Protein AF-A0A954CKZ4-F1 (afdb_monomer_lite)

pLDDT: mean 89.04, std 13.42, range [31.0, 97.94]

Structure (mmCIF, N/CA/C/O backbone):
data_AF-A0A954CKZ4-F1
#
_entry.id   AF-A0A954CKZ4-F1
#
loop_
_atom_site.group_PDB
_atom_site.id
_atom_site.type_symbol
_atom_site.label_atom_id
_atom_site.label_alt_id
_atom_site.label_comp_id
_atom_site.label_asym_id
_atom_site.label_entity_id
_atom_site.label_seq_id
_atom_site.pdbx_PDB_ins_code
_atom_site.Cartn_x
_atom_site.Cartn_y
_atom_site.Cartn_z
_atom_site.occupancy
_atom_site.B_iso_or_equiv
_atom_site.auth_seq_id
_atom_site.auth_comp_id
_atom_site.auth_asym_id
_atom_site.auth_atom_id
_atom_site.pdbx_PDB_model_num
ATOM 1 N N . MET A 1 1 ? -20.982 -11.719 6.518 1.00 67.31 1 MET A N 1
ATOM 2 C CA . MET A 1 1 ? -20.264 -10.429 6.428 1.00 67.31 1 MET A CA 1
ATOM 3 C C . MET A 1 1 ? -19.301 -10.385 7.598 1.00 67.31 1 MET A C 1
ATOM 5 O O . MET A 1 1 ? -19.783 -10.211 8.698 1.00 67.31 1 MET A O 1
ATOM 9 N N . LYS A 1 2 ? -17.981 -10.530 7.422 1.00 74.56 2 LYS A N 1
ATOM 10 C CA . LYS A 1 2 ? -17.090 -10.620 8.594 1.00 74.56 2 LYS A CA 1
ATOM 11 C C . LYS A 1 2 ? -17.070 -9.303 9.381 1.00 74.56 2 LYS A C 1
ATOM 13 O O . LYS A 1 2 ? -16.391 -8.364 8.982 1.00 74.56 2 LYS A O 1
ATOM 18 N N . LEU A 1 3 ? -17.796 -9.261 10.497 1.00 82.12 3 LEU A N 1
ATOM 19 C CA . LEU A 1 3 ? -17.752 -8.163 11.473 1.00 82.12 3 LEU A CA 1
ATOM 20 C C . LEU A 1 3 ? -16.581 -8.307 12.457 1.00 82.12 3 LEU A C 1
ATOM 22 O O . LEU A 1 3 ? -16.296 -7.391 13.224 1.00 82.12 3 LEU A O 1
ATOM 26 N N . ALA A 1 4 ? -15.881 -9.444 12.422 1.00 80.12 4 ALA A N 1
ATOM 27 C CA . ALA A 1 4 ? -14.705 -9.695 13.242 1.00 80.12 4 ALA A CA 1
ATOM 28 C C . ALA A 1 4 ? -13.627 -8.619 13.014 1.00 80.12 4 ALA A C 1
ATOM 30 O O . ALA A 1 4 ? -13.177 -8.406 11.889 1.00 80.12 4 ALA A O 1
ATOM 31 N N . GLY A 1 5 ? -13.210 -7.960 14.098 1.00 83.06 5 GLY A N 1
ATOM 32 C CA . GLY A 1 5 ? -12.193 -6.903 14.082 1.00 83.06 5 GLY A CA 1
ATOM 33 C C . GLY A 1 5 ? -12.711 -5.509 13.715 1.00 83.06 5 GLY A C 1
ATOM 34 O O . GLY A 1 5 ? -11.927 -4.562 13.689 1.00 83.06 5 GLY A O 1
ATOM 35 N N . VAL A 1 6 ? -14.010 -5.345 13.444 1.00 91.62 6 VAL A N 1
ATOM 36 C CA . VAL A 1 6 ? -14.603 -4.023 13.215 1.00 91.62 6 VAL A CA 1
ATOM 37 C C . VAL A 1 6 ? -14.992 -3.400 14.551 1.00 91.62 6 VAL A C 1
ATOM 39 O O . VAL A 1 6 ? -15.817 -3.945 15.272 1.00 91.62 6 VAL A O 1
ATOM 42 N N . VAL A 1 7 ? -14.458 -2.212 14.840 1.00 95.25 7 VAL A N 1
ATOM 43 C CA . VAL A 1 7 ? -14.899 -1.413 15.990 1.00 95.25 7 VAL A CA 1
ATOM 44 C C . VAL A 1 7 ? -16.289 -0.836 15.717 1.00 95.25 7 VAL A C 1
ATOM 46 O O . VAL A 1 7 ? -16.432 0.023 14.829 1.00 95.25 7 VAL A O 1
ATOM 49 N N . LEU A 1 8 ? -17.293 -1.320 16.453 1.00 95.44 8 LEU A N 1
ATOM 50 C CA . LEU A 1 8 ? -18.687 -0.878 16.362 1.00 95.44 8 LEU A CA 1
ATOM 51 C C . LEU A 1 8 ? -19.154 -0.159 17.626 1.00 95.44 8 LEU A C 1
ATOM 53 O O . LEU A 1 8 ? -19.879 0.830 17.506 1.00 95.44 8 LEU A O 1
ATOM 57 N N . ASP A 1 9 ? -18.731 -0.634 18.796 1.00 96.31 9 ASP A N 1
ATOM 58 C CA . ASP A 1 9 ? -19.037 -0.035 20.092 1.00 96.31 9 ASP A CA 1
ATOM 59 C C . ASP A 1 9 ? -17.819 -0.004 21.031 1.00 96.31 9 ASP A C 1
ATOM 61 O O . ASP A 1 9 ? -16.698 -0.361 20.666 1.00 96.31 9 ASP A O 1
ATOM 65 N N . GLN A 1 10 ? -18.060 0.451 22.258 1.00 94.88 10 GLN A N 1
ATOM 66 C CA . GLN A 1 10 ? -17.067 0.560 23.324 1.00 94.88 10 GLN A CA 1
ATOM 67 C C . GLN A 1 10 ? -16.408 -0.768 23.727 1.00 94.88 10 GLN A C 1
ATOM 69 O O . GLN A 1 10 ? -15.302 -0.743 24.258 1.00 94.88 10 GLN A O 1
ATOM 74 N N . HIS A 1 11 ? -17.055 -1.915 23.493 1.00 93.94 11 HIS A N 1
ATOM 75 C CA . HIS A 1 11 ? -16.499 -3.223 23.845 1.00 93.94 11 HIS A CA 1
ATOM 76 C C . HIS A 1 11 ? -15.529 -3.738 22.776 1.00 93.94 11 HIS A C 1
ATOM 78 O O . HIS A 1 11 ? -14.657 -4.548 23.086 1.00 93.94 11 HIS A O 1
ATOM 84 N N . ASP A 1 12 ? -15.641 -3.239 21.541 1.00 93.88 12 ASP A N 1
ATOM 85 C CA . ASP A 1 12 ? -14.674 -3.504 20.471 1.00 93.88 12 ASP A CA 1
ATOM 86 C C . ASP A 1 12 ? -13.478 -2.534 20.494 1.00 93.88 12 ASP A C 1
ATOM 88 O O . ASP A 1 12 ? -12.441 -2.808 19.888 1.00 93.88 12 ASP A O 1
ATOM 92 N N . ASP A 1 13 ? -13.614 -1.385 21.163 1.00 94.19 13 ASP A N 1
ATOM 93 C CA . ASP A 1 13 ? -12.593 -0.336 21.241 1.00 94.19 13 ASP A CA 1
ATOM 94 C C . ASP A 1 13 ? -11.815 -0.374 22.562 1.00 94.19 13 ASP A C 1
ATOM 96 O O . ASP A 1 13 ? -11.915 0.524 23.401 1.00 94.19 13 ASP A O 1
ATOM 100 N N . TYR A 1 14 ? -10.971 -1.393 22.734 1.00 89.25 14 TYR A N 1
ATOM 101 C CA . TYR A 1 14 ? -10.145 -1.568 23.940 1.00 89.25 14 TYR A CA 1
ATOM 102 C C . TYR A 1 14 ? -9.272 -0.353 24.296 1.00 89.25 14 TYR A C 1
ATOM 104 O O . TYR A 1 14 ? -8.859 -0.191 25.443 1.00 89.25 14 TYR A O 1
ATOM 112 N N . SER A 1 15 ? -8.966 0.499 23.315 1.00 90.44 15 SER A N 1
ATOM 113 C CA . SER A 1 15 ? -8.135 1.693 23.492 1.00 90.44 15 SER A CA 1
ATOM 114 C C . SER A 1 15 ? -8.933 2.987 23.693 1.00 90.44 15 SER A C 1
ATOM 116 O O . SER A 1 15 ? -8.332 4.041 23.936 1.00 90.44 15 SER A O 1
ATOM 118 N N . ALA A 1 16 ? -10.265 2.918 23.586 1.00 91.69 16 ALA A N 1
ATOM 119 C CA . ALA A 1 16 ? -11.172 4.060 23.500 1.00 91.69 16 ALA A CA 1
ATOM 120 C C . ALA A 1 16 ? -10.734 5.089 22.436 1.00 91.69 16 ALA A C 1
ATOM 122 O O . ALA A 1 16 ? -10.862 6.302 22.633 1.00 91.69 16 ALA A O 1
ATOM 123 N N . GLN A 1 17 ? -10.162 4.622 21.323 1.00 92.88 17 GLN A N 1
ATOM 124 C CA . GLN A 1 17 ? -9.639 5.462 20.251 1.00 92.88 17 GLN A CA 1
ATOM 125 C C . GLN A 1 17 ? -10.736 6.315 19.612 1.00 92.88 17 GLN A C 1
ATOM 127 O O . GLN A 1 17 ? -10.492 7.487 19.335 1.00 92.88 17 GLN A O 1
ATOM 132 N N . VAL A 1 18 ? -11.942 5.775 19.425 1.00 93.25 18 VAL A N 1
ATOM 133 C CA . VAL A 1 18 ? -13.077 6.498 18.835 1.00 93.25 18 VAL A CA 1
ATOM 134 C C . VAL A 1 18 ? -13.439 7.708 19.694 1.00 93.25 18 VAL A C 1
ATOM 136 O O . VAL A 1 18 ? -13.522 8.823 19.181 1.00 93.25 18 VAL A O 1
ATOM 139 N N . ILE A 1 19 ? -13.583 7.520 21.010 1.00 92.38 19 ILE A N 1
ATOM 140 C CA . ILE A 1 19 ? -13.879 8.619 21.942 1.00 92.38 19 ILE A CA 1
ATOM 141 C C . ILE A 1 19 ? -12.719 9.620 21.988 1.00 92.38 19 ILE A C 1
ATOM 143 O O . ILE A 1 19 ? -12.947 10.822 21.864 1.00 92.38 19 ILE A O 1
ATOM 147 N N . ARG A 1 20 ? -11.474 9.144 22.126 1.00 91.56 20 ARG A N 1
ATOM 148 C CA . ARG A 1 20 ? -10.282 10.008 22.226 1.00 91.56 20 ARG A CA 1
ATOM 149 C C . ARG A 1 20 ? -10.029 10.846 20.974 1.00 91.56 20 ARG A C 1
ATOM 151 O O . ARG A 1 20 ? -9.455 11.922 21.077 1.00 91.56 20 ARG A O 1
ATOM 158 N N . GLN A 1 21 ? -10.401 10.346 19.798 1.00 92.25 21 GLN A N 1
ATOM 159 C CA . GLN A 1 21 ? -10.255 11.081 18.541 1.00 92.25 21 GLN A CA 1
ATOM 160 C C . GLN A 1 21 ? -11.357 12.117 18.337 1.00 92.25 21 GLN A C 1
ATOM 162 O O . GLN A 1 21 ? -11.114 13.148 17.710 1.00 92.25 21 GLN A O 1
ATOM 167 N N . ALA A 1 22 ? -12.562 11.829 18.823 1.00 90.25 22 ALA A N 1
ATOM 168 C CA . ALA A 1 22 ? -13.726 12.668 18.594 1.00 90.25 22 ALA A CA 1
ATOM 169 C C . ALA A 1 22 ? -13.906 13.764 19.659 1.00 90.25 22 ALA A C 1
ATOM 171 O O . ALA A 1 22 ? -14.465 14.811 19.340 1.00 90.25 22 ALA A O 1
ATOM 172 N N . LEU A 1 23 ? -13.422 13.559 20.889 1.00 90.00 23 LEU A N 1
ATOM 173 C CA . LEU A 1 23 ? -13.492 14.544 21.975 1.00 90.00 23 LEU A CA 1
ATOM 174 C C . LEU A 1 23 ? -12.118 15.144 22.279 1.00 90.00 23 LEU A C 1
ATOM 176 O O . LEU A 1 23 ? -11.116 14.428 22.330 1.00 90.00 23 LEU A O 1
ATOM 180 N N . ARG A 1 24 ? -12.058 16.455 22.543 1.00 87.25 24 ARG A N 1
ATOM 181 C CA . ARG A 1 24 ? -10.817 17.082 23.018 1.00 87.25 24 ARG A CA 1
ATOM 182 C C . ARG A 1 24 ? -10.574 16.746 24.495 1.00 87.25 24 ARG A C 1
ATOM 184 O O . ARG A 1 24 ? -11.528 16.505 25.242 1.00 87.25 24 ARG A O 1
ATOM 191 N N . PRO A 1 25 ? -9.312 16.774 24.965 1.00 82.00 25 PRO A N 1
ATOM 192 C CA . PRO A 1 25 ? -9.018 16.654 26.389 1.00 82.00 25 PRO A CA 1
ATOM 193 C C . PRO A 1 25 ? -9.811 17.691 27.203 1.00 82.00 25 PRO A C 1
ATOM 195 O O . PRO A 1 25 ? -9.715 18.886 26.939 1.00 82.00 25 PRO A O 1
ATOM 198 N N . GLY A 1 26 ? -10.600 17.230 28.179 1.00 82.50 26 GLY A N 1
ATOM 199 C CA . GLY A 1 26 ? -11.447 18.082 29.028 1.00 82.50 26 GLY A CA 1
ATOM 200 C C . GLY A 1 26 ? -12.903 18.242 28.571 1.00 82.50 26 GLY A C 1
ATOM 201 O O . GLY A 1 26 ? -13.720 18.694 29.364 1.00 82.50 26 GLY A O 1
ATOM 202 N N . GLU A 1 27 ? -13.259 17.808 27.358 1.00 91.50 27 GLU A N 1
ATOM 203 C CA . GLU A 1 27 ? -14.635 17.880 26.823 1.00 91.50 27 GLU A CA 1
ATOM 204 C C . GLU A 1 27 ? -15.464 16.611 27.091 1.00 91.50 27 GLU A C 1
ATOM 206 O O . GLU A 1 27 ? -16.528 16.419 26.507 1.00 91.50 27 GLU A O 1
ATOM 211 N N . VAL A 1 28 ? -14.991 15.720 27.967 1.00 89.62 28 VAL A N 1
ATOM 212 C CA . VAL A 1 28 ? -15.737 14.508 28.332 1.00 89.62 28 VAL A CA 1
ATOM 213 C C . VAL A 1 28 ? -16.973 14.908 29.147 1.00 89.62 28 VAL A C 1
ATOM 215 O O . VAL A 1 28 ? -16.797 15.510 30.214 1.00 89.62 28 VAL A O 1
ATOM 218 N N . PRO A 1 29 ? -18.201 14.572 28.698 1.00 92.31 29 PRO A N 1
ATOM 219 C CA . PRO A 1 29 ? -19.418 14.875 29.445 1.00 92.31 29 PRO A CA 1
ATOM 220 C C . PRO A 1 29 ? -19.348 14.339 30.878 1.00 92.31 29 PRO A C 1
ATOM 222 O O . PRO A 1 29 ? -18.884 13.220 31.089 1.00 92.31 29 PRO A O 1
ATOM 225 N N . GLU A 1 30 ? -19.836 15.102 31.864 1.00 92.00 30 GLU A N 1
ATOM 226 C CA . GLU A 1 30 ? -19.816 14.685 33.281 1.00 92.00 30 GLU A CA 1
ATOM 227 C C . GLU A 1 30 ? -20.458 13.309 33.490 1.00 92.00 30 GLU A C 1
ATOM 229 O O . GLU A 1 30 ? -19.906 12.470 34.197 1.00 92.00 30 GLU A O 1
ATOM 234 N N . LEU A 1 31 ? -21.558 13.040 32.778 1.00 91.88 31 LEU A N 1
ATOM 235 C CA . LEU A 1 31 ? -22.259 11.754 32.792 1.00 91.88 31 LEU A CA 1
ATOM 236 C C . LEU A 1 31 ? -21.340 10.568 32.443 1.00 91.88 31 LEU A C 1
ATOM 238 O O . LEU A 1 31 ? -21.549 9.460 32.920 1.00 91.88 31 LEU A O 1
ATOM 242 N N . TRP A 1 32 ? -20.317 10.783 31.612 1.00 92.00 32 TRP A N 1
ATOM 243 C CA . TRP A 1 32 ? -19.415 9.722 31.158 1.00 92.00 32 TRP A CA 1
ATOM 244 C C . TRP A 1 32 ? -18.232 9.515 32.098 1.00 92.00 32 TRP A C 1
ATOM 246 O O . TRP A 1 32 ? -17.589 8.472 32.052 1.00 92.00 32 TRP A O 1
ATOM 256 N N . LYS A 1 33 ? -17.929 10.479 32.973 1.00 90.19 33 LYS A N 1
ATOM 257 C CA . LYS A 1 33 ? -16.819 10.350 33.931 1.00 90.19 33 LYS A CA 1
ATOM 258 C C . LYS A 1 33 ? -17.103 9.304 35.004 1.00 90.19 33 LYS A C 1
ATOM 260 O O . LYS A 1 33 ? -16.173 8.745 35.573 1.00 90.19 33 LYS A O 1
ATOM 265 N N . THR A 1 34 ? -18.379 9.034 35.256 1.00 85.69 34 THR A N 1
ATOM 266 C CA . THR A 1 34 ? -18.846 7.987 36.166 1.00 85.69 34 THR A CA 1
ATOM 267 C C . THR A 1 34 ? -19.103 6.658 35.456 1.00 85.69 34 THR A C 1
ATOM 269 O O . THR A 1 34 ? -19.630 5.738 36.077 1.00 85.69 34 THR A O 1
ATOM 272 N N . ALA A 1 35 ? -18.777 6.546 34.163 1.00 86.00 35 ALA A N 1
ATOM 273 C CA . ALA A 1 35 ? -19.018 5.334 33.396 1.00 86.00 35 ALA A CA 1
ATOM 274 C C . ALA A 1 35 ? -18.183 4.168 33.930 1.00 86.00 35 ALA A C 1
ATOM 276 O O . ALA A 1 35 ? -16.955 4.234 33.983 1.00 86.00 35 ALA A O 1
ATOM 277 N N . SER A 1 36 ? -18.861 3.070 34.248 1.00 86.62 36 SER A N 1
ATOM 278 C CA . SER A 1 36 ? -18.248 1.750 34.321 1.00 86.62 36 SER A CA 1
ATOM 279 C C . SER A 1 36 ? -18.730 0.965 33.117 1.00 86.62 36 SER A C 1
ATOM 281 O O . SER A 1 36 ? -19.927 0.933 32.853 1.00 86.62 36 SER A O 1
ATOM 283 N N . LEU A 1 37 ? -17.814 0.331 32.388 1.00 83.00 37 LEU A N 1
ATOM 284 C CA . LEU A 1 37 ? -18.189 -0.575 31.309 1.00 83.00 37 LEU A CA 1
ATOM 285 C C . LEU A 1 37 ? -18.816 -1.829 31.934 1.00 83.00 37 LEU A C 1
ATOM 287 O O . LEU A 1 37 ? -18.110 -2.533 32.663 1.00 83.00 37 LEU A O 1
ATOM 291 N N . PRO A 1 38 ? -20.108 -2.115 31.697 1.00 86.06 38 PRO A N 1
ATOM 292 C CA . PRO A 1 38 ? -20.695 -3.361 32.163 1.00 86.06 38 PRO A CA 1
ATOM 293 C C . PRO A 1 38 ? -20.059 -4.538 31.420 1.00 86.06 38 PRO A C 1
ATOM 295 O O . PRO A 1 38 ? -19.683 -4.417 30.251 1.00 86.06 38 PRO A O 1
ATOM 298 N N . ASP A 1 39 ? -19.939 -5.685 32.088 1.00 87.56 39 ASP A N 1
ATOM 299 C CA . ASP A 1 39 ? -19.525 -6.919 31.424 1.00 87.56 39 ASP A CA 1
ATOM 300 C C . ASP A 1 39 ? -20.645 -7.361 30.463 1.00 87.56 39 ASP A C 1
ATOM 302 O O . ASP A 1 39 ? -21.745 -7.677 30.933 1.00 87.56 39 ASP A O 1
ATOM 306 N N . PRO A 1 40 ? -20.400 -7.433 29.139 1.00 86.56 40 PRO A N 1
ATOM 307 C CA . PRO A 1 40 ? -21.418 -7.822 28.165 1.00 86.56 40 PRO A CA 1
ATOM 308 C C . PRO A 1 40 ? -22.022 -9.206 28.413 1.00 86.56 40 PRO A C 1
ATOM 310 O O . PRO A 1 40 ? -23.103 -9.497 27.908 1.00 86.56 40 PRO A O 1
ATOM 313 N N . THR A 1 41 ? -21.320 -10.079 29.142 1.00 87.25 41 THR A N 1
ATOM 314 C CA . THR A 1 41 ? -21.805 -11.426 29.475 1.00 87.25 41 THR A CA 1
ATOM 315 C C . THR A 1 41 ? -22.778 -11.445 30.651 1.00 87.25 41 THR A C 1
ATOM 317 O O . THR A 1 41 ? -23.536 -12.403 30.788 1.00 87.25 41 THR A O 1
ATOM 320 N N . SER A 1 42 ? -22.787 -10.388 31.468 1.00 91.31 42 SER A N 1
ATOM 321 C CA . SER A 1 42 ? -23.729 -10.227 32.581 1.00 91.31 42 SER A CA 1
ATOM 322 C C . SER A 1 42 ? -25.062 -9.590 32.181 1.00 91.31 42 SER A C 1
ATOM 324 O O . SER A 1 42 ? -26.010 -9.655 32.958 1.00 91.31 42 SER A O 1
ATOM 326 N N . LEU A 1 43 ? -25.133 -8.998 30.985 1.00 91.94 43 LEU A N 1
ATOM 327 C CA . LEU A 1 43 ? -26.318 -8.317 30.471 1.00 91.94 43 LEU A CA 1
ATOM 328 C C . LEU A 1 43 ? -27.187 -9.259 29.624 1.00 91.94 43 LEU A C 1
ATOM 330 O O . LEU A 1 43 ? -26.687 -10.136 28.912 1.00 91.94 43 LEU A O 1
ATOM 334 N N . LEU A 1 44 ? -28.500 -9.052 29.674 1.00 93.19 44 LEU A N 1
ATOM 335 C CA . LEU A 1 44 ? -29.486 -9.748 28.852 1.00 93.19 44 LEU A CA 1
ATOM 336 C C . LEU A 1 44 ? -29.496 -9.195 27.423 1.00 93.19 44 LEU A C 1
ATOM 338 O O . LEU A 1 44 ? -29.143 -8.047 27.181 1.00 93.19 44 LEU A O 1
ATOM 342 N N . ASP A 1 45 ? -29.968 -9.993 26.460 1.00 94.06 45 ASP A N 1
ATOM 343 C CA . ASP A 1 45 ? -30.076 -9.563 25.057 1.00 94.06 45 ASP A CA 1
ATOM 344 C C . ASP A 1 45 ? -30.904 -8.275 24.911 1.00 94.06 45 ASP A C 1
ATOM 346 O O . ASP A 1 45 ? -30.568 -7.426 24.095 1.00 94.06 45 ASP A O 1
ATOM 350 N N . GLU A 1 46 ? -31.961 -8.115 25.710 1.00 93.31 46 GLU A N 1
ATOM 351 C CA . GLU A 1 46 ? -32.870 -6.955 25.729 1.00 93.31 46 GLU A CA 1
ATOM 352 C C . GLU A 1 46 ? -32.195 -5.658 26.199 1.00 93.31 46 GLU A C 1
ATOM 354 O O . GLU A 1 46 ? -32.669 -4.569 25.886 1.00 93.31 46 GLU A O 1
ATOM 359 N N . GLU A 1 47 ? -31.058 -5.768 26.888 1.00 95.75 47 GLU A N 1
ATOM 360 C CA . GLU A 1 47 ? -30.247 -4.641 27.357 1.00 95.75 47 GLU A CA 1
ATOM 361 C C . GLU A 1 47 ? -29.235 -4.171 26.301 1.00 95.75 47 GLU A C 1
ATOM 363 O O . GLU A 1 47 ? -28.321 -3.398 26.596 1.00 95.75 47 GLU A O 1
ATOM 368 N N . PHE A 1 48 ? -29.394 -4.627 25.056 1.00 96.56 48 PHE A N 1
ATOM 369 C CA . PHE A 1 48 ? -28.646 -4.158 23.900 1.00 96.56 48 PHE A CA 1
ATOM 370 C C . PHE A 1 48 ? -29.589 -3.668 22.813 1.00 96.56 48 PHE A C 1
ATOM 372 O O . PHE A 1 48 ? -30.573 -4.324 22.450 1.00 96.56 48 PHE A O 1
ATOM 379 N N . ALA A 1 49 ? -29.215 -2.551 22.196 1.00 97.31 49 ALA A N 1
ATOM 380 C CA . ALA A 1 49 ? -29.961 -2.022 21.069 1.00 97.31 49 ALA A CA 1
ATOM 381 C C . ALA A 1 49 ? -29.866 -2.922 19.827 1.00 97.31 49 ALA A C 1
ATOM 383 O O . ALA A 1 49 ? -30.737 -2.849 18.956 1.00 97.31 49 ALA A O 1
ATOM 384 N N . LEU A 1 50 ? -28.832 -3.765 19.726 1.00 97.25 50 LEU A N 1
ATOM 385 C CA . LEU A 1 50 ? -28.643 -4.669 18.599 1.00 97.25 50 LEU A CA 1
ATOM 386 C C . LEU A 1 50 ? -27.946 -5.972 19.010 1.00 97.25 50 LEU A C 1
ATOM 388 O O . LEU A 1 50 ? -26.873 -5.968 19.607 1.00 97.25 50 LEU A O 1
ATOM 392 N N . VAL A 1 51 ? -28.518 -7.098 18.594 1.00 95.56 51 VAL A N 1
ATOM 393 C CA . VAL A 1 51 ? -27.946 -8.437 18.740 1.00 95.56 51 VAL A CA 1
ATOM 394 C C . VAL A 1 51 ? -27.822 -9.062 17.354 1.00 95.56 51 VAL A C 1
ATOM 396 O O . VAL A 1 51 ? -28.811 -9.318 16.672 1.00 95.56 51 VAL A O 1
ATOM 399 N N . LEU A 1 52 ? -26.596 -9.308 16.910 1.00 94.38 52 LEU A N 1
ATOM 400 C CA . LEU A 1 52 ? -26.305 -9.871 15.596 1.00 94.38 52 LEU A CA 1
ATOM 401 C C . LEU A 1 52 ? -26.034 -11.365 15.715 1.00 94.38 52 LEU A C 1
ATOM 403 O O . LEU A 1 52 ? -25.231 -11.788 16.546 1.00 94.38 52 LEU A O 1
ATOM 407 N N . LYS A 1 53 ? -26.669 -12.161 14.856 1.00 92.81 53 LYS A N 1
ATOM 408 C CA . LYS A 1 53 ? -26.361 -13.585 14.701 1.00 92.81 53 LYS A CA 1
ATOM 409 C C . LYS A 1 53 ? -25.602 -13.789 13.394 1.00 92.81 53 LYS A C 1
ATOM 411 O O . LYS A 1 53 ? -26.117 -13.472 12.324 1.00 92.81 53 LYS A O 1
ATOM 416 N N . GLU A 1 54 ? -24.377 -14.306 13.480 1.00 87.69 54 GLU A N 1
ATOM 417 C CA . GLU A 1 54 ? -23.549 -14.651 12.319 1.00 87.69 54 GLU A CA 1
ATOM 418 C C . GLU A 1 54 ? -22.932 -16.039 12.511 1.00 87.69 54 GLU A C 1
ATOM 420 O O . GLU A 1 54 ? -22.107 -16.245 13.398 1.00 87.69 54 GLU A O 1
ATOM 425 N N . GLY A 1 55 ? -23.334 -17.012 11.686 1.00 83.06 55 GLY A N 1
ATOM 426 C CA . GLY A 1 55 ? -22.693 -18.335 11.655 1.00 83.06 55 GLY A CA 1
ATOM 427 C C . GLY A 1 55 ? -22.670 -19.064 13.006 1.00 83.06 55 GLY A C 1
ATOM 428 O O . GLY A 1 55 ? -21.701 -19.750 13.312 1.00 83.06 55 GLY A O 1
ATOM 429 N N . GLY A 1 56 ? -23.700 -18.875 13.839 1.00 84.31 56 GLY A N 1
ATOM 430 C CA . GLY A 1 56 ? -23.785 -19.452 15.187 1.00 84.31 56 GLY A CA 1
ATOM 431 C C . GLY A 1 56 ? -23.129 -18.618 16.293 1.00 84.31 56 GLY A C 1
ATOM 432 O O . GLY A 1 56 ? -23.297 -18.943 17.464 1.00 84.31 56 GLY A O 1
ATOM 433 N N . THR A 1 57 ? -22.438 -17.526 15.957 1.00 87.00 57 THR A N 1
ATOM 434 C CA . THR A 1 57 ? -21.933 -16.551 16.935 1.00 87.00 57 THR A CA 1
ATOM 435 C C . THR A 1 57 ? -22.970 -15.458 17.178 1.00 87.00 57 THR A C 1
ATOM 437 O O . THR A 1 57 ? -23.643 -15.009 16.248 1.00 87.00 57 THR A O 1
ATOM 440 N N . VAL A 1 58 ? -23.092 -15.028 18.436 1.00 90.62 58 VAL A N 1
ATOM 441 C CA . VAL A 1 58 ? -23.959 -13.925 18.862 1.00 90.62 58 VAL A CA 1
ATOM 442 C C . VAL A 1 58 ? -23.081 -12.739 19.244 1.00 90.62 58 VAL A C 1
ATOM 444 O O . VAL A 1 58 ? -22.241 -12.856 20.134 1.00 90.62 58 VAL A O 1
ATOM 447 N N . LEU A 1 59 ? -23.274 -11.601 18.581 1.00 93.44 59 LEU A N 1
ATOM 448 C CA . LEU A 1 59 ? -22.591 -10.348 18.887 1.00 93.44 59 LEU A CA 1
ATOM 449 C C . LEU A 1 59 ? -23.606 -9.360 19.454 1.00 93.44 59 LEU A C 1
ATOM 451 O O . LEU A 1 59 ? -24.537 -8.958 18.761 1.00 93.44 59 LEU A O 1
ATOM 455 N N . ARG A 1 60 ? -23.417 -8.956 20.705 1.00 95.50 60 ARG A N 1
ATOM 456 C CA . ARG A 1 60 ? -24.237 -7.934 21.362 1.00 95.50 60 ARG A CA 1
ATOM 457 C C . ARG A 1 60 ? -23.581 -6.577 21.173 1.00 95.50 60 ARG A C 1
ATOM 459 O O . ARG A 1 60 ? -22.364 -6.473 21.328 1.00 95.50 60 ARG A O 1
ATOM 466 N N . LYS A 1 61 ? -24.362 -5.581 20.761 1.00 96.88 61 LYS A N 1
ATOM 467 C CA . LYS A 1 61 ? -23.872 -4.254 20.395 1.00 96.88 61 LYS A CA 1
ATOM 468 C C . LYS A 1 61 ? -24.746 -3.165 20.981 1.00 96.88 61 LYS A C 1
ATOM 470 O O . LYS A 1 61 ? -25.971 -3.272 20.950 1.00 96.88 61 LYS A O 1
ATOM 475 N N . TYR A 1 62 ? -24.087 -2.102 21.440 1.00 97.19 62 TYR A N 1
ATOM 476 C CA . TYR A 1 62 ? -24.720 -0.893 21.971 1.00 97.19 62 TYR A CA 1
ATOM 477 C C . TYR A 1 62 ? -25.562 -1.175 23.225 1.00 97.19 62 TYR A C 1
ATOM 479 O O . TYR A 1 62 ? -26.786 -1.266 23.151 1.00 97.19 62 TYR A O 1
ATOM 487 N N . ALA A 1 63 ? -24.898 -1.332 24.371 1.00 96.88 63 ALA A N 1
ATOM 488 C CA . ALA A 1 63 ? -25.557 -1.540 25.658 1.00 96.88 63 ALA A CA 1
ATOM 489 C C . ALA A 1 63 ? -26.480 -0.362 26.026 1.00 96.88 63 ALA A C 1
ATOM 491 O O . ALA A 1 63 ? -26.099 0.804 25.882 1.00 96.88 63 ALA A O 1
ATOM 492 N N . THR A 1 64 ? -27.670 -0.684 26.529 1.00 97.06 64 THR A N 1
ATOM 493 C CA . THR A 1 64 ? -28.734 0.253 26.925 1.00 97.06 64 THR A CA 1
ATOM 494 C C . THR A 1 64 ? -29.258 -0.006 28.342 1.00 97.06 64 THR A C 1
ATOM 496 O O . THR A 1 64 ? -30.361 0.414 28.668 1.00 97.06 64 THR A O 1
ATOM 499 N N . ALA A 1 65 ? -28.491 -0.712 29.181 1.00 95.81 65 ALA A N 1
ATOM 500 C CA . ALA A 1 65 ? -28.885 -1.084 30.548 1.00 95.81 65 ALA A CA 1
ATOM 501 C C . ALA A 1 65 ? -29.022 0.115 31.509 1.00 95.81 65 ALA A C 1
ATOM 503 O O . ALA A 1 65 ? -29.747 0.059 32.502 1.00 95.81 65 ALA A O 1
ATOM 504 N N . ASP A 1 66 ? -28.301 1.202 31.228 1.00 95.75 66 ASP A N 1
ATOM 505 C CA . ASP A 1 66 ? -28.292 2.417 32.036 1.00 95.75 66 ASP A CA 1
ATOM 506 C C . ASP A 1 66 ? -28.082 3.667 31.163 1.00 95.75 66 ASP A C 1
ATOM 508 O O . ASP A 1 66 ? -27.728 3.581 29.980 1.00 95.75 66 ASP A O 1
ATOM 512 N N . ALA A 1 67 ? -28.292 4.848 31.751 1.00 96.19 67 ALA A N 1
ATOM 513 C CA . ALA A 1 67 ? -28.176 6.129 31.057 1.00 96.19 67 ALA A CA 1
ATOM 514 C C . ALA A 1 67 ? -26.767 6.381 30.485 1.00 96.19 67 ALA A C 1
ATOM 516 O O . ALA A 1 67 ? -26.621 6.909 29.382 1.00 96.19 67 ALA A O 1
ATOM 517 N N . VAL A 1 68 ? -25.715 5.992 31.209 1.00 96.12 68 VAL A N 1
ATOM 518 C CA . VAL A 1 68 ? -24.327 6.231 30.800 1.00 96.12 68 VAL A CA 1
ATOM 519 C C . VAL A 1 68 ? -23.961 5.326 29.626 1.00 96.12 68 VAL A C 1
ATOM 521 O O . VAL A 1 68 ? -23.492 5.813 28.596 1.00 96.12 68 VAL A O 1
ATOM 524 N N . SER A 1 69 ? -24.254 4.031 29.747 1.00 95.56 69 SER A N 1
ATOM 525 C CA . SER A 1 69 ? -24.090 3.033 28.690 1.00 95.56 69 SER A CA 1
ATOM 526 C C . SER A 1 69 ? -24.871 3.427 27.437 1.00 95.56 69 SER A C 1
ATOM 528 O O . SER A 1 69 ? -24.318 3.407 26.339 1.00 95.56 69 SER A O 1
ATOM 530 N N . THR A 1 70 ? -26.115 3.888 27.593 1.00 97.00 70 THR A N 1
ATOM 531 C CA . THR A 1 70 ? -26.954 4.346 26.475 1.00 97.00 70 THR A CA 1
ATOM 532 C C . THR A 1 70 ? -26.349 5.559 25.770 1.00 97.00 70 THR A C 1
ATOM 534 O O . THR A 1 70 ? -26.264 5.579 24.540 1.00 97.00 70 THR A O 1
ATOM 537 N N . ALA A 1 71 ? -25.883 6.559 26.526 1.00 96.50 71 ALA A N 1
ATOM 538 C CA . ALA A 1 71 ? -25.271 7.759 25.961 1.00 96.50 71 ALA A CA 1
ATOM 539 C C . ALA A 1 71 ? -24.001 7.434 25.157 1.00 96.50 71 ALA A C 1
ATOM 541 O O . ALA A 1 71 ? -23.825 7.932 24.041 1.00 96.50 71 ALA A O 1
ATOM 542 N N . ILE A 1 72 ? -23.126 6.581 25.700 1.00 96.00 72 ILE A N 1
ATOM 543 C CA . ILE A 1 72 ? -21.884 6.184 25.027 1.00 96.00 72 ILE A CA 1
ATOM 544 C C . ILE A 1 72 ? -22.196 5.309 23.807 1.00 96.00 72 ILE A C 1
ATOM 546 O O . ILE A 1 72 ? -21.655 5.542 22.725 1.00 96.00 72 ILE A O 1
ATOM 550 N N . SER A 1 73 ? -23.119 4.358 23.929 1.00 97.19 73 SER A N 1
ATOM 551 C CA . SER A 1 73 ? -23.578 3.524 22.817 1.00 97.19 73 SER A CA 1
ATOM 552 C C . SER A 1 73 ? -24.144 4.350 21.662 1.00 97.19 73 SER A C 1
ATOM 554 O O . SER A 1 73 ? -23.778 4.125 20.507 1.00 97.19 73 SER A O 1
ATOM 556 N N . ALA A 1 74 ? -24.975 5.354 21.957 1.00 97.44 74 ALA A N 1
ATOM 557 C CA . ALA A 1 74 ? -25.487 6.283 20.954 1.00 97.44 74 ALA A CA 1
ATOM 558 C C . ALA A 1 74 ? -24.355 7.060 20.269 1.00 97.44 74 ALA A C 1
ATOM 560 O O . ALA A 1 74 ? -24.361 7.218 19.047 1.00 97.44 74 ALA A O 1
ATOM 561 N N . PHE A 1 75 ? -23.346 7.495 21.027 1.00 96.69 75 PHE A N 1
ATOM 562 C CA . PHE A 1 75 ? -22.171 8.150 20.463 1.00 96.69 75 PHE A CA 1
ATOM 563 C C . PHE A 1 75 ? -21.382 7.230 19.522 1.00 96.69 75 PHE A C 1
ATOM 565 O O . PHE A 1 75 ? -21.095 7.618 18.389 1.00 96.69 75 PHE A O 1
ATOM 572 N N . TYR A 1 76 ? -21.076 5.998 19.941 1.00 97.44 76 TYR A N 1
ATOM 573 C CA . TYR A 1 76 ? -20.397 5.025 19.080 1.00 97.44 76 TYR A CA 1
ATOM 574 C C . TYR A 1 76 ? -21.206 4.717 17.823 1.00 97.44 76 TYR A C 1
ATOM 576 O O . TYR A 1 76 ? -20.636 4.654 16.734 1.00 97.44 76 TYR A O 1
ATOM 584 N N . PHE A 1 77 ? -22.529 4.587 17.939 1.00 97.38 77 PHE A N 1
ATOM 585 C CA . PHE A 1 77 ? -23.400 4.389 16.787 1.00 97.38 77 PHE A CA 1
ATOM 586 C C . PHE A 1 77 ? -23.304 5.555 15.793 1.00 97.38 77 PHE A C 1
ATOM 588 O O . PHE A 1 77 ? -23.190 5.335 14.590 1.00 97.38 77 PHE A O 1
ATOM 595 N N . MET A 1 78 ? -23.256 6.797 16.270 1.00 96.38 78 MET A N 1
ATOM 596 C CA . MET A 1 78 ? -23.097 7.969 15.402 1.00 96.38 78 MET A CA 1
ATOM 597 C C . MET A 1 78 ? -21.746 8.000 14.668 1.00 96.38 78 MET A C 1
ATOM 599 O O . MET A 1 78 ? -21.683 8.476 13.537 1.00 96.38 78 MET A O 1
ATOM 603 N N . GLN A 1 79 ? -20.677 7.478 15.279 1.00 95.44 79 GLN A N 1
ATOM 604 C CA . GLN A 1 79 ? -19.337 7.448 14.674 1.00 95.44 79 GLN A CA 1
ATOM 605 C C . GLN A 1 79 ? -19.106 6.227 13.772 1.00 95.44 79 GLN A C 1
ATOM 607 O O . GLN A 1 79 ? -18.430 6.312 12.747 1.00 95.44 79 GLN A O 1
ATOM 612 N N . CYS A 1 80 ? -19.634 5.066 14.164 1.00 95.69 80 CYS A N 1
ATOM 613 C CA . CYS A 1 80 ? -19.288 3.769 13.578 1.00 95.69 80 CYS A CA 1
ATOM 614 C C . CYS A 1 80 ? -20.485 2.989 13.020 1.00 95.69 80 CYS A C 1
ATOM 616 O O . CYS A 1 80 ? -20.271 2.012 12.303 1.00 95.69 80 CYS A O 1
ATOM 618 N N . GLY A 1 81 ? -21.723 3.410 13.285 1.00 94.56 81 GLY A N 1
ATOM 619 C CA . GLY A 1 81 ? -22.943 2.696 12.895 1.00 94.56 81 GLY A CA 1
ATOM 620 C C . GLY A 1 81 ? -23.067 2.489 11.387 1.00 94.56 81 GLY A C 1
ATOM 621 O O . GLY A 1 81 ? -23.526 1.438 10.954 1.00 94.56 81 GLY A O 1
ATOM 622 N N . GLY A 1 82 ? -22.527 3.403 10.573 1.00 94.06 82 GLY A N 1
ATOM 623 C CA . GLY A 1 82 ? -22.485 3.270 9.109 1.00 94.06 82 GLY A CA 1
ATOM 624 C C . GLY A 1 82 ? -21.726 2.039 8.583 1.00 94.06 82 GLY A C 1
ATOM 625 O O . GLY A 1 82 ? -21.809 1.737 7.394 1.00 94.06 82 GLY A O 1
ATOM 626 N N . LYS A 1 83 ? -20.987 1.322 9.443 1.00 92.69 83 LYS A N 1
ATOM 627 C CA . LYS A 1 83 ? -20.303 0.061 9.111 1.00 92.69 83 LYS A CA 1
ATOM 628 C C . LYS A 1 83 ? -21.225 -1.165 9.183 1.00 92.69 83 LYS A C 1
ATOM 630 O O . LYS A 1 83 ? -20.840 -2.230 8.711 1.00 92.69 83 LYS A O 1
ATOM 635 N N . LEU A 1 84 ? -22.402 -1.044 9.795 1.00 93.75 84 LEU A N 1
ATOM 636 C CA . LEU A 1 84 ? -23.380 -2.129 9.908 1.00 93.75 84 LEU A CA 1
ATOM 637 C C . LEU A 1 84 ? -24.192 -2.284 8.610 1.00 93.75 84 LEU A C 1
ATOM 639 O O . LEU A 1 84 ? -24.331 -1.321 7.854 1.00 93.75 84 LEU A O 1
ATOM 643 N N . PRO A 1 85 ? -24.814 -3.448 8.357 1.00 92.75 85 PRO A N 1
ATOM 644 C CA . PRO A 1 85 ? -25.877 -3.563 7.360 1.00 92.75 85 PRO A CA 1
ATOM 645 C C . PRO A 1 85 ? -27.011 -2.576 7.635 1.00 92.75 85 PRO A C 1
ATOM 647 O O . PRO A 1 85 ? -27.334 -2.314 8.793 1.00 92.75 85 PRO A O 1
ATOM 650 N N . LEU A 1 86 ? -27.655 -2.067 6.583 1.00 93.00 86 LEU A N 1
ATOM 651 C CA . LEU A 1 86 ? -28.686 -1.032 6.707 1.00 93.00 86 LEU A CA 1
ATOM 652 C C . LEU A 1 86 ? -29.825 -1.431 7.664 1.00 93.00 86 LEU A C 1
ATOM 654 O O . LEU A 1 86 ? -30.244 -0.627 8.492 1.00 93.00 86 LEU A O 1
ATOM 658 N N . GLU A 1 87 ? -30.267 -2.688 7.618 1.00 92.94 87 GLU A N 1
ATOM 659 C CA . GLU A 1 87 ? -31.303 -3.202 8.527 1.00 92.94 87 GLU A CA 1
ATOM 660 C C . GLU A 1 87 ? -30.854 -3.225 9.995 1.00 92.94 87 GLU A C 1
ATOM 662 O O . GLU A 1 87 ? -31.616 -2.871 10.899 1.00 92.94 87 GLU A O 1
ATOM 667 N N . ALA A 1 88 ? -29.588 -3.563 10.244 1.00 94.81 88 ALA A N 1
ATOM 668 C CA . ALA A 1 88 ? -29.006 -3.512 11.579 1.00 94.81 88 ALA A CA 1
ATOM 669 C C . ALA A 1 88 ? -28.842 -2.064 12.072 1.00 94.81 88 ALA A C 1
ATOM 671 O O . ALA A 1 88 ? -29.103 -1.792 13.242 1.00 94.81 88 ALA A O 1
ATOM 672 N N . GLN A 1 89 ? -28.485 -1.123 11.185 1.00 96.38 89 GLN A N 1
ATOM 673 C CA . GLN A 1 89 ? -28.417 0.308 11.513 1.00 96.38 89 GLN A CA 1
ATOM 674 C C . GLN A 1 89 ? -29.772 0.845 11.966 1.00 96.38 89 GLN A C 1
ATOM 676 O O . GLN A 1 89 ? -29.878 1.455 13.025 1.00 96.38 89 GLN A O 1
ATOM 681 N N . LYS A 1 90 ? -30.814 0.598 11.170 1.00 95.44 90 LYS A N 1
ATOM 682 C CA . LYS A 1 90 ? -32.192 1.011 11.452 1.00 95.44 90 LYS A CA 1
ATOM 683 C C . LYS A 1 90 ? -32.694 0.463 12.787 1.00 95.44 90 LYS A C 1
ATOM 685 O O . LYS A 1 90 ? -33.248 1.208 13.592 1.00 95.44 90 LYS A O 1
ATOM 690 N N . THR A 1 91 ? -32.457 -0.825 13.030 1.00 95.31 91 THR A N 1
ATOM 691 C CA . THR A 1 91 ? -32.864 -1.512 14.264 1.00 95.31 91 THR A CA 1
ATOM 692 C C . THR A 1 91 ? -32.146 -0.939 15.486 1.00 95.31 91 THR A C 1
ATOM 694 O O . THR A 1 91 ? -32.799 -0.545 16.451 1.00 95.31 91 THR A O 1
ATOM 697 N N . ALA A 1 92 ? -30.817 -0.802 15.418 1.00 97.00 92 ALA A N 1
ATOM 698 C CA . ALA A 1 92 ? -30.030 -0.192 16.485 1.00 97.00 92 ALA A CA 1
ATOM 699 C C . ALA A 1 92 ? -30.464 1.256 16.757 1.00 97.00 92 ALA A C 1
ATOM 701 O O . ALA A 1 92 ? -30.658 1.628 17.910 1.00 97.00 92 ALA A O 1
ATOM 702 N N . ALA A 1 93 ? -30.680 2.061 15.710 1.00 97.44 93 ALA A N 1
ATOM 703 C CA . ALA A 1 93 ? -31.127 3.446 15.839 1.00 97.44 93 ALA A CA 1
ATOM 704 C C . ALA A 1 93 ? -32.511 3.554 16.495 1.00 97.44 93 ALA A C 1
ATOM 706 O O . ALA A 1 93 ? -32.721 4.418 17.346 1.00 97.44 93 ALA A O 1
ATOM 707 N N . LEU A 1 94 ? -33.457 2.679 16.146 1.00 95.94 94 LEU A N 1
ATOM 708 C CA . LEU A 1 94 ? -34.773 2.666 16.783 1.00 95.94 94 LEU A CA 1
ATOM 709 C C . LEU A 1 94 ? -34.669 2.348 18.280 1.00 95.94 94 LEU A C 1
ATOM 711 O O . LEU A 1 94 ? -35.251 3.056 19.103 1.00 95.94 94 LEU A O 1
ATOM 715 N N . ASN A 1 95 ? -33.903 1.319 18.635 1.00 96.56 95 ASN A N 1
ATOM 716 C CA . ASN A 1 95 ? -33.766 0.889 20.025 1.00 96.56 95 ASN A CA 1
ATOM 717 C C . ASN A 1 95 ? -32.974 1.903 20.864 1.00 96.56 95 ASN A C 1
ATOM 719 O O . ASN A 1 95 ? -33.401 2.241 21.964 1.00 96.56 95 ASN A O 1
ATOM 723 N N . LEU A 1 96 ? -31.901 2.481 20.313 1.00 97.50 96 LEU A N 1
ATOM 724 C CA . LEU A 1 96 ? -31.171 3.581 20.949 1.00 97.50 96 LEU A CA 1
ATOM 725 C C . LEU A 1 96 ? -32.039 4.830 21.109 1.00 97.50 96 LEU A C 1
ATOM 727 O O . LEU A 1 96 ? -31.957 5.477 22.142 1.00 97.50 96 LEU A O 1
ATOM 731 N N . THR A 1 97 ? -32.893 5.168 20.133 1.00 97.44 97 THR A N 1
ATOM 732 C CA . THR A 1 97 ? -33.830 6.301 20.265 1.00 97.44 97 THR A CA 1
ATOM 733 C C . THR A 1 97 ? -34.747 6.117 21.466 1.00 97.44 97 THR A C 1
ATOM 735 O O . THR A 1 97 ? -34.943 7.060 22.224 1.00 97.44 97 THR A O 1
ATOM 738 N N . ARG A 1 98 ? -35.301 4.911 21.643 1.00 95.56 98 ARG A N 1
ATOM 739 C CA . ARG A 1 98 ? -36.177 4.594 22.778 1.00 95.56 98 ARG A CA 1
ATOM 740 C C . ARG A 1 98 ? -35.428 4.685 24.100 1.00 95.56 98 ARG A C 1
ATOM 742 O O . ARG A 1 98 ? -35.841 5.460 24.947 1.00 95.56 98 ARG A O 1
ATOM 749 N N . ALA A 1 99 ? -34.288 4.004 24.210 1.00 96.81 99 ALA A N 1
ATOM 750 C CA . ALA A 1 99 ? -33.479 4.029 25.424 1.00 96.81 99 ALA A CA 1
ATOM 751 C C . ALA A 1 99 ? -33.039 5.457 25.795 1.00 96.81 99 ALA A C 1
ATOM 753 O O . ALA A 1 99 ? -33.103 5.851 26.952 1.00 96.81 99 ALA A O 1
ATOM 754 N N . LEU A 1 100 ? -32.640 6.272 24.812 1.00 97.44 100 LEU A N 1
ATOM 755 C CA . LEU A 1 100 ? -32.307 7.680 25.033 1.00 97.44 100 LEU A CA 1
ATOM 756 C C . LEU A 1 100 ? -33.504 8.468 25.588 1.00 97.44 100 LEU A C 1
ATOM 758 O O . LEU A 1 100 ? -33.329 9.226 26.537 1.00 97.44 100 LEU A O 1
ATOM 762 N N . CYS A 1 101 ? -34.709 8.263 25.047 1.00 96.25 101 CYS A N 1
ATOM 763 C CA . CYS A 1 101 ? -35.928 8.860 25.597 1.00 96.25 101 CYS A CA 1
ATOM 764 C C . CYS A 1 101 ? -36.226 8.373 27.023 1.00 96.25 101 CYS A C 1
ATOM 766 O O . CYS A 1 101 ? -36.584 9.192 27.860 1.00 96.25 101 CYS A O 1
ATOM 768 N N . ASP A 1 102 ? -36.054 7.080 27.309 1.00 96.38 102 ASP A N 1
ATOM 769 C CA . ASP A 1 102 ? -36.341 6.491 28.625 1.00 96.38 102 ASP A CA 1
ATOM 770 C C . ASP A 1 102 ? -35.434 7.055 29.736 1.00 96.38 102 ASP A C 1
ATOM 772 O O . ASP A 1 102 ? -35.832 7.104 30.900 1.00 96.38 102 ASP A O 1
ATOM 776 N N . TYR A 1 103 ? -34.230 7.516 29.378 1.00 96.69 103 TYR A N 1
ATOM 777 C CA . TYR A 1 103 ? -33.279 8.167 30.286 1.00 96.69 103 TYR A CA 1
ATOM 778 C C . TYR A 1 103 ? -33.247 9.701 30.170 1.00 96.69 103 TYR A C 1
ATOM 780 O O . TYR A 1 103 ? -32.336 10.326 30.717 1.00 96.69 103 TYR A O 1
ATOM 788 N N . ASP A 1 104 ? -34.185 10.316 29.439 1.00 96.81 104 ASP A N 1
ATOM 789 C CA . ASP A 1 104 ? -34.234 11.766 29.181 1.00 96.81 104 ASP A CA 1
ATOM 790 C C . ASP A 1 104 ? -32.939 12.340 28.552 1.00 96.81 104 ASP A C 1
ATOM 792 O O . ASP A 1 104 ? -32.569 13.505 28.729 1.00 96.81 104 ASP A O 1
ATOM 796 N N . LEU A 1 105 ? -32.235 11.519 27.771 1.00 94.19 105 LEU A N 1
ATOM 797 C CA . LEU A 1 105 ? -31.031 11.882 27.033 1.00 94.19 105 LEU A CA 1
ATOM 798 C C . LEU A 1 105 ? -31.448 12.324 25.628 1.00 94.19 105 LEU A C 1
ATOM 800 O O . LEU A 1 105 ? -31.932 11.528 24.831 1.00 94.19 105 LEU A O 1
ATOM 804 N N . GLY A 1 106 ? -31.292 13.607 25.301 1.00 96.50 106 GLY A N 1
ATOM 805 C CA . GLY A 1 106 ? -31.740 14.146 24.012 1.00 96.50 106 GLY A CA 1
ATOM 806 C C . GLY A 1 106 ? -31.302 13.301 22.802 1.00 96.50 106 GLY A C 1
ATOM 807 O O . GLY A 1 106 ? -30.127 12.967 22.652 1.00 96.50 106 GLY A O 1
ATOM 808 N N . VAL A 1 107 ? -32.247 12.970 21.915 1.00 97.69 107 VAL A N 1
ATOM 809 C CA . VAL A 1 107 ? -31.982 12.087 20.766 1.00 97.69 107 VAL A CA 1
ATOM 810 C C . VAL A 1 107 ? -31.335 12.865 19.606 1.00 97.69 107 VAL A C 1
ATOM 812 O O . VAL A 1 107 ? -31.928 13.843 19.134 1.00 97.69 107 VAL A O 1
ATOM 815 N N . PRO A 1 108 ? -30.175 12.429 19.075 1.00 97.06 108 PRO A N 1
ATOM 816 C CA . PRO A 1 108 ? -29.552 13.050 17.905 1.00 97.06 108 PRO A CA 1
ATOM 817 C C . PRO A 1 108 ? -30.394 12.908 16.628 1.00 97.06 108 PRO A C 1
ATOM 819 O O . PRO A 1 108 ? -30.943 11.843 16.344 1.00 97.06 108 PRO A O 1
ATOM 822 N N . ASP A 1 109 ? -30.443 13.950 15.796 1.00 96.38 109 ASP A N 1
ATOM 823 C CA . ASP A 1 109 ? -31.276 13.953 14.583 1.00 96.38 109 ASP A CA 1
ATOM 824 C C . ASP A 1 109 ? -30.922 12.871 13.546 1.00 96.38 109 ASP A C 1
ATOM 826 O O . ASP A 1 109 ? -31.849 12.288 12.976 1.00 96.38 109 ASP A O 1
ATOM 830 N N . PRO A 1 110 ? -29.641 12.534 13.285 1.00 94.56 110 PRO A N 1
ATOM 831 C CA . PRO A 1 110 ? -29.320 11.427 12.381 1.00 94.56 110 PRO A CA 1
ATOM 832 C C . PRO A 1 110 ? -29.876 10.085 12.875 1.00 94.56 110 PRO A C 1
ATOM 834 O O . PRO A 1 110 ? -30.346 9.275 12.077 1.00 94.56 110 PRO A O 1
ATOM 837 N N . LEU A 1 111 ? -29.896 9.891 14.195 1.00 95.69 111 LEU A N 1
ATOM 838 C CA . LEU A 1 111 ? -30.422 8.696 14.846 1.00 95.69 111 LEU A CA 1
ATOM 839 C C . LEU A 1 111 ? -31.962 8.667 14.758 1.00 95.69 111 LEU A C 1
ATOM 841 O O . LEU A 1 111 ? -32.523 7.650 14.350 1.00 95.69 111 LEU A O 1
ATOM 845 N N . LYS A 1 112 ? -32.639 9.812 14.973 1.00 96.06 112 LYS A N 1
ATOM 846 C CA . LYS A 1 112 ? -34.094 9.956 14.748 1.00 96.06 112 LYS A CA 1
ATOM 847 C C . LYS A 1 112 ? -34.505 9.595 13.322 1.00 96.06 112 LYS A C 1
ATOM 849 O O . LYS A 1 112 ? -35.500 8.903 13.140 1.00 96.06 112 LYS A O 1
ATOM 854 N N . LYS A 1 113 ? -33.759 10.054 12.309 1.00 94.94 113 LYS A N 1
ATOM 855 C CA . LYS A 1 113 ? -34.081 9.783 10.895 1.00 94.94 113 LYS A CA 1
ATOM 856 C C . LYS A 1 113 ? -34.053 8.285 10.582 1.00 94.94 113 LYS A C 1
ATOM 858 O O . LYS A 1 113 ? -34.974 7.780 9.945 1.00 94.94 113 LYS A O 1
ATOM 863 N N . LEU A 1 114 ? -33.029 7.571 11.056 1.00 94.88 114 LEU A N 1
ATOM 864 C CA . LEU A 1 114 ? -32.926 6.117 10.883 1.00 94.88 114 LEU A CA 1
ATOM 865 C C . LEU A 1 114 ? -34.015 5.366 11.661 1.00 94.88 114 LEU A C 1
ATOM 867 O O . LEU A 1 114 ? -34.619 4.438 11.125 1.00 94.88 114 LEU A O 1
ATOM 871 N N . ALA A 1 115 ? -34.311 5.802 12.888 1.00 94.56 115 ALA A N 1
ATOM 872 C CA . ALA A 1 115 ? -35.382 5.232 13.700 1.00 94.56 115 ALA A CA 1
ATOM 873 C C . ALA A 1 115 ? -36.761 5.405 13.043 1.00 94.56 115 ALA A C 1
ATOM 875 O O . ALA A 1 115 ? -37.528 4.449 12.959 1.00 94.56 115 ALA A O 1
ATOM 876 N N . GLN A 1 116 ? -37.064 6.595 12.516 1.00 93.81 116 GLN A N 1
ATOM 877 C CA . GLN A 1 116 ? -38.316 6.877 11.805 1.00 93.81 116 GLN A CA 1
ATOM 878 C C . GLN A 1 116 ? -38.483 6.003 10.559 1.00 93.81 116 GLN A C 1
ATOM 880 O O . GLN A 1 116 ? -39.576 5.490 10.323 1.00 93.81 116 GLN A O 1
ATOM 885 N N . ALA A 1 117 ? -37.406 5.794 9.793 1.00 91.69 117 ALA A N 1
ATOM 886 C CA . ALA A 1 117 ? -37.429 4.888 8.648 1.00 91.69 117 ALA A CA 1
ATOM 887 C C . ALA A 1 117 ? -37.807 3.460 9.075 1.00 91.69 117 ALA A C 1
ATOM 889 O O . ALA A 1 117 ? -38.679 2.850 8.459 1.00 91.69 117 ALA A O 1
ATOM 890 N N . LYS A 1 118 ? -37.229 2.963 10.179 1.00 92.19 118 LYS A N 1
ATOM 891 C CA . LYS A 1 118 ? -37.564 1.640 10.720 1.00 92.19 118 LYS A CA 1
ATOM 892 C C . LYS A 1 118 ? -39.013 1.544 11.197 1.00 92.19 118 LYS A C 1
ATOM 894 O O . LYS A 1 118 ? -39.699 0.579 10.884 1.00 92.19 118 LYS A O 1
ATOM 899 N N . MET A 1 119 ? -39.497 2.558 11.917 1.00 90.38 119 MET A N 1
ATOM 900 C CA . MET A 1 119 ? -40.883 2.594 12.400 1.00 90.38 119 MET A CA 1
ATOM 901 C C . MET A 1 119 ? -41.891 2.556 11.252 1.00 90.38 119 MET A C 1
ATOM 903 O O . MET A 1 119 ? -42.922 1.898 11.365 1.00 90.38 119 MET A O 1
ATOM 907 N N . LEU A 1 120 ? -41.606 3.252 10.149 1.00 89.44 120 LEU A N 1
ATOM 908 C CA . LEU A 1 120 ? -42.462 3.226 8.967 1.00 89.44 120 LEU A CA 1
ATOM 909 C C . LEU A 1 120 ? -42.523 1.819 8.354 1.00 89.44 120 LEU A C 1
ATOM 911 O O . LEU A 1 120 ? -43.607 1.349 8.020 1.00 89.44 120 LEU A O 1
ATOM 915 N N . GLU A 1 121 ? -41.380 1.141 8.249 1.00 88.44 121 GLU A N 1
ATOM 916 C CA . GLU A 1 121 ? -41.290 -0.229 7.734 1.00 88.44 121 GLU A CA 1
ATOM 917 C C . GLU A 1 121 ? -42.033 -1.234 8.622 1.00 88.44 121 GLU A C 1
ATOM 919 O O . GLU A 1 121 ? -42.815 -2.038 8.114 1.00 88.44 121 GLU A O 1
ATOM 924 N N . ASP A 1 122 ? -41.858 -1.154 9.943 1.00 87.88 122 ASP A N 1
ATOM 925 C CA . ASP A 1 122 ? -42.512 -2.062 10.891 1.00 87.88 122 ASP A CA 1
ATOM 926 C C . ASP A 1 122 ? -44.037 -1.854 10.918 1.00 87.88 122 ASP A C 1
ATOM 928 O O . ASP A 1 122 ? -44.797 -2.828 10.934 1.00 87.88 122 ASP A O 1
ATOM 932 N N . ASN A 1 123 ? -44.496 -0.598 10.825 1.00 85.75 123 ASN A N 1
ATOM 933 C CA . ASN A 1 123 ? -45.918 -0.266 10.708 1.00 85.75 123 ASN A CA 1
ATOM 934 C C . ASN A 1 123 ? -46.532 -0.816 9.412 1.00 85.75 123 ASN A C 1
ATOM 936 O O . ASN A 1 123 ? -47.638 -1.353 9.440 1.00 85.75 123 ASN A O 1
ATOM 940 N N . LEU A 1 124 ? -45.821 -0.714 8.282 1.00 81.38 124 LEU A N 1
ATOM 941 C CA . LEU A 1 124 ? -46.266 -1.280 7.002 1.00 81.38 124 LEU A CA 1
ATOM 942 C C . LEU A 1 124 ? -46.317 -2.813 7.034 1.00 81.38 124 LEU A C 1
ATOM 944 O O . LEU A 1 124 ? -47.187 -3.411 6.403 1.00 81.38 124 LEU A O 1
ATOM 948 N N . ALA A 1 125 ? -45.413 -3.447 7.781 1.00 81.12 125 ALA A N 1
ATOM 949 C CA . ALA A 1 125 ? -45.359 -4.897 7.940 1.00 81.12 125 ALA A CA 1
ATOM 950 C C . ALA A 1 125 ? -46.341 -5.447 8.997 1.00 81.12 125 ALA A C 1
ATOM 952 O O . ALA A 1 125 ? -46.469 -6.665 9.128 1.00 81.12 125 ALA A O 1
ATOM 953 N N . GLY A 1 126 ? -47.022 -4.585 9.765 1.00 81.12 126 GLY A N 1
ATOM 954 C CA . GLY A 1 126 ? -47.898 -4.997 10.868 1.00 81.12 126 GLY A CA 1
ATOM 955 C C . GLY A 1 126 ? -47.150 -5.655 12.035 1.00 81.12 126 GLY A C 1
ATOM 956 O O . GLY A 1 126 ? -47.731 -6.444 12.784 1.00 81.12 126 GLY A O 1
ATOM 957 N N . LEU A 1 127 ? -45.854 -5.371 12.185 1.00 72.38 127 LEU A N 1
ATOM 958 C CA . LEU A 1 127 ? -45.005 -5.962 13.216 1.00 72.38 127 LEU A CA 1
ATOM 959 C C . LEU A 1 127 ? -45.023 -5.088 14.475 1.00 72.38 127 LEU A C 1
ATOM 961 O O . LEU A 1 127 ? -44.408 -4.031 14.522 1.00 72.38 127 LEU A O 1
ATOM 965 N N . ASN A 1 128 ? -45.676 -5.565 15.537 1.00 59.88 128 ASN A N 1
ATOM 966 C CA . ASN A 1 128 ? -45.672 -4.895 16.849 1.00 59.88 128 ASN A CA 1
ATOM 967 C C . ASN A 1 128 ? -44.517 -5.333 17.764 1.00 59.88 128 ASN A C 1
ATOM 969 O O . ASN A 1 128 ? -44.439 -4.894 18.912 1.00 59.88 128 ASN A O 1
ATOM 973 N N . LYS A 1 129 ? -43.631 -6.225 17.305 1.00 64.56 129 LYS A N 1
ATOM 974 C CA . LYS A 1 129 ? -42.550 -6.753 18.140 1.00 64.56 129 LYS A CA 1
ATOM 975 C C . LYS A 1 129 ? -41.246 -6.031 17.837 1.00 64.56 129 LYS A C 1
ATOM 977 O O . LYS A 1 129 ? -40.733 -6.104 16.726 1.00 64.56 129 LYS A O 1
ATOM 982 N N . VAL A 1 130 ? -40.695 -5.388 18.862 1.00 62.31 130 VAL A N 1
ATOM 983 C CA . VAL A 1 130 ? -39.344 -4.829 18.842 1.00 62.31 130 VAL A CA 1
ATOM 984 C C . VAL A 1 130 ? -38.362 -5.995 18.799 1.00 62.31 130 VAL A C 1
ATOM 986 O O . VAL A 1 130 ? -38.058 -6.604 19.820 1.00 62.31 130 VAL A O 1
ATOM 989 N N . ALA A 1 131 ? -37.929 -6.378 17.603 1.00 79.88 131 ALA A N 1
ATOM 990 C CA . ALA A 1 131 ? -36.850 -7.338 17.450 1.00 79.88 131 ALA A CA 1
ATOM 991 C C . ALA A 1 131 ? -35.529 -6.566 17.471 1.00 79.88 131 ALA A C 1
ATOM 993 O O . ALA A 1 131 ? -35.253 -5.786 16.566 1.00 79.88 131 ALA A O 1
ATOM 994 N N . ASN A 1 132 ? -34.711 -6.775 18.499 1.00 88.44 132 ASN A N 1
ATOM 995 C CA . ASN A 1 132 ? -33.323 -6.312 18.521 1.00 88.44 132 ASN A CA 1
ATOM 996 C C . ASN A 1 132 ? -32.353 -7.342 17.911 1.00 88.44 132 ASN A C 1
ATOM 998 O O . ASN A 1 132 ? -31.177 -7.041 17.730 1.00 88.44 132 ASN A O 1
ATOM 1002 N N . ILE A 1 133 ? -32.840 -8.538 17.562 1.00 90.81 133 ILE A N 1
ATOM 1003 C CA . ILE A 1 133 ? -32.047 -9.615 16.966 1.00 90.81 133 ILE A CA 1
ATOM 1004 C C . ILE A 1 133 ? -32.122 -9.545 15.439 1.00 90.81 133 ILE A C 1
ATOM 1006 O O . ILE A 1 133 ? -33.206 -9.678 14.871 1.00 90.81 133 ILE A O 1
ATOM 1010 N N . ILE A 1 134 ? -30.970 -9.418 14.778 1.00 89.75 134 ILE A N 1
ATOM 1011 C CA . ILE A 1 134 ? -30.841 -9.419 13.315 1.00 89.75 134 ILE A CA 1
ATOM 1012 C C . ILE A 1 134 ? -29.891 -10.540 12.881 1.00 89.75 134 ILE A C 1
ATOM 1014 O O . ILE A 1 134 ? -28.766 -10.653 13.371 1.00 89.75 134 ILE A O 1
ATOM 1018 N N . ASP A 1 135 ? -30.340 -11.371 11.941 1.00 88.19 135 ASP A N 1
ATOM 1019 C CA . ASP A 1 135 ? -29.495 -12.364 11.276 1.00 88.19 135 ASP A CA 1
ATOM 1020 C C . ASP A 1 135 ? -28.804 -11.717 10.069 1.00 88.19 135 ASP A C 1
ATOM 1022 O O . ASP A 1 135 ? -29.456 -11.241 9.140 1.00 88.19 135 ASP A O 1
ATOM 1026 N N . VAL A 1 136 ? -27.472 -11.672 10.095 1.00 83.81 136 VAL A N 1
ATOM 1027 C CA . VAL A 1 136 ? -26.648 -11.061 9.036 1.00 83.81 136 VAL A CA 1
ATOM 1028 C C . VAL A 1 136 ? -25.957 -12.099 8.154 1.00 83.81 136 VAL A C 1
ATOM 1030 O O . VAL A 1 136 ? -25.126 -11.743 7.315 1.00 83.81 136 VAL A O 1
ATOM 1033 N N . SER A 1 137 ? -26.301 -13.382 8.303 1.00 81.06 137 SER A N 1
ATOM 1034 C CA . SER A 1 137 ? -25.700 -14.473 7.530 1.00 81.06 137 SER A CA 1
ATOM 1035 C C . SER A 1 137 ? -25.923 -14.345 6.017 1.00 81.06 137 SER A C 1
ATOM 1037 O O . SER A 1 137 ? -25.061 -14.769 5.247 1.00 81.06 137 SER A O 1
ATOM 1039 N N . SER A 1 138 ? -27.017 -13.707 5.582 1.00 70.69 138 SER A N 1
ATOM 1040 C CA . SER A 1 138 ? -27.398 -13.583 4.165 1.00 70.69 138 SER A CA 1
ATOM 1041 C C . SER A 1 138 ? -27.182 -12.196 3.543 1.00 70.69 138 SER A C 1
ATOM 1043 O O . SER A 1 138 ? -27.338 -12.041 2.333 1.00 70.69 138 SER A O 1
ATOM 1045 N N . SER A 1 139 ? -26.824 -11.175 4.328 1.00 64.25 139 SER A N 1
ATOM 1046 C CA . SER A 1 139 ? -26.758 -9.793 3.832 1.00 64.25 139 SER A CA 1
ATOM 1047 C C . SER A 1 139 ? -25.390 -9.454 3.225 1.00 64.25 139 SER A C 1
ATOM 1049 O O . SER A 1 139 ? -24.364 -9.488 3.910 1.00 64.25 139 SER A O 1
ATOM 1051 N N . SER A 1 140 ? -25.367 -9.075 1.942 1.00 46.03 140 SER A N 1
ATOM 1052 C CA . SER A 1 140 ? -24.218 -8.423 1.298 1.00 46.03 140 SER A CA 1
ATOM 1053 C C . SER A 1 140 ? -24.123 -6.969 1.771 1.00 46.03 140 SER A C 1
ATOM 1055 O O . SER A 1 140 ? -25.103 -6.231 1.689 1.00 46.03 140 SER A O 1
ATOM 1057 N N . ALA A 1 141 ? -22.968 -6.561 2.297 1.00 43.91 141 ALA A N 1
ATOM 1058 C CA . ALA A 1 141 ? -22.793 -5.247 2.916 1.00 43.91 141 ALA A CA 1
ATOM 1059 C C . ALA A 1 141 ? -23.061 -4.084 1.933 1.00 43.91 141 ALA A C 1
ATOM 1061 O O . ALA A 1 141 ? -22.649 -4.172 0.774 1.00 43.91 141 ALA A O 1
ATOM 1062 N N . PRO A 1 142 ? -23.663 -2.965 2.384 1.00 43.50 142 PRO A N 1
ATOM 1063 C CA . PRO A 1 142 ? -23.568 -1.703 1.666 1.00 43.50 142 PRO A CA 1
ATOM 1064 C C . PRO A 1 142 ? -22.105 -1.246 1.662 1.00 43.50 142 PRO A C 1
ATOM 1066 O O . PRO A 1 142 ? -21.426 -1.301 2.691 1.00 43.50 142 PRO A O 1
ATOM 1069 N N . THR A 1 143 ? -21.622 -0.763 0.522 1.00 37.69 143 THR A N 1
ATOM 1070 C CA . THR A 1 143 ? -20.356 -0.035 0.408 1.00 37.69 143 THR A CA 1
ATOM 1071 C C . THR A 1 143 ? -20.415 1.167 1.350 1.00 37.69 143 THR A C 1
ATOM 1073 O O . THR A 1 143 ? -21.134 2.131 1.093 1.00 37.69 143 THR A O 1
ATOM 1076 N N . SER A 1 144 ? -19.720 1.106 2.491 1.00 37.94 144 SER A N 1
ATOM 1077 C CA . SER A 1 144 ? -19.727 2.219 3.439 1.00 37.94 144 SER A CA 1
ATOM 1078 C C . SER A 1 144 ? -19.093 3.438 2.764 1.00 37.94 144 SER A C 1
ATOM 1080 O O . SER A 1 144 ? -17.891 3.425 2.481 1.00 37.94 144 SER A O 1
ATOM 1082 N N . TYR A 1 145 ? -19.867 4.500 2.538 1.00 35.28 145 TYR A N 1
ATOM 1083 C CA . TYR A 1 145 ? -19.332 5.824 2.232 1.00 35.28 145 TYR A CA 1
ATOM 1084 C C . TYR A 1 145 ? -18.684 6.373 3.507 1.00 35.28 145 TYR A C 1
ATOM 1086 O O . TYR A 1 145 ? -19.270 7.153 4.252 1.00 35.28 145 TYR A O 1
ATOM 1094 N N . LYS A 1 146 ? -17.464 5.918 3.805 1.00 43.88 146 LYS A N 1
ATOM 1095 C CA . LYS A 1 146 ? -16.596 6.627 4.742 1.00 43.88 146 LYS 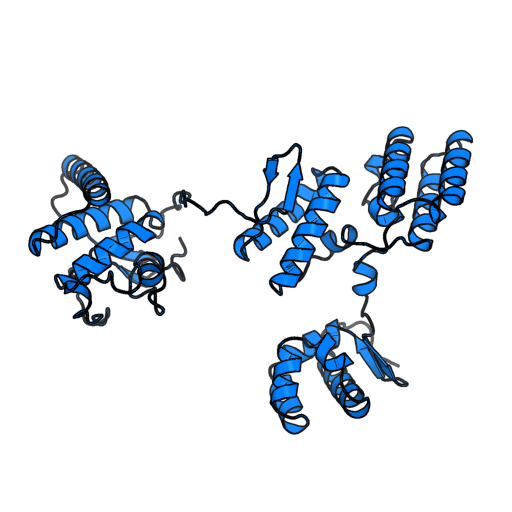A CA 1
ATOM 1096 C C . LYS A 1 146 ? -16.284 7.972 4.090 1.00 43.88 146 LYS A C 1
ATOM 1098 O O . LYS A 1 146 ? -15.796 7.993 2.961 1.00 43.88 146 LYS A O 1
ATOM 1103 N N . HIS A 1 147 ? -16.476 9.077 4.808 1.00 36.28 147 HIS A N 1
ATOM 1104 C CA . HIS A 1 147 ? -15.644 10.260 4.590 1.00 36.28 147 HIS A CA 1
ATOM 1105 C C . HIS A 1 147 ? -14.205 9.848 4.925 1.00 36.28 147 HIS A C 1
ATOM 1107 O O . HIS A 1 147 ? -13.726 10.040 6.041 1.00 36.28 147 HIS A O 1
ATOM 1113 N N . GLN A 1 148 ? -13.545 9.159 3.993 1.00 49.16 148 GLN A N 1
ATOM 1114 C CA . GLN A 1 148 ? -12.121 8.913 4.085 1.00 49.16 148 GLN A CA 1
ATOM 1115 C C . GLN A 1 148 ? -11.480 10.295 4.080 1.00 49.16 148 GLN A C 1
ATOM 1117 O O . GLN A 1 148 ? -11.809 11.129 3.232 1.00 49.16 148 GLN A O 1
ATOM 1122 N N . ARG A 1 149 ? -10.605 10.563 5.056 1.00 53.41 149 ARG A N 1
ATOM 1123 C CA . ARG A 1 149 ? -9.690 11.695 4.909 1.00 53.41 149 ARG A CA 1
ATOM 1124 C C . ARG A 1 149 ? -9.060 11.567 3.520 1.00 53.41 149 ARG A C 1
ATOM 1126 O O . ARG A 1 149 ? -8.723 10.437 3.152 1.00 53.41 149 ARG A O 1
ATOM 1133 N N . PRO A 1 150 ? -8.970 12.663 2.748 1.00 72.88 150 PRO A N 1
ATOM 1134 C CA . PRO A 1 150 ? -8.340 12.603 1.442 1.00 72.88 150 PRO A CA 1
ATOM 1135 C C . PRO A 1 150 ? -6.973 11.958 1.632 1.00 72.88 150 PRO A C 1
ATOM 1137 O O . PRO A 1 150 ? -6.224 12.348 2.531 1.00 72.88 150 PRO A O 1
ATOM 1140 N N . ALA A 1 151 ? -6.722 10.910 0.856 1.00 84.19 151 ALA A N 1
ATOM 1141 C CA . ALA A 1 151 ? -5.461 10.206 0.911 1.00 84.19 151 ALA A CA 1
ATOM 1142 C C . ALA A 1 151 ? -4.315 11.190 0.645 1.00 84.19 151 ALA A C 1
ATOM 1144 O O . ALA A 1 151 ? -4.480 12.142 -0.126 1.00 84.19 151 ALA A O 1
ATOM 1145 N N . THR A 1 152 ? -3.192 10.996 1.330 1.00 91.94 152 THR A N 1
ATOM 1146 C CA . THR A 1 152 ? -2.004 11.845 1.176 1.00 91.94 152 THR A CA 1
ATOM 1147 C C . THR A 1 152 ? -1.052 11.284 0.134 1.00 91.94 152 THR A C 1
ATOM 1149 O O . THR A 1 152 ? -0.444 12.049 -0.610 1.00 91.94 152 THR A O 1
ATOM 1152 N N . GLU A 1 153 ? -0.979 9.959 0.029 1.00 95.81 153 GLU A N 1
ATOM 1153 C CA . GLU A 1 153 ? -0.133 9.257 -0.926 1.00 95.81 153 GLU A CA 1
ATOM 1154 C C . GLU A 1 153 ? -0.967 8.448 -1.920 1.00 95.81 153 GLU A C 1
ATOM 1156 O O . GLU A 1 153 ? -1.928 7.759 -1.563 1.00 95.81 153 GLU A O 1
ATOM 1161 N N . TYR A 1 154 ? -0.543 8.494 -3.181 1.00 97.00 154 TYR A N 1
ATOM 1162 C CA . TYR A 1 154 ? -1.195 7.830 -4.305 1.00 97.00 154 TYR A CA 1
ATOM 1163 C C . TYR A 1 154 ? -0.160 7.095 -5.148 1.00 97.00 154 TYR A C 1
ATOM 1165 O O . TYR A 1 154 ? 0.965 7.572 -5.324 1.00 97.00 154 TYR A O 1
ATOM 1173 N N . ALA A 1 155 ? -0.545 5.940 -5.690 1.00 97.19 155 ALA A N 1
ATOM 1174 C CA . ALA A 1 155 ? 0.337 5.182 -6.569 1.00 97.19 155 ALA A CA 1
ATOM 1175 C C . ALA A 1 155 ? 0.535 5.888 -7.918 1.00 97.19 155 ALA A C 1
ATOM 1177 O O . ALA A 1 155 ? 1.627 5.846 -8.475 1.00 97.19 155 ALA A O 1
ATOM 1178 N N . LEU A 1 156 ? -0.495 6.566 -8.433 1.00 97.44 156 LEU A N 1
ATOM 1179 C CA . LEU A 1 156 ? -0.465 7.188 -9.756 1.00 97.44 156 LEU A CA 1
ATOM 1180 C C . LEU A 1 156 ? -1.038 8.604 -9.713 1.00 97.44 156 LEU A C 1
ATOM 1182 O O . LEU A 1 156 ? -2.084 8.836 -9.109 1.00 97.44 156 LEU A O 1
ATOM 1186 N N . VAL A 1 157 ? -0.375 9.538 -10.394 1.00 96.44 157 VAL A N 1
ATOM 1187 C CA . VAL A 1 157 ? -0.894 10.889 -10.629 1.00 96.44 157 VAL A CA 1
ATOM 1188 C C . VAL A 1 157 ? -0.804 11.167 -12.119 1.00 96.44 157 VAL A C 1
ATOM 1190 O O . VAL A 1 157 ? 0.296 11.329 -12.641 1.00 96.44 157 VAL A O 1
ATOM 1193 N N . LYS A 1 158 ? -1.960 11.231 -12.782 1.00 94.81 158 LYS A N 1
ATOM 1194 C CA . LYS A 1 158 ? -2.079 11.419 -14.229 1.00 94.81 158 LYS A CA 1
ATOM 1195 C C . LYS A 1 158 ? -2.963 12.627 -14.500 1.00 94.81 158 LYS A C 1
ATOM 1197 O O . LYS A 1 158 ? -4.056 12.720 -13.952 1.00 94.81 158 LYS A O 1
ATOM 1202 N N . GLU A 1 159 ? -2.454 13.572 -15.292 1.00 95.38 159 GLU A N 1
ATOM 1203 C CA . GLU A 1 159 ? -3.174 14.803 -15.672 1.00 95.38 159 GLU A CA 1
ATOM 1204 C C . GLU A 1 159 ? -3.673 15.626 -14.465 1.00 95.38 159 GLU A C 1
ATOM 1206 O O . GLU A 1 159 ? -4.738 16.233 -14.483 1.00 95.38 159 GLU A O 1
ATOM 1211 N N . GLY A 1 160 ? -2.897 15.631 -13.375 1.00 93.12 160 GLY A N 1
ATOM 1212 C CA . GLY A 1 160 ? -3.251 16.328 -12.133 1.00 93.12 160 GLY A CA 1
ATOM 1213 C C . GLY A 1 160 ? -4.284 15.604 -11.262 1.00 93.12 160 GLY A C 1
ATOM 1214 O O . GLY A 1 160 ? -4.556 16.058 -10.153 1.00 93.12 160 GLY A O 1
ATOM 1215 N N . GLN A 1 161 ? -4.818 14.465 -11.710 1.00 94.50 161 GLN A N 1
ATOM 1216 C CA . GLN A 1 161 ? -5.701 13.619 -10.917 1.00 94.50 161 GLN A CA 1
ATOM 1217 C C . GLN A 1 161 ? -4.909 12.497 -10.236 1.00 94.50 161 GLN A C 1
ATOM 1219 O O . GLN A 1 161 ? -4.091 11.819 -10.858 1.00 94.50 161 GLN A O 1
ATOM 1224 N N . ALA A 1 162 ? -5.154 12.311 -8.940 1.00 94.75 162 ALA A N 1
ATOM 1225 C CA . ALA A 1 162 ? -4.506 11.290 -8.128 1.00 94.75 162 ALA A CA 1
ATOM 1226 C C . ALA A 1 162 ? -5.377 10.027 -8.040 1.00 94.75 162 ALA A C 1
ATOM 1228 O O . ALA A 1 162 ? -6.587 10.106 -7.820 1.00 94.75 162 ALA A O 1
ATOM 1229 N N . TYR A 1 163 ? -4.756 8.863 -8.211 1.00 95.00 163 TYR A N 1
ATOM 1230 C CA . TYR A 1 163 ? -5.421 7.566 -8.277 1.00 95.00 163 TYR A CA 1
ATOM 1231 C C . TYR A 1 163 ? -4.749 6.556 -7.350 1.00 95.00 163 TYR A C 1
ATOM 1233 O O . TYR A 1 163 ? -3.535 6.592 -7.149 1.00 95.00 163 TYR A O 1
ATOM 1241 N N . TYR A 1 164 ? -5.541 5.601 -6.857 1.00 95.62 164 TYR A N 1
ATOM 1242 C CA . TYR A 1 164 ? -5.087 4.479 -6.029 1.00 95.62 164 TYR A CA 1
ATOM 1243 C C . TYR A 1 164 ? -4.385 4.959 -4.749 1.00 95.62 164 TYR A C 1
ATOM 1245 O O . TYR A 1 164 ? -3.154 5.029 -4.702 1.00 95.62 164 TYR A O 1
ATOM 1253 N N . PRO A 1 165 ? -5.156 5.336 -3.716 1.00 95.44 165 PRO A N 1
ATOM 1254 C CA . PRO A 1 165 ? -4.574 5.744 -2.445 1.00 95.44 165 PRO A CA 1
ATOM 1255 C C . PRO A 1 165 ? -3.738 4.604 -1.854 1.00 95.44 165 PRO A C 1
ATOM 1257 O O . PRO A 1 165 ? -4.076 3.437 -2.051 1.00 95.44 165 PRO A O 1
ATOM 1260 N N . ILE A 1 166 ? -2.659 4.932 -1.140 1.00 96.62 166 ILE A N 1
ATOM 1261 C CA . ILE A 1 166 ? -1.726 3.950 -0.550 1.00 96.62 166 ILE A CA 1
ATOM 1262 C C . ILE A 1 166 ? -1.305 4.304 0.890 1.00 96.62 166 ILE A C 1
ATOM 1264 O O . ILE A 1 166 ? -0.294 3.817 1.396 1.00 96.62 166 ILE A O 1
ATOM 1268 N N . ASP A 1 167 ? -2.067 5.138 1.598 1.00 91.62 167 ASP A N 1
ATOM 1269 C CA . ASP A 1 167 ? -1.709 5.558 2.961 1.00 91.62 167 ASP A CA 1
ATOM 1270 C C . ASP A 1 167 ? -1.773 4.418 3.981 1.00 91.62 167 ASP A C 1
ATOM 1272 O O . ASP A 1 167 ? -0.992 4.387 4.931 1.00 91.62 167 ASP A O 1
ATOM 1276 N N . THR A 1 168 ? -2.692 3.474 3.808 1.00 88.31 168 THR A N 1
ATOM 1277 C CA . THR A 1 168 ? -2.917 2.375 4.759 1.00 88.31 168 THR A CA 1
ATOM 1278 C C . THR A 1 168 ? -2.500 1.023 4.182 1.00 88.31 168 THR A C 1
ATOM 1280 O O . THR A 1 168 ? -2.427 0.847 2.968 1.00 88.31 168 THR A O 1
ATOM 1283 N N . PHE A 1 169 ? -2.277 0.029 5.048 1.00 88.31 169 PHE A N 1
ATOM 1284 C CA . PHE A 1 169 ? -1.992 -1.351 4.630 1.00 88.31 169 PHE A CA 1
ATOM 1285 C C . PHE A 1 169 ? -3.075 -1.934 3.710 1.00 88.31 169 PHE A C 1
ATOM 1287 O O . PHE A 1 169 ? -2.763 -2.632 2.748 1.00 88.31 169 PHE A O 1
ATOM 1294 N N . GLU A 1 170 ? -4.350 -1.653 3.993 1.00 84.12 170 GLU A N 1
ATOM 1295 C CA . GLU A 1 170 ? -5.476 -2.141 3.189 1.00 84.12 170 GLU A CA 1
ATOM 1296 C C . GLU A 1 170 ? -5.442 -1.542 1.778 1.00 84.12 170 GLU A C 1
ATOM 1298 O O . GLU A 1 170 ? -5.467 -2.280 0.795 1.00 84.12 170 GLU A O 1
ATOM 1303 N N . GLN A 1 171 ? -5.264 -0.223 1.696 1.00 91.69 171 GLN A N 1
ATOM 1304 C CA . GLN A 1 171 ? -5.105 0.519 0.447 1.00 91.69 171 GLN A CA 1
ATOM 1305 C C . GLN A 1 171 ? -3.889 0.049 -0.368 1.00 91.69 171 GLN A C 1
ATOM 1307 O O . GLN A 1 171 ? -4.003 -0.202 -1.564 1.00 91.69 171 GLN A O 1
ATOM 1312 N N . LEU A 1 172 ? -2.736 -0.158 0.278 1.00 94.31 172 LEU A N 1
ATOM 1313 C CA . LEU A 1 172 ? -1.532 -0.682 -0.372 1.00 94.31 172 LEU A CA 1
ATOM 1314 C C . LEU A 1 172 ? -1.759 -2.087 -0.961 1.00 94.31 172 LEU A C 1
ATOM 1316 O O . LEU A 1 172 ? -1.335 -2.376 -2.084 1.00 94.31 172 LEU A O 1
ATOM 1320 N N . ARG A 1 173 ? -2.436 -2.973 -0.219 1.00 91.44 173 ARG A N 1
ATOM 1321 C CA . ARG A 1 173 ? -2.765 -4.332 -0.681 1.00 91.44 173 ARG A CA 1
ATOM 1322 C C . ARG A 1 173 ? -3.780 -4.319 -1.818 1.00 91.44 173 ARG A C 1
ATOM 1324 O O . ARG A 1 173 ? -3.670 -5.133 -2.735 1.00 91.44 173 ARG A O 1
ATOM 1331 N N . GLU A 1 174 ? -4.753 -3.415 -1.770 1.00 90.88 174 GLU A N 1
ATOM 1332 C CA . GLU A 1 174 ? -5.717 -3.210 -2.849 1.00 90.88 174 GLU A CA 1
ATOM 1333 C C . GLU A 1 174 ? -5.028 -2.705 -4.120 1.00 90.88 174 GLU A C 1
ATOM 1335 O O . GLU A 1 174 ? -5.194 -3.317 -5.173 1.00 90.88 174 GLU A O 1
ATOM 1340 N N . ALA A 1 175 ? -4.171 -1.686 -4.010 1.00 95.88 175 ALA A N 1
ATOM 1341 C CA . ALA A 1 175 ? -3.350 -1.186 -5.110 1.00 95.88 175 ALA A CA 1
ATOM 1342 C C . ALA A 1 175 ? -2.477 -2.303 -5.718 1.00 95.88 175 ALA A C 1
ATOM 1344 O O . ALA A 1 175 ? -2.481 -2.554 -6.923 1.00 95.88 175 ALA A O 1
ATOM 1345 N N . THR A 1 176 ? -1.803 -3.076 -4.867 1.00 94.75 176 THR A N 1
ATOM 1346 C CA . THR A 1 176 ? -0.985 -4.222 -5.292 1.00 94.75 176 THR A CA 1
ATOM 1347 C C . THR A 1 176 ? -1.792 -5.269 -6.067 1.00 94.75 176 THR A C 1
ATOM 1349 O O . THR A 1 176 ? -1.346 -5.771 -7.106 1.00 94.75 176 THR A O 1
ATOM 1352 N N . ARG A 1 177 ? -2.997 -5.593 -5.584 1.00 92.50 177 ARG A N 1
ATOM 1353 C CA . ARG A 1 177 ? -3.905 -6.537 -6.245 1.00 92.50 177 ARG A CA 1
ATOM 1354 C C . ARG A 1 177 ? -4.401 -5.991 -7.581 1.00 92.50 177 ARG A C 1
ATOM 1356 O O . ARG A 1 177 ? -4.394 -6.731 -8.560 1.00 92.50 177 ARG A O 1
ATOM 1363 N N . TYR A 1 178 ? -4.789 -4.717 -7.617 1.00 94.75 178 TYR A N 1
ATOM 1364 C CA . TYR A 1 178 ? -5.266 -4.047 -8.821 1.00 94.75 178 TYR A CA 1
ATOM 1365 C C . TYR A 1 178 ? -4.207 -4.084 -9.922 1.00 94.75 178 TYR A C 1
ATOM 1367 O O . TYR A 1 178 ? -4.478 -4.557 -11.022 1.00 94.75 178 TYR A O 1
ATOM 1375 N N . TYR A 1 179 ? -2.975 -3.679 -9.607 1.00 96.19 179 TYR A N 1
ATOM 1376 C CA . TYR A 1 179 ? -1.876 -3.733 -10.566 1.00 96.19 179 TYR A CA 1
ATOM 1377 C C . TYR A 1 179 ? -1.640 -5.154 -11.082 1.00 96.19 179 TYR A C 1
ATOM 1379 O O . TYR A 1 179 ? -1.553 -5.366 -12.282 1.00 96.19 179 TYR A O 1
ATOM 1387 N N . SER A 1 180 ? -1.630 -6.154 -10.197 1.00 92.19 180 SER A N 1
ATOM 1388 C CA . SER A 1 180 ? -1.422 -7.554 -10.599 1.00 92.19 180 SER A CA 1
ATOM 1389 C C . SER A 1 180 ? -2.485 -8.074 -11.576 1.00 92.19 180 SER A C 1
ATOM 1391 O O . SER A 1 180 ? -2.206 -8.988 -12.349 1.00 92.19 180 SER A O 1
ATOM 1393 N N . GLN A 1 181 ? -3.700 -7.524 -11.520 1.00 93.12 181 GLN A N 1
ATOM 1394 C CA . GLN A 1 181 ? -4.808 -7.893 -12.398 1.00 93.12 181 GLN A CA 1
ATOM 1395 C C . GLN A 1 181 ? -4.810 -7.109 -13.718 1.00 93.12 181 GLN A C 1
ATOM 1397 O O . GLN A 1 181 ? -5.251 -7.643 -14.734 1.00 93.12 181 GLN A O 1
ATOM 1402 N N . TYR A 1 182 ? -4.350 -5.857 -13.699 1.00 94.75 182 TYR A N 1
ATOM 1403 C CA . TYR A 1 182 ? -4.525 -4.911 -14.804 1.00 94.75 182 TYR A CA 1
ATOM 1404 C C . TYR A 1 182 ? -3.217 -4.340 -15.361 1.00 94.75 182 TYR A C 1
ATOM 1406 O O . TYR A 1 182 ? -3.286 -3.410 -16.153 1.00 94.75 182 TYR A O 1
ATOM 1414 N N . GLU A 1 183 ? -2.047 -4.873 -14.996 1.00 93.12 183 GLU A N 1
ATOM 1415 C CA . GLU A 1 183 ? -0.718 -4.410 -15.444 1.00 93.12 183 GLU A CA 1
ATOM 1416 C C . GLU A 1 183 ? -0.664 -4.151 -16.960 1.00 93.12 183 GLU A C 1
ATOM 1418 O O . GLU A 1 183 ? -0.192 -3.101 -17.396 1.00 93.12 183 GLU A O 1
ATOM 1423 N N . ASP A 1 184 ? -1.246 -5.048 -17.758 1.00 90.19 184 ASP A N 1
ATOM 1424 C CA . ASP A 1 184 ? -1.263 -4.955 -19.222 1.00 90.19 184 ASP A CA 1
ATOM 1425 C C . ASP A 1 184 ? -2.027 -3.737 -19.771 1.00 90.19 184 ASP A C 1
ATOM 1427 O O . ASP A 1 184 ? -1.799 -3.332 -20.907 1.00 90.19 184 ASP A O 1
ATOM 1431 N N . GLN A 1 185 ? -2.906 -3.127 -18.970 1.00 93.44 185 GLN A N 1
ATOM 1432 C CA . GLN A 1 185 ? -3.687 -1.942 -19.344 1.00 93.44 185 GLN A CA 1
ATOM 1433 C C . GLN A 1 185 ? -2.973 -0.623 -19.030 1.00 93.44 185 GLN A C 1
ATOM 1435 O O . GLN A 1 185 ? -3.419 0.433 -19.475 1.00 93.44 185 GLN A O 1
ATOM 1440 N N . PHE A 1 186 ? -1.888 -0.664 -18.254 1.00 94.38 186 PHE A N 1
ATOM 1441 C CA . PHE A 1 186 ? -1.102 0.522 -17.939 1.00 94.38 186 PHE A CA 1
ATOM 1442 C C . PHE A 1 186 ? -0.123 0.803 -19.073 1.00 94.38 186 PHE A C 1
ATOM 1444 O O . PHE A 1 186 ? 0.559 -0.110 -19.553 1.00 94.38 186 PHE A O 1
ATOM 1451 N N . ASP A 1 187 ? 0.000 2.079 -19.438 1.00 93.75 187 ASP A N 1
ATOM 1452 C CA . ASP A 1 187 ? 1.127 2.518 -20.248 1.00 93.75 187 ASP A CA 1
ATOM 1453 C C . ASP A 1 187 ? 2.439 2.403 -19.451 1.00 93.75 187 ASP A C 1
ATOM 1455 O O . ASP A 1 187 ? 2.459 2.287 -18.223 1.00 93.75 187 ASP A O 1
ATOM 1459 N N . LEU A 1 188 ? 3.563 2.377 -20.163 1.00 92.88 188 LEU A N 1
ATOM 1460 C CA . LEU A 1 188 ? 4.857 2.092 -19.552 1.00 92.88 188 LEU A CA 1
ATOM 1461 C C . LEU A 1 188 ? 5.266 3.150 -18.508 1.00 92.88 188 LEU A C 1
ATOM 1463 O O . LEU A 1 188 ? 5.880 2.809 -17.494 1.00 92.88 188 LEU A O 1
ATOM 1467 N N . ALA A 1 189 ? 4.913 4.417 -18.738 1.00 93.81 189 ALA A N 1
ATOM 1468 C CA . ALA A 1 189 ? 5.221 5.511 -17.822 1.00 93.81 189 ALA A CA 1
ATOM 1469 C C . ALA A 1 189 ? 4.400 5.389 -16.528 1.00 93.81 189 ALA A C 1
ATOM 1471 O O . ALA A 1 189 ? 4.963 5.448 -15.430 1.00 93.81 189 ALA A O 1
ATOM 1472 N N . ASP A 1 190 ? 3.102 5.110 -16.657 1.00 96.12 190 ASP A N 1
ATOM 1473 C CA . ASP A 1 190 ? 2.190 4.871 -15.546 1.00 96.12 190 ASP A CA 1
ATOM 1474 C C . ASP A 1 190 ? 2.630 3.644 -14.737 1.00 96.12 190 ASP A C 1
ATOM 1476 O O . ASP A 1 190 ? 2.648 3.705 -13.506 1.00 96.12 190 ASP A O 1
ATOM 1480 N N . ARG A 1 191 ? 3.058 2.547 -15.389 1.00 95.56 191 ARG A N 1
ATOM 1481 C CA . ARG A 1 191 ? 3.609 1.362 -14.694 1.00 95.56 191 ARG A CA 1
ATOM 1482 C C . ARG A 1 191 ? 4.785 1.743 -13.800 1.00 95.56 191 ARG A C 1
ATOM 1484 O O . ARG A 1 191 ? 4.815 1.347 -12.634 1.00 95.56 191 ARG A O 1
ATOM 1491 N N . ARG A 1 192 ? 5.736 2.529 -14.319 1.00 95.06 192 ARG A N 1
ATOM 1492 C CA . ARG A 1 192 ? 6.914 2.977 -13.558 1.00 95.06 192 ARG A CA 1
ATOM 1493 C C . ARG A 1 192 ? 6.515 3.791 -12.341 1.00 95.06 192 ARG A C 1
ATOM 1495 O O . ARG A 1 192 ? 6.963 3.484 -11.234 1.00 95.06 192 ARG A O 1
ATOM 1502 N N . GLN A 1 193 ? 5.680 4.811 -12.543 1.00 95.81 193 GLN A N 1
ATOM 1503 C CA . GLN A 1 193 ? 5.227 5.692 -11.470 1.00 95.81 193 GLN A CA 1
ATOM 1504 C C . GLN A 1 193 ? 4.507 4.883 -10.386 1.00 95.81 193 GLN A C 1
ATOM 1506 O O . GLN A 1 193 ? 4.875 4.970 -9.211 1.00 95.81 193 GLN A O 1
ATOM 1511 N N . TYR A 1 194 ? 3.569 4.026 -10.804 1.00 97.75 194 TYR A N 1
ATOM 1512 C CA . TYR A 1 194 ? 2.789 3.156 -9.931 1.00 97.75 194 TYR A CA 1
ATOM 1513 C C . TYR A 1 194 ? 3.673 2.247 -9.084 1.00 97.75 194 TYR A C 1
ATOM 1515 O O . TYR A 1 194 ? 3.619 2.286 -7.853 1.00 97.75 194 TYR A O 1
ATOM 1523 N N . CYS A 1 195 ? 4.518 1.440 -9.727 1.00 96.56 195 CYS A N 1
ATOM 1524 C CA . CYS A 1 195 ? 5.368 0.479 -9.035 1.00 96.56 195 CYS A CA 1
ATOM 1525 C C . CYS A 1 195 ? 6.375 1.163 -8.114 1.00 96.56 195 CYS A C 1
ATOM 1527 O O . CYS A 1 195 ? 6.588 0.685 -7.003 1.00 96.56 195 CYS A O 1
ATOM 1529 N N . THR A 1 196 ? 6.958 2.290 -8.530 1.00 95.38 196 THR A N 1
ATOM 1530 C CA . THR A 1 196 ? 7.917 3.040 -7.706 1.00 95.38 196 THR A CA 1
ATOM 1531 C C . THR A 1 196 ? 7.259 3.558 -6.428 1.00 95.38 196 THR A C 1
ATOM 1533 O O . THR A 1 196 ? 7.793 3.362 -5.334 1.00 95.38 196 THR A O 1
ATOM 1536 N N . LYS A 1 197 ? 6.069 4.163 -6.541 1.00 97.38 197 LYS A N 1
ATOM 1537 C CA . LYS A 1 197 ? 5.314 4.687 -5.394 1.00 97.38 197 LYS A CA 1
ATOM 1538 C C . LYS A 1 197 ? 4.835 3.580 -4.458 1.00 97.38 197 LYS A C 1
ATOM 1540 O O . LYS A 1 197 ? 5.037 3.681 -3.248 1.00 97.38 197 LYS A O 1
ATOM 1545 N N . VAL A 1 198 ? 4.273 2.501 -5.005 1.00 96.81 198 VAL A N 1
ATOM 1546 C CA . VAL A 1 198 ? 3.839 1.336 -4.218 1.00 96.81 198 VAL A CA 1
ATOM 1547 C C . VAL A 1 198 ? 5.019 0.682 -3.509 1.00 96.81 198 VAL A C 1
ATOM 1549 O O . VAL A 1 198 ? 4.923 0.407 -2.318 1.00 96.81 198 VAL A O 1
ATOM 1552 N N . ALA A 1 199 ? 6.150 0.481 -4.189 1.00 94.69 199 ALA A N 1
ATOM 1553 C CA . ALA A 1 199 ? 7.330 -0.136 -3.590 1.00 94.69 199 ALA A CA 1
ATOM 1554 C C . ALA A 1 199 ? 7.924 0.718 -2.464 1.00 94.69 199 ALA A C 1
ATOM 1556 O O . ALA A 1 199 ? 8.246 0.191 -1.399 1.00 94.69 199 ALA A O 1
ATOM 1557 N N . ALA A 1 200 ? 8.032 2.035 -2.666 1.00 92.31 200 ALA A N 1
ATOM 1558 C CA . ALA A 1 200 ? 8.470 2.955 -1.621 1.00 92.31 200 ALA A CA 1
ATOM 1559 C C . ALA A 1 200 ? 7.545 2.888 -0.397 1.00 92.31 200 ALA A C 1
ATOM 1561 O O . ALA A 1 200 ? 8.016 2.791 0.737 1.00 92.31 200 ALA A O 1
ATOM 1562 N N . ARG A 1 201 ? 6.226 2.867 -0.618 1.00 95.50 201 ARG A N 1
ATOM 1563 C CA . ARG A 1 201 ? 5.251 2.803 0.471 1.00 95.50 201 ARG A CA 1
ATOM 1564 C C . ARG A 1 201 ? 5.237 1.458 1.189 1.00 95.50 201 ARG A C 1
ATOM 1566 O O . ARG A 1 201 ? 5.148 1.437 2.411 1.00 95.50 201 ARG A O 1
ATOM 1573 N N . ALA A 1 202 ? 5.367 0.358 0.455 1.00 92.69 202 ALA A N 1
ATOM 1574 C CA . ALA A 1 202 ? 5.471 -0.981 1.019 1.00 92.69 202 ALA A CA 1
ATOM 1575 C C . ALA A 1 202 ? 6.683 -1.104 1.947 1.00 92.69 202 ALA A C 1
ATOM 1577 O O . ALA A 1 202 ? 6.523 -1.547 3.079 1.00 92.69 202 ALA A O 1
ATOM 1578 N N . ARG A 1 203 ? 7.854 -0.595 1.534 1.00 87.31 203 ARG A N 1
ATOM 1579 C CA . ARG A 1 203 ? 9.055 -0.548 2.388 1.00 87.31 203 ARG A CA 1
ATOM 1580 C C . ARG A 1 203 ? 8.814 0.234 3.680 1.00 87.31 203 ARG A C 1
ATOM 1582 O O . ARG A 1 203 ? 9.135 -0.266 4.750 1.00 87.31 203 ARG A O 1
ATOM 1589 N N . LEU A 1 204 ? 8.193 1.415 3.597 1.00 82.88 204 LEU A N 1
ATOM 1590 C CA . LEU A 1 204 ? 7.864 2.228 4.778 1.00 82.88 204 LEU A CA 1
ATOM 1591 C C . LEU A 1 204 ? 6.885 1.537 5.738 1.00 82.88 204 LEU A C 1
ATOM 1593 O O . LEU A 1 204 ? 6.929 1.784 6.939 1.00 82.88 204 LEU A O 1
ATOM 1597 N N . LEU A 1 205 ? 5.989 0.703 5.212 1.00 84.19 205 LEU A N 1
ATOM 1598 C CA . LEU A 1 205 ? 5.015 -0.053 5.998 1.00 84.19 205 LEU A CA 1
ATOM 1599 C C . LEU A 1 205 ? 5.522 -1.447 6.415 1.00 84.19 205 LEU A C 1
ATOM 1601 O O . LEU A 1 205 ? 4.804 -2.159 7.110 1.00 84.19 205 LEU A O 1
ATOM 1605 N N . GLY A 1 206 ? 6.736 -1.846 6.020 1.00 81.62 206 GLY A N 1
ATOM 1606 C CA . GLY A 1 206 ? 7.278 -3.180 6.302 1.00 81.62 206 GLY A CA 1
ATOM 1607 C C . GLY A 1 206 ? 6.583 -4.315 5.538 1.00 81.62 206 GLY A C 1
ATOM 1608 O O . GLY A 1 206 ? 6.587 -5.455 5.992 1.00 81.62 206 GLY A O 1
ATOM 1609 N N . GLU A 1 207 ? 5.966 -4.021 4.392 1.00 84.50 207 GLU A N 1
ATOM 1610 C CA . GLU A 1 207 ? 5.336 -5.017 3.519 1.00 84.50 207 GLU A CA 1
ATOM 1611 C C . GLU A 1 207 ? 6.281 -5.413 2.371 1.00 84.50 207 GLU A C 1
ATOM 1613 O O . GLU A 1 207 ? 6.975 -4.560 1.804 1.00 84.50 207 GLU A O 1
ATOM 1618 N N . PRO A 1 208 ? 6.305 -6.698 1.976 1.00 86.12 208 PRO A N 1
ATOM 1619 C CA . PRO A 1 208 ? 7.115 -7.146 0.854 1.00 86.12 208 PRO A CA 1
ATOM 1620 C C . PRO A 1 208 ? 6.591 -6.572 -0.469 1.00 86.12 208 PRO A C 1
ATOM 1622 O O . PRO A 1 208 ? 5.392 -6.589 -0.752 1.00 86.12 208 PRO A O 1
ATOM 1625 N N . VAL A 1 209 ? 7.507 -6.115 -1.326 1.00 89.12 209 VAL A N 1
ATOM 1626 C CA . VAL A 1 209 ? 7.169 -5.659 -2.681 1.00 89.12 209 VAL A CA 1
ATOM 1627 C C . VAL A 1 209 ? 7.035 -6.876 -3.603 1.00 89.12 209 VAL A C 1
ATOM 1629 O O . VAL A 1 209 ? 7.973 -7.675 -3.687 1.00 89.12 209 VAL A O 1
ATOM 1632 N N . PRO A 1 210 ? 5.920 -7.036 -4.337 1.00 90.06 210 PRO A N 1
ATOM 1633 C CA . PRO A 1 210 ? 5.776 -8.122 -5.298 1.00 90.06 210 PRO A CA 1
ATOM 1634 C C . PRO A 1 210 ? 6.887 -8.102 -6.344 1.00 90.06 210 PRO A C 1
ATOM 1636 O O . PRO A 1 210 ? 7.187 -7.059 -6.926 1.00 90.06 210 PRO A O 1
ATOM 1639 N N . GLN A 1 211 ? 7.430 -9.280 -6.658 1.00 85.38 211 GLN A N 1
ATOM 1640 C CA . GLN A 1 211 ? 8.518 -9.415 -7.625 1.00 85.38 211 GLN A CA 1
ATOM 1641 C C . GLN A 1 211 ? 8.214 -8.725 -8.959 1.00 85.38 211 GLN A C 1
ATOM 1643 O O . GLN A 1 211 ? 9.048 -7.979 -9.456 1.00 85.38 211 GLN A O 1
ATOM 1648 N N . ARG A 1 212 ? 7.009 -8.897 -9.516 1.00 89.06 212 ARG A N 1
ATOM 1649 C CA . ARG A 1 212 ? 6.630 -8.266 -10.794 1.00 89.06 212 ARG A CA 1
ATOM 1650 C C . ARG A 1 212 ? 6.827 -6.747 -10.796 1.00 89.06 212 ARG A C 1
ATOM 1652 O O . ARG A 1 212 ? 7.348 -6.215 -11.768 1.00 89.06 212 ARG A O 1
ATOM 1659 N N . MET A 1 213 ? 6.516 -6.074 -9.686 1.00 93.88 213 MET A N 1
ATOM 1660 C CA . MET A 1 213 ? 6.688 -4.625 -9.558 1.00 93.88 213 MET A CA 1
ATOM 1661 C C . MET A 1 213 ? 8.158 -4.207 -9.490 1.00 93.88 213 MET A C 1
ATOM 1663 O O . MET A 1 213 ? 8.503 -3.149 -10.009 1.00 93.88 213 MET A O 1
ATOM 1667 N N . LEU A 1 214 ? 9.043 -5.031 -8.910 1.00 90.69 214 LEU A N 1
ATOM 1668 C CA . LEU A 1 214 ? 10.477 -4.723 -8.778 1.00 90.69 214 LEU A CA 1
ATOM 1669 C C . LEU A 1 214 ? 11.172 -4.475 -10.124 1.00 90.69 214 LEU A C 1
ATOM 1671 O O . LEU A 1 214 ? 12.209 -3.815 -10.162 1.00 90.69 214 LEU A O 1
ATOM 1675 N N . ARG A 1 215 ? 10.585 -4.946 -11.230 1.00 90.06 215 ARG A N 1
ATOM 1676 C CA . ARG A 1 215 ? 11.073 -4.689 -12.592 1.00 90.06 215 ARG A CA 1
ATOM 1677 C C . ARG A 1 215 ? 11.052 -3.215 -12.982 1.00 90.06 215 ARG A C 1
ATOM 1679 O O . ARG A 1 215 ? 11.828 -2.804 -13.834 1.00 90.06 215 ARG A O 1
ATOM 1686 N N . TYR A 1 216 ? 10.200 -2.427 -12.336 1.00 94.06 216 TYR A N 1
ATOM 1687 C CA . TYR A 1 216 ? 9.974 -1.026 -12.678 1.00 94.06 216 TYR A CA 1
ATOM 1688 C C . TYR A 1 216 ? 10.474 -0.045 -11.607 1.00 94.06 216 TYR A C 1
ATOM 1690 O O . TYR A 1 216 ? 10.287 1.158 -11.756 1.00 94.06 216 TYR A O 1
ATOM 1698 N N . VAL A 1 217 ? 11.092 -0.544 -10.528 1.00 93.31 217 VAL A N 1
ATOM 1699 C CA . VAL A 1 217 ? 11.522 0.252 -9.355 1.00 93.31 217 VAL A CA 1
ATOM 1700 C C . VAL A 1 217 ? 13.004 0.654 -9.439 1.00 93.31 217 VAL A C 1
ATOM 1702 O O . VAL A 1 217 ? 13.506 1.356 -8.566 1.00 93.31 217 VAL A O 1
ATOM 1705 N N . GLY A 1 218 ? 13.722 0.204 -10.473 1.00 89.94 218 GLY A N 1
ATOM 1706 C CA . GLY A 1 218 ? 15.138 0.518 -10.665 1.00 89.94 218 GLY A CA 1
ATOM 1707 C C . GLY A 1 218 ? 15.399 2.026 -10.761 1.00 89.94 218 GLY A C 1
ATOM 1708 O O . GLY A 1 218 ? 14.671 2.753 -11.446 1.00 89.94 218 GLY A O 1
ATOM 1709 N N . ILE A 1 219 ? 16.441 2.478 -10.059 1.00 88.00 219 ILE A N 1
ATOM 1710 C CA . ILE A 1 219 ? 16.847 3.892 -9.973 1.00 88.00 219 ILE A CA 1
ATOM 1711 C C . ILE A 1 219 ? 18.129 4.128 -10.776 1.00 88.00 219 ILE A C 1
ATOM 1713 O O . ILE A 1 219 ? 18.260 5.143 -11.450 1.00 88.00 219 ILE A O 1
ATOM 1717 N N . GLU A 1 220 ? 19.056 3.171 -10.744 1.00 92.12 220 GLU A N 1
ATOM 1718 C CA . GLU A 1 220 ? 20.363 3.300 -11.384 1.00 92.12 220 GLU A CA 1
ATOM 1719 C C . GLU A 1 220 ? 20.334 2.833 -12.839 1.00 92.12 220 GLU A C 1
ATOM 1721 O O . GLU A 1 220 ? 19.695 1.832 -13.175 1.00 92.12 220 GLU A O 1
ATOM 1726 N N . LYS A 1 221 ? 21.060 3.563 -13.691 1.00 94.69 221 LYS A N 1
ATOM 1727 C CA . LYS A 1 221 ? 21.339 3.180 -15.077 1.00 94.69 221 LYS A CA 1
ATOM 1728 C C . LYS A 1 221 ? 22.237 1.946 -15.099 1.00 94.69 221 LYS A C 1
ATOM 1730 O O . LYS A 1 221 ? 23.256 1.938 -14.413 1.00 94.69 221 LYS A O 1
ATOM 1735 N N . ASP A 1 222 ? 21.914 0.963 -15.931 1.00 94.81 222 ASP A N 1
ATOM 1736 C CA . ASP A 1 222 ? 22.738 -0.229 -16.125 1.00 94.81 222 ASP A CA 1
ATOM 1737 C C . ASP A 1 222 ? 23.202 -0.357 -17.581 1.00 94.81 222 ASP A C 1
ATOM 1739 O O . ASP A 1 222 ? 22.408 -0.548 -18.501 1.00 94.81 222 ASP A O 1
ATOM 1743 N N . ALA A 1 223 ? 24.518 -0.259 -17.788 1.00 95.31 223 ALA A N 1
ATOM 1744 C CA . ALA A 1 223 ? 25.134 -0.381 -19.105 1.00 95.31 223 ALA A CA 1
ATOM 1745 C C . ALA A 1 223 ? 24.908 -1.768 -19.727 1.00 95.31 223 ALA A C 1
ATOM 1747 O O . ALA A 1 223 ? 24.715 -1.866 -20.940 1.00 95.31 223 ALA A O 1
ATOM 1748 N N . GLN A 1 224 ? 24.885 -2.825 -18.909 1.00 94.31 224 GLN A N 1
ATOM 1749 C CA . GLN A 1 224 ? 24.667 -4.184 -19.391 1.00 94.31 224 GLN A CA 1
ATOM 1750 C C . GLN A 1 224 ? 23.210 -4.380 -19.826 1.00 94.31 224 GLN A C 1
ATOM 1752 O O . GLN A 1 224 ? 22.966 -4.907 -20.914 1.00 94.31 224 GLN A O 1
ATOM 1757 N N . ALA A 1 225 ? 22.240 -3.908 -19.035 1.00 94.31 225 ALA A N 1
ATOM 1758 C CA . ALA A 1 225 ? 20.834 -3.889 -19.438 1.00 94.31 225 ALA A CA 1
ATOM 1759 C C . ALA A 1 225 ? 20.620 -3.140 -20.764 1.00 94.31 225 ALA A C 1
ATOM 1761 O O . ALA A 1 225 ? 19.880 -3.628 -21.623 1.00 94.31 225 ALA A O 1
ATOM 1762 N N . ILE A 1 226 ? 21.311 -2.008 -20.963 1.00 97.06 226 ILE A N 1
ATOM 1763 C CA . ILE A 1 226 ? 21.253 -1.227 -22.211 1.00 97.06 226 ILE A CA 1
ATOM 1764 C C . ILE A 1 226 ? 21.773 -2.046 -23.385 1.00 97.06 226 ILE A C 1
ATOM 1766 O O . ILE A 1 226 ? 21.075 -2.181 -24.391 1.00 97.06 226 ILE A O 1
ATOM 1770 N N . GLU A 1 227 ? 22.957 -2.644 -23.262 1.00 96.50 227 GLU A N 1
ATOM 1771 C CA . GLU A 1 227 ? 23.539 -3.470 -24.321 1.00 96.50 227 GLU A CA 1
ATOM 1772 C C . GLU A 1 227 ? 22.614 -4.638 -24.703 1.00 96.50 227 GLU A C 1
ATOM 1774 O O . GLU A 1 227 ? 22.312 -4.848 -25.884 1.00 96.50 227 GLU A O 1
ATOM 1779 N N . VAL A 1 228 ? 22.089 -5.355 -23.704 1.00 94.69 228 VAL A N 1
ATOM 1780 C CA . VAL A 1 228 ? 21.149 -6.466 -23.904 1.00 94.69 228 VAL A CA 1
ATOM 1781 C C . VAL A 1 228 ? 19.858 -5.980 -24.567 1.00 94.69 228 VAL A C 1
ATOM 1783 O O . VAL A 1 228 ? 19.377 -6.595 -25.525 1.00 94.69 228 VAL A O 1
ATOM 1786 N N . GLY A 1 229 ? 19.296 -4.864 -24.102 1.00 95.50 229 GLY A N 1
ATOM 1787 C CA . GLY A 1 229 ? 18.081 -4.274 -24.655 1.00 95.50 229 GLY A CA 1
ATOM 1788 C C . GLY A 1 229 ? 18.239 -3.845 -26.116 1.00 95.50 229 GLY A C 1
ATOM 1789 O O . GLY A 1 229 ? 17.334 -4.070 -26.926 1.00 95.50 229 GLY A O 1
ATOM 1790 N N . LEU A 1 230 ? 19.384 -3.263 -26.478 1.00 97.12 230 LEU A N 1
ATOM 1791 C CA . LEU A 1 230 ? 19.703 -2.870 -27.853 1.00 97.12 230 LEU A CA 1
ATOM 1792 C C . LEU A 1 230 ? 19.931 -4.089 -28.755 1.00 97.12 230 LEU A C 1
ATOM 1794 O O . LEU A 1 230 ? 19.453 -4.110 -29.892 1.00 97.12 230 LEU A O 1
ATOM 1798 N N . TYR A 1 231 ? 20.596 -5.132 -28.249 1.00 95.62 231 TYR A N 1
ATOM 1799 C CA . TYR A 1 231 ? 20.788 -6.390 -28.972 1.00 95.62 231 TYR A CA 1
ATOM 1800 C C . TYR A 1 231 ? 19.451 -7.019 -29.393 1.00 95.62 231 TYR A C 1
ATOM 1802 O O . TYR A 1 231 ? 19.258 -7.342 -30.571 1.00 95.62 231 TYR A O 1
ATOM 1810 N N . TRP A 1 232 ? 18.500 -7.156 -28.461 1.00 95.88 232 TRP A N 1
ATOM 1811 C CA . TRP A 1 232 ? 17.190 -7.741 -28.767 1.00 95.88 232 TRP A CA 1
ATOM 1812 C C . TRP A 1 232 ? 16.386 -6.877 -29.737 1.00 95.88 232 TRP A C 1
ATOM 1814 O O . TRP A 1 232 ? 15.782 -7.411 -30.667 1.00 95.88 232 TRP A O 1
ATOM 1824 N N . ARG A 1 233 ? 16.435 -5.547 -29.599 1.00 96.94 233 ARG A N 1
ATOM 1825 C CA . ARG A 1 233 ? 15.813 -4.631 -30.568 1.00 96.94 233 ARG A CA 1
ATOM 1826 C C . ARG A 1 233 ? 16.383 -4.811 -31.967 1.00 96.94 233 ARG A C 1
ATOM 1828 O O . ARG A 1 233 ? 15.612 -4.996 -32.900 1.00 96.94 233 ARG A O 1
ATOM 1835 N N . ARG A 1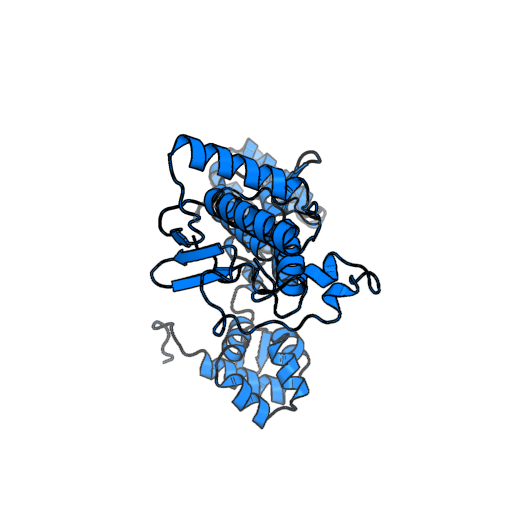 234 ? 17.712 -4.863 -32.115 1.00 96.06 234 ARG A N 1
ATOM 1836 C CA . ARG A 1 234 ? 18.368 -5.085 -33.416 1.00 96.06 234 ARG A CA 1
ATOM 1837 C C . ARG A 1 234 ? 17.942 -6.412 -34.046 1.00 96.06 234 ARG A C 1
ATOM 1839 O O . ARG A 1 234 ? 17.721 -6.486 -35.248 1.00 96.06 234 ARG A O 1
ATOM 1846 N N . LYS A 1 235 ? 17.793 -7.456 -33.230 1.00 94.75 235 LYS A N 1
ATOM 1847 C CA . LYS A 1 235 ? 17.353 -8.779 -33.685 1.00 94.75 235 LYS A CA 1
ATOM 1848 C C . LYS A 1 235 ? 15.903 -8.794 -34.182 1.00 94.75 235 LYS A C 1
ATOM 1850 O O . LYS A 1 235 ? 15.605 -9.532 -35.118 1.00 94.75 235 LYS A O 1
ATOM 1855 N N . HIS A 1 236 ? 15.011 -8.022 -33.559 1.00 95.31 236 HIS A N 1
ATOM 1856 C CA . HIS A 1 236 ? 13.575 -8.049 -33.856 1.00 95.31 236 HIS A CA 1
ATOM 1857 C C . HIS A 1 236 ? 13.096 -6.941 -34.806 1.00 95.31 236 HIS A C 1
ATOM 1859 O O . HIS A 1 236 ? 12.089 -7.144 -35.476 1.00 95.31 236 HIS A O 1
ATOM 1865 N N . ALA A 1 237 ? 13.813 -5.819 -34.920 1.00 94.75 237 ALA A N 1
ATOM 1866 C CA . ALA A 1 237 ? 13.462 -4.706 -35.811 1.00 94.75 237 ALA A CA 1
ATOM 1867 C C . ALA A 1 237 ? 13.631 -5.032 -37.312 1.00 94.75 237 ALA A C 1
ATOM 1869 O O . ALA A 1 237 ? 13.234 -4.247 -38.167 1.00 94.75 237 ALA A O 1
ATOM 1870 N N . GLY A 1 238 ? 14.206 -6.192 -37.650 1.00 87.94 238 GLY A N 1
ATOM 1871 C CA . GLY A 1 238 ? 14.443 -6.615 -39.030 1.00 87.94 238 GLY A CA 1
ATOM 1872 C C . GLY A 1 238 ? 15.744 -6.065 -39.621 1.00 87.94 238 GLY A C 1
ATOM 1873 O O . GLY A 1 238 ? 16.565 -5.467 -38.932 1.00 87.94 238 GLY A O 1
ATOM 1874 N N . ALA A 1 239 ? 15.957 -6.313 -40.915 1.00 86.25 239 ALA A N 1
ATOM 1875 C CA . ALA A 1 239 ? 17.205 -5.990 -41.616 1.00 86.25 239 ALA A CA 1
ATOM 1876 C C . ALA A 1 239 ? 17.268 -4.545 -42.149 1.00 86.25 239 ALA A C 1
ATOM 1878 O O . ALA A 1 239 ? 18.108 -4.239 -42.995 1.00 86.25 239 ALA A O 1
ATOM 1879 N N . GLU A 1 240 ? 16.373 -3.659 -41.707 1.00 89.69 240 GLU A N 1
ATOM 1880 C CA . GLU A 1 240 ? 16.395 -2.274 -42.164 1.00 89.69 240 GLU A CA 1
ATOM 1881 C C . GLU A 1 240 ? 17.610 -1.534 -41.595 1.00 89.69 240 GLU A C 1
ATOM 1883 O O . GLU A 1 240 ? 17.763 -1.354 -40.385 1.00 89.69 240 GLU A O 1
ATOM 1888 N N . GLU A 1 241 ? 18.467 -1.049 -42.491 1.00 91.50 241 GLU A N 1
ATOM 1889 C CA . GLU A 1 241 ? 19.705 -0.342 -42.145 1.00 91.50 241 GLU A CA 1
ATOM 1890 C C . GLU A 1 241 ? 19.452 0.913 -41.290 1.00 91.50 241 GLU A C 1
ATOM 1892 O O . GLU A 1 241 ? 20.301 1.329 -40.499 1.00 91.50 241 GLU A O 1
ATOM 1897 N N . ILE A 1 242 ? 18.270 1.527 -41.420 1.00 95.25 242 ILE A N 1
ATOM 1898 C CA . ILE A 1 242 ? 17.906 2.714 -40.644 1.00 95.25 242 ILE A CA 1
ATOM 1899 C C . ILE A 1 242 ? 17.790 2.412 -39.145 1.00 95.25 242 ILE A C 1
ATOM 1901 O O . ILE A 1 242 ? 18.309 3.183 -38.340 1.00 95.25 242 ILE A O 1
ATOM 1905 N N . TYR A 1 243 ? 17.200 1.277 -38.761 1.00 96.12 243 TYR A N 1
ATOM 1906 C CA . TYR A 1 243 ? 17.058 0.907 -37.353 1.00 96.12 243 TYR A CA 1
ATOM 1907 C C . TYR A 1 243 ? 18.408 0.593 -36.712 1.00 96.12 243 TYR A C 1
ATOM 1909 O O . TYR A 1 243 ? 18.646 0.997 -35.576 1.00 96.12 243 TYR A O 1
ATOM 1917 N N . GLY A 1 244 ? 19.315 -0.050 -37.457 1.00 96.25 244 GLY A N 1
ATOM 1918 C CA . GLY A 1 244 ? 20.689 -0.284 -37.010 1.00 96.25 244 GLY A CA 1
ATOM 1919 C C . GLY A 1 244 ? 21.398 1.020 -36.643 1.00 96.25 244 GLY A C 1
ATOM 1920 O O . GLY A 1 244 ? 21.868 1.160 -35.518 1.00 96.25 244 GLY A O 1
ATOM 1921 N N . ARG A 1 245 ? 21.365 2.013 -37.543 1.00 97.06 245 ARG A N 1
ATOM 1922 C CA . ARG A 1 245 ? 21.987 3.328 -37.309 1.00 97.06 245 ARG A CA 1
ATOM 1923 C C . ARG A 1 245 ? 21.389 4.078 -36.117 1.00 97.06 245 ARG A C 1
ATOM 1925 O O . ARG A 1 245 ? 22.134 4.709 -35.374 1.00 97.06 245 ARG A O 1
ATOM 1932 N N . VAL A 1 246 ? 20.069 4.012 -35.923 1.00 97.94 246 VAL A N 1
ATOM 1933 C CA . VAL A 1 246 ? 19.415 4.643 -34.762 1.00 97.94 246 VAL A CA 1
ATOM 1934 C C . VAL A 1 246 ? 19.856 3.972 -33.459 1.00 97.94 246 VAL A C 1
ATOM 1936 O O . VAL A 1 246 ? 20.230 4.671 -32.522 1.00 97.94 246 VAL A O 1
ATOM 1939 N N . LEU A 1 247 ? 19.873 2.636 -33.402 1.00 97.69 247 LEU A N 1
ATOM 1940 C CA . LEU A 1 247 ? 20.312 1.898 -32.211 1.00 97.69 247 LEU A CA 1
ATOM 1941 C C . LEU A 1 247 ? 21.798 2.127 -31.896 1.00 97.69 247 LEU A C 1
ATOM 1943 O O . LEU A 1 247 ? 22.151 2.224 -30.724 1.00 97.69 247 LEU A O 1
ATOM 1947 N N . ASP A 1 248 ? 22.652 2.257 -32.915 1.00 97.50 248 ASP A N 1
ATOM 1948 C CA . ASP A 1 248 ? 24.071 2.592 -32.739 1.00 97.50 248 ASP A CA 1
ATOM 1949 C C . ASP A 1 248 ? 24.251 4.009 -32.170 1.00 97.50 248 ASP A C 1
ATOM 1951 O O . ASP A 1 248 ? 25.082 4.221 -31.286 1.00 97.50 248 ASP A O 1
ATOM 1955 N N . GLY A 1 249 ? 23.426 4.964 -32.616 1.00 97.88 249 GLY A N 1
ATOM 1956 C CA . GLY A 1 249 ? 23.370 6.309 -32.039 1.00 97.88 249 GLY A CA 1
ATOM 1957 C C . GLY A 1 249 ? 22.955 6.288 -30.567 1.00 97.88 249 GLY A C 1
ATOM 1958 O O . GLY A 1 249 ? 23.653 6.843 -29.723 1.00 97.88 249 GLY A O 1
ATOM 1959 N N . ILE A 1 250 ? 21.881 5.558 -30.234 1.00 97.94 250 ILE A N 1
ATOM 1960 C CA . ILE A 1 250 ? 21.435 5.386 -28.840 1.00 97.94 250 ILE A CA 1
ATOM 1961 C C . ILE A 1 250 ? 22.550 4.768 -27.984 1.00 97.94 250 ILE A C 1
ATOM 1963 O O . ILE A 1 250 ? 22.783 5.235 -26.874 1.00 97.94 250 ILE A O 1
ATOM 1967 N N . ALA A 1 251 ? 23.255 3.749 -28.488 1.00 97.81 251 ALA A N 1
ATOM 1968 C CA . ALA A 1 251 ? 24.359 3.105 -27.774 1.00 97.81 251 ALA A CA 1
ATOM 1969 C C . ALA A 1 251 ? 25.507 4.081 -27.468 1.00 97.81 251 ALA A C 1
ATOM 1971 O O . ALA A 1 251 ? 26.026 4.094 -26.353 1.00 97.81 251 ALA A O 1
ATOM 1972 N N . SER A 1 252 ? 25.887 4.895 -28.457 1.00 97.88 252 SER A N 1
ATOM 1973 C CA . SER A 1 252 ? 26.952 5.895 -28.335 1.00 97.88 252 SER A CA 1
ATOM 1974 C C . SER A 1 252 ? 26.595 7.000 -27.338 1.00 97.88 252 SER A C 1
ATOM 1976 O O . SER A 1 252 ? 27.444 7.419 -26.551 1.00 97.88 252 SER A O 1
ATOM 1978 N N . ASP A 1 253 ? 25.340 7.451 -27.344 1.00 97.50 253 ASP A N 1
ATOM 1979 C CA . ASP A 1 253 ? 24.898 8.592 -26.539 1.00 97.50 253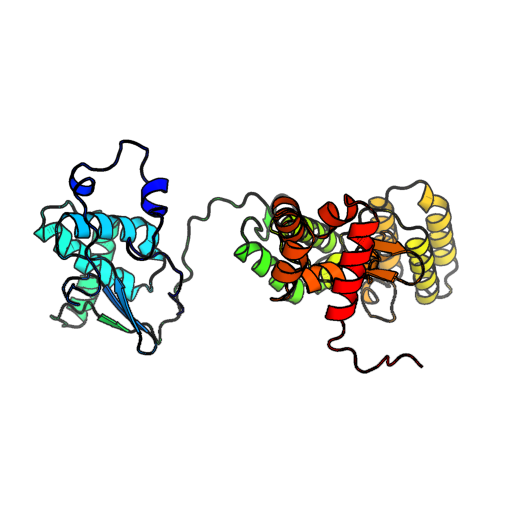 ASP A CA 1
ATOM 1980 C C . ASP A 1 253 ? 24.431 8.185 -25.127 1.00 97.50 253 ASP A C 1
ATOM 1982 O O . ASP A 1 253 ? 24.388 9.014 -24.214 1.00 97.50 253 ASP A O 1
ATOM 1986 N N . ALA A 1 254 ? 24.133 6.899 -24.903 1.00 97.75 254 ALA A N 1
ATOM 1987 C CA . ALA A 1 254 ? 23.636 6.368 -23.632 1.00 97.75 254 ALA A CA 1
ATOM 1988 C C . ALA A 1 254 ? 24.442 6.781 -22.383 1.00 97.75 254 ALA A C 1
ATOM 1990 O O . ALA A 1 254 ? 23.816 7.091 -21.362 1.00 97.75 254 ALA A O 1
ATOM 1991 N N . PRO A 1 255 ? 25.790 6.840 -22.389 1.00 97.44 255 PRO A N 1
ATOM 1992 C CA . PRO A 1 255 ? 26.552 7.290 -21.224 1.00 97.44 255 PRO A CA 1
ATOM 1993 C C . PRO A 1 255 ? 26.219 8.723 -20.786 1.00 97.44 255 PRO A C 1
ATOM 1995 O O . PRO A 1 255 ? 26.235 8.995 -19.585 1.00 97.44 255 PRO A O 1
ATOM 1998 N N . TYR A 1 256 ? 25.854 9.600 -21.726 1.00 97.62 256 TYR A N 1
ATOM 1999 C CA . TYR A 1 256 ? 25.700 11.046 -21.525 1.00 97.62 256 TYR A CA 1
ATOM 2000 C C . TYR A 1 256 ? 24.268 11.500 -21.224 1.00 97.62 256 TYR A C 1
ATOM 2002 O O . TYR A 1 256 ? 24.057 12.670 -20.907 1.00 97.62 256 TYR A O 1
ATOM 2010 N N . HIS A 1 257 ? 23.289 10.600 -21.318 1.00 97.56 257 HIS A N 1
ATOM 2011 C CA . HIS A 1 257 ? 21.887 10.915 -21.064 1.00 97.56 257 HIS A CA 1
ATOM 2012 C C . HIS A 1 257 ? 21.358 10.313 -19.763 1.00 97.56 257 HIS A C 1
ATOM 2014 O O . HIS A 1 257 ? 21.812 9.260 -19.293 1.00 97.56 257 HIS A O 1
ATOM 2020 N N . GLU A 1 258 ? 20.351 10.997 -19.218 1.00 96.25 258 GLU A N 1
ATOM 2021 C CA . GLU A 1 258 ? 19.584 10.531 -18.070 1.00 96.25 258 GLU A CA 1
ATOM 2022 C C . GLU A 1 258 ? 18.750 9.288 -18.426 1.00 96.25 258 GLU A C 1
ATOM 2024 O O . GLU A 1 258 ? 18.254 9.174 -19.556 1.00 96.25 258 GLU A O 1
ATOM 2029 N N . PRO A 1 259 ? 18.555 8.358 -17.477 1.00 95.50 259 PRO A N 1
ATOM 2030 C CA . PRO A 1 259 ? 17.806 7.123 -17.704 1.00 95.50 259 PRO A CA 1
ATOM 2031 C C . PRO A 1 259 ? 16.392 7.336 -18.260 1.00 95.50 259 PRO A C 1
ATOM 2033 O O . PRO A 1 259 ? 15.982 6.651 -19.197 1.00 95.50 259 PRO A O 1
ATOM 2036 N N . GLU A 1 260 ? 15.654 8.317 -17.741 1.00 94.50 260 GLU A N 1
ATOM 2037 C CA . GLU A 1 260 ? 14.281 8.610 -18.163 1.00 94.50 260 GLU A CA 1
ATOM 2038 C C . GLU A 1 260 ? 14.217 9.018 -19.641 1.00 94.50 260 GLU A C 1
ATOM 2040 O O . GLU A 1 260 ? 13.295 8.623 -20.359 1.00 94.50 260 GLU A O 1
ATOM 2045 N N . PHE A 1 261 ? 15.221 9.763 -20.116 1.00 95.88 261 PHE A N 1
ATOM 2046 C CA . PHE A 1 261 ? 15.327 10.146 -21.521 1.00 95.88 261 PHE A CA 1
ATOM 2047 C C . PHE A 1 261 ? 15.567 8.923 -22.409 1.00 95.88 261 PHE A C 1
ATOM 2049 O O . PHE A 1 261 ? 14.894 8.762 -23.427 1.00 95.88 261 PHE A O 1
ATOM 2056 N N . LEU A 1 262 ? 16.471 8.026 -22.002 1.00 97.56 262 LEU A N 1
ATOM 2057 C CA . LEU A 1 262 ? 16.756 6.794 -22.743 1.00 97.56 262 LEU A CA 1
ATOM 2058 C C . LEU A 1 262 ? 15.541 5.865 -22.807 1.00 97.56 262 LEU A C 1
ATOM 2060 O O . LEU A 1 262 ? 15.268 5.296 -23.861 1.00 97.56 262 LEU A O 1
ATOM 2064 N N . VAL A 1 263 ? 14.773 5.751 -21.719 1.00 96.75 263 VAL A N 1
ATOM 2065 C CA . VAL A 1 263 ? 13.512 4.994 -21.712 1.00 96.75 263 VAL A CA 1
ATOM 2066 C C . VAL A 1 263 ? 12.519 5.571 -22.713 1.00 96.75 263 VAL A C 1
ATOM 2068 O O . VAL A 1 263 ? 11.936 4.811 -23.486 1.00 96.75 263 VAL A O 1
ATOM 2071 N N . GLY A 1 264 ? 12.343 6.895 -22.730 1.00 95.50 264 GLY A N 1
ATOM 2072 C CA . GLY A 1 264 ? 11.472 7.559 -23.702 1.00 95.50 264 GLY A CA 1
ATOM 2073 C C . GLY A 1 264 ? 11.929 7.324 -25.143 1.00 95.50 264 GLY A C 1
ATOM 2074 O O . GLY A 1 264 ? 11.124 6.959 -25.997 1.00 95.50 264 GLY A O 1
ATOM 2075 N N . LEU A 1 265 ? 13.232 7.451 -25.400 1.00 97.25 265 LEU A N 1
ATOM 2076 C CA . LEU A 1 265 ? 13.821 7.257 -26.724 1.00 97.25 265 LEU A CA 1
ATOM 2077 C C . LEU A 1 265 ? 13.657 5.815 -27.232 1.00 97.25 265 LEU A C 1
ATOM 2079 O O . LEU A 1 265 ? 13.257 5.605 -28.377 1.00 97.25 265 LEU A O 1
ATOM 2083 N N . LEU A 1 266 ? 13.903 4.819 -26.375 1.00 97.81 266 LEU A N 1
ATOM 2084 C CA . LEU A 1 266 ? 13.683 3.406 -26.699 1.00 97.81 266 LEU A CA 1
ATOM 2085 C C . LEU A 1 266 ? 12.197 3.081 -26.896 1.00 97.81 266 LEU A C 1
ATOM 2087 O O . LEU A 1 266 ? 11.868 2.278 -27.765 1.00 97.81 266 LEU A O 1
ATOM 2091 N N . ALA A 1 267 ? 11.296 3.700 -26.129 1.00 96.56 267 ALA A N 1
ATOM 2092 C CA . ALA A 1 267 ? 9.856 3.507 -26.293 1.00 96.56 267 ALA A CA 1
ATOM 2093 C C . ALA A 1 267 ? 9.350 4.041 -27.644 1.00 96.56 267 ALA A C 1
ATOM 2095 O O . ALA A 1 267 ? 8.572 3.362 -28.318 1.00 96.56 267 ALA A O 1
ATOM 2096 N N . GLU A 1 268 ? 9.817 5.219 -28.069 1.00 96.69 268 GLU A N 1
ATOM 2097 C CA . GLU A 1 268 ? 9.491 5.778 -29.388 1.00 96.69 268 GLU A CA 1
ATOM 2098 C C . GLU A 1 268 ? 10.095 4.944 -30.525 1.00 96.69 268 GLU A C 1
ATOM 2100 O O . GLU A 1 268 ? 9.412 4.669 -31.515 1.00 96.69 268 GLU A O 1
ATOM 2105 N N . PHE A 1 269 ? 11.334 4.462 -30.364 1.00 97.56 269 PHE A N 1
ATOM 2106 C CA . PHE A 1 269 ? 11.932 3.511 -31.304 1.00 97.56 269 PHE A CA 1
ATOM 2107 C C . PHE A 1 269 ? 11.080 2.240 -31.430 1.00 97.56 269 PHE A C 1
ATOM 2109 O O . PHE A 1 269 ? 10.715 1.851 -32.539 1.00 97.56 269 PHE A O 1
ATOM 2116 N N . ASP A 1 270 ? 10.714 1.615 -30.307 1.00 97.12 270 ASP A N 1
ATOM 2117 C CA . ASP A 1 270 ? 9.931 0.376 -30.291 1.00 97.12 270 ASP A CA 1
ATOM 2118 C C . ASP A 1 270 ? 8.561 0.568 -30.941 1.00 97.12 270 ASP A C 1
ATOM 2120 O O . ASP A 1 270 ? 8.075 -0.314 -31.648 1.00 97.12 270 ASP A O 1
ATOM 2124 N N . LYS A 1 271 ? 7.936 1.729 -30.743 1.00 95.81 271 LYS A N 1
ATOM 2125 C CA . LYS A 1 271 ? 6.677 2.089 -31.395 1.00 95.81 271 LYS A CA 1
ATOM 2126 C C . LYS A 1 271 ? 6.844 2.232 -32.907 1.00 95.81 271 LYS A C 1
ATOM 2128 O O . LYS A 1 271 ? 6.037 1.676 -33.650 1.00 95.81 271 LYS A O 1
ATOM 2133 N N . ALA A 1 272 ? 7.885 2.927 -33.363 1.00 96.00 272 ALA A N 1
ATOM 2134 C CA . ALA A 1 272 ? 8.171 3.115 -34.785 1.00 96.00 272 ALA A CA 1
ATOM 2135 C C . ALA A 1 272 ? 8.551 1.804 -35.497 1.00 96.00 272 ALA A C 1
ATOM 2137 O O . ALA A 1 272 ? 8.192 1.612 -36.655 1.00 96.00 272 ALA A O 1
ATOM 2138 N N . ALA A 1 273 ? 9.240 0.898 -34.800 1.00 96.25 273 ALA A N 1
ATOM 2139 C CA . ALA A 1 273 ? 9.634 -0.420 -35.300 1.00 96.25 273 ALA A CA 1
ATOM 2140 C C . ALA A 1 273 ? 8.563 -1.511 -35.079 1.00 96.25 273 ALA A C 1
ATOM 2142 O O . ALA A 1 273 ? 8.783 -2.674 -35.412 1.00 96.25 273 ALA A O 1
ATOM 2143 N N . GLY A 1 274 ? 7.409 -1.170 -34.491 1.00 95.06 274 GLY A N 1
ATOM 2144 C CA . GLY A 1 274 ? 6.324 -2.119 -34.228 1.00 95.06 274 GLY A CA 1
ATOM 2145 C C . GLY A 1 274 ? 6.652 -3.190 -33.179 1.00 95.06 274 GLY A C 1
ATOM 2146 O O . GLY A 1 274 ? 6.021 -4.240 -33.173 1.00 95.06 274 GLY A O 1
ATOM 2147 N N . LEU A 1 275 ? 7.613 -2.949 -32.285 1.00 95.88 275 LEU A N 1
ATOM 2148 C CA . LEU A 1 275 ? 8.110 -3.896 -31.276 1.00 95.88 275 LEU A CA 1
ATOM 2149 C C . LEU A 1 275 ? 7.343 -3.863 -29.948 1.00 95.88 275 LEU A C 1
ATOM 2151 O O . LEU A 1 275 ? 7.551 -4.736 -29.110 1.00 95.88 275 LEU A O 1
ATOM 2155 N N . THR A 1 276 ? 6.448 -2.894 -29.740 1.00 94.56 276 THR A N 1
ATOM 2156 C CA . THR A 1 276 ? 5.729 -2.696 -28.462 1.00 94.56 276 THR A CA 1
ATOM 2157 C C . THR A 1 276 ? 4.967 -3.935 -27.991 1.00 94.56 276 THR A C 1
ATOM 2159 O O . THR A 1 276 ? 4.914 -4.219 -26.799 1.00 94.56 276 THR A O 1
ATOM 2162 N N . HIS A 1 277 ? 4.419 -4.720 -28.920 1.00 92.38 277 HIS A N 1
ATOM 2163 C CA . HIS A 1 277 ? 3.695 -5.955 -28.613 1.00 92.38 277 HIS A CA 1
ATOM 2164 C C . HIS A 1 277 ? 4.595 -7.094 -28.100 1.00 92.38 277 HIS A C 1
ATOM 2166 O O . HIS A 1 277 ? 4.075 -8.079 -27.582 1.00 92.38 277 HIS A O 1
ATOM 2172 N N . LEU A 1 278 ? 5.920 -6.984 -28.255 1.00 94.06 278 LEU A N 1
ATOM 2173 C CA . LEU A 1 278 ? 6.900 -7.981 -27.811 1.00 94.06 278 LEU A CA 1
ATOM 2174 C C . LEU A 1 278 ? 7.398 -7.740 -26.383 1.00 94.06 278 LEU A C 1
ATOM 2176 O O . LEU A 1 278 ? 8.133 -8.581 -25.859 1.00 94.06 278 LEU A O 1
ATOM 2180 N N . TRP A 1 279 ? 7.028 -6.617 -25.764 1.00 92.88 279 TRP A N 1
ATOM 2181 C CA . TRP A 1 279 ? 7.383 -6.322 -24.380 1.00 92.88 279 TRP A CA 1
ATOM 2182 C C . TRP A 1 279 ? 6.836 -7.389 -23.430 1.00 92.88 279 TRP A C 1
ATOM 2184 O O . TRP A 1 279 ? 5.749 -7.926 -23.633 1.00 92.88 279 TRP A O 1
ATOM 2194 N N . ASP A 1 280 ? 7.614 -7.704 -22.393 1.00 78.44 280 ASP A N 1
ATOM 2195 C CA . ASP A 1 280 ? 7.264 -8.602 -21.279 1.00 78.44 280 ASP A CA 1
ATOM 2196 C C . ASP A 1 280 ? 6.914 -10.058 -21.656 1.00 78.44 280 ASP A C 1
ATOM 2198 O O . ASP A 1 280 ? 6.699 -10.903 -20.782 1.00 78.44 280 ASP A O 1
ATOM 2202 N N . GLN A 1 281 ? 6.957 -10.410 -22.943 1.00 79.12 281 GLN A N 1
ATOM 2203 C CA . GLN A 1 281 ? 6.929 -11.793 -23.396 1.00 79.12 281 GLN A CA 1
ATOM 2204 C C . GLN A 1 281 ? 8.298 -12.406 -23.086 1.00 79.12 281 GLN A C 1
ATOM 2206 O O . GLN A 1 281 ? 9.311 -11.911 -23.560 1.00 79.12 281 GLN A O 1
ATOM 2211 N N . GLY A 1 282 ? 8.376 -13.486 -22.302 1.00 71.25 282 GLY A N 1
ATOM 2212 C CA . GLY A 1 282 ? 9.648 -14.031 -21.781 1.00 71.25 282 GLY A CA 1
ATOM 2213 C C . GLY A 1 282 ? 10.717 -14.458 -22.809 1.00 71.25 282 GLY A C 1
ATOM 2214 O O . GLY A 1 282 ? 11.781 -14.921 -22.413 1.00 71.25 282 GLY A O 1
ATOM 2215 N N . ARG A 1 283 ? 10.452 -14.335 -24.117 1.00 72.44 283 ARG A N 1
ATOM 2216 C CA . ARG A 1 283 ? 11.417 -14.519 -25.221 1.00 72.44 283 ARG A CA 1
ATOM 2217 C C . ARG A 1 283 ? 11.487 -13.319 -26.185 1.00 72.44 283 ARG A C 1
ATOM 2219 O O . ARG A 1 283 ? 12.042 -13.456 -27.271 1.00 72.44 283 ARG A O 1
ATOM 2226 N N . GLY A 1 284 ? 10.861 -12.204 -25.826 1.00 86.31 284 GLY A N 1
ATOM 2227 C CA . GLY A 1 284 ? 10.733 -10.997 -26.633 1.00 86.31 284 GLY A CA 1
ATOM 2228 C C . GLY A 1 284 ? 11.764 -9.927 -26.285 1.00 86.31 284 GLY A C 1
ATOM 2229 O O . GLY A 1 284 ? 12.771 -10.180 -25.624 1.00 86.31 284 GLY A O 1
ATOM 2230 N N . VAL A 1 285 ? 11.497 -8.712 -26.755 1.00 94.38 285 VAL A N 1
ATOM 2231 C CA . VAL A 1 285 ? 12.323 -7.529 -26.501 1.00 94.38 285 VAL A CA 1
ATOM 2232 C C . VAL A 1 285 ? 12.042 -7.031 -25.076 1.00 94.38 285 VAL A C 1
ATOM 2234 O O . VAL A 1 285 ? 10.876 -6.775 -24.763 1.00 94.38 285 VAL A O 1
ATOM 2237 N N . PRO A 1 286 ? 13.058 -6.864 -24.201 1.00 93.94 286 PRO A N 1
ATOM 2238 C CA . PRO A 1 286 ? 12.846 -6.264 -22.888 1.00 93.94 286 PRO A CA 1
ATOM 2239 C C . PRO A 1 286 ? 12.211 -4.879 -23.028 1.00 93.94 286 PRO A C 1
ATOM 2241 O O . PRO A 1 286 ? 12.608 -4.089 -23.893 1.00 93.94 286 PRO A O 1
ATOM 2244 N N . ASN A 1 287 ? 11.235 -4.564 -22.173 1.00 95.12 287 ASN A N 1
ATOM 2245 C CA . ASN A 1 287 ? 10.609 -3.247 -22.217 1.00 95.12 287 ASN A CA 1
ATOM 2246 C C . ASN A 1 287 ? 11.667 -2.135 -21.993 1.00 95.12 287 ASN A C 1
ATOM 2248 O O . ASN A 1 287 ? 12.735 -2.400 -21.421 1.00 95.12 287 ASN A O 1
ATOM 2252 N N . PRO A 1 288 ? 11.420 -0.899 -22.458 1.00 96.75 288 PRO A N 1
ATOM 2253 C CA . PRO A 1 288 ? 12.380 0.196 -22.344 1.00 96.75 288 PRO A CA 1
ATOM 2254 C C . PRO A 1 288 ? 12.908 0.432 -20.924 1.00 96.75 288 PRO A C 1
ATOM 2256 O O . PRO A 1 288 ? 14.095 0.685 -20.761 1.00 96.75 288 PRO A O 1
ATOM 2259 N N . ILE A 1 289 ? 12.078 0.272 -19.885 1.00 96.00 289 ILE A N 1
ATOM 2260 C CA . ILE A 1 289 ? 12.507 0.441 -18.487 1.00 96.00 289 ILE A CA 1
ATOM 2261 C C . ILE A 1 289 ? 13.514 -0.640 -18.090 1.00 96.00 289 ILE A C 1
ATOM 2263 O O . ILE A 1 289 ? 14.597 -0.317 -17.609 1.00 96.00 289 ILE A O 1
ATOM 2267 N N . ALA A 1 290 ? 13.192 -1.909 -18.339 1.00 93.62 290 ALA A N 1
ATOM 2268 C CA . ALA A 1 290 ? 14.078 -3.038 -18.053 1.00 93.62 290 ALA A CA 1
ATOM 2269 C C . ALA A 1 290 ? 15.359 -3.029 -18.907 1.00 93.62 290 ALA A C 1
ATOM 2271 O O . ALA A 1 290 ? 16.320 -3.710 -18.578 1.00 93.62 290 ALA A O 1
ATOM 2272 N N . SER A 1 291 ? 15.366 -2.273 -20.009 1.00 95.62 291 SER A N 1
ATOM 2273 C CA . SER A 1 291 ? 16.539 -2.087 -20.867 1.00 95.62 291 SER A CA 1
ATOM 2274 C C . SER A 1 291 ? 17.458 -0.965 -20.395 1.00 95.62 291 SER A C 1
ATOM 2276 O O . SER A 1 291 ? 18.532 -0.820 -20.947 1.00 95.62 291 SER A O 1
ATOM 2278 N N . VAL A 1 292 ? 17.045 -0.119 -19.452 1.00 96.44 292 VAL A N 1
ATOM 2279 C CA . VAL A 1 292 ? 17.842 1.049 -19.031 1.00 96.44 292 VAL A CA 1
ATOM 2280 C C . VAL A 1 292 ? 18.229 0.960 -17.568 1.00 96.44 292 VAL A C 1
ATOM 2282 O O . VAL A 1 292 ? 19.344 1.329 -17.202 1.00 96.44 292 VAL A O 1
ATOM 2285 N N . TYR A 1 293 ? 17.310 0.499 -16.725 1.00 94.75 293 TYR A N 1
ATOM 2286 C CA . TYR A 1 293 ? 17.532 0.457 -15.292 1.00 94.75 293 TYR A CA 1
ATOM 2287 C C . TYR A 1 293 ? 18.039 -0.897 -14.846 1.00 94.75 293 TYR A C 1
ATOM 2289 O O . TYR A 1 293 ? 17.549 -1.935 -15.291 1.00 94.75 293 TYR A O 1
ATOM 2297 N N . LYS A 1 294 ? 18.922 -0.864 -13.849 1.00 87.00 294 LYS A N 1
ATOM 2298 C CA . LYS A 1 294 ? 19.244 -2.042 -13.063 1.00 87.00 294 LYS A CA 1
ATOM 2299 C C . LYS A 1 294 ? 17.970 -2.539 -12.393 1.00 87.00 294 LYS A C 1
ATOM 2301 O O . LYS A 1 294 ? 17.365 -1.845 -11.567 1.00 87.00 294 LYS A O 1
ATOM 2306 N N . THR A 1 295 ? 17.519 -3.726 -12.780 1.00 75.56 295 THR A N 1
ATOM 2307 C CA . THR A 1 295 ? 16.319 -4.318 -12.193 1.00 75.56 295 THR A CA 1
ATOM 2308 C C . THR A 1 295 ? 16.549 -4.476 -10.693 1.00 75.56 295 THR A C 1
ATOM 2310 O O . THR A 1 295 ? 17.510 -5.123 -10.292 1.00 75.56 295 THR A O 1
ATOM 2313 N N . ALA A 1 296 ? 15.644 -3.991 -9.837 1.00 64.62 296 ALA A N 1
ATOM 2314 C CA . ALA A 1 296 ? 15.753 -4.248 -8.394 1.00 64.62 296 ALA A CA 1
ATOM 2315 C C . ALA A 1 296 ? 15.661 -5.756 -8.060 1.00 64.62 296 ALA A C 1
ATOM 2317 O O . ALA A 1 296 ? 15.960 -6.172 -6.946 1.00 64.62 296 ALA A O 1
ATOM 2318 N N . MET A 1 297 ? 15.262 -6.582 -9.038 1.00 57.81 297 MET A N 1
ATOM 2319 C CA . MET A 1 297 ? 15.366 -8.039 -8.985 1.00 57.81 297 MET A CA 1
ATOM 2320 C C . MET A 1 297 ? 16.800 -8.567 -8.939 1.00 57.81 297 MET A C 1
ATOM 2322 O O . MET A 1 297 ? 16.978 -9.691 -8.484 1.00 57.81 297 MET A O 1
ATOM 2326 N N . GLU A 1 298 ? 17.808 -7.807 -9.367 1.00 48.94 298 GLU A N 1
ATOM 2327 C CA . GLU A 1 298 ? 19.202 -8.228 -9.197 1.00 48.94 298 GLU A CA 1
ATOM 2328 C C . GLU A 1 298 ? 19.621 -8.212 -7.728 1.00 48.94 298 GLU A C 1
ATOM 2330 O O . GLU A 1 298 ? 20.462 -9.015 -7.355 1.00 48.94 298 GLU A O 1
ATOM 2335 N N . HIS A 1 299 ? 18.919 -7.442 -6.885 1.00 46.06 299 HIS A N 1
ATOM 2336 C CA . HIS A 1 299 ? 18.975 -7.575 -5.425 1.00 46.06 299 HIS A CA 1
ATOM 2337 C C . HIS A 1 299 ? 18.021 -8.644 -4.851 1.00 46.06 299 HIS A C 1
ATOM 2339 O O . HIS A 1 299 ? 17.913 -8.859 -3.646 1.00 46.06 299 HIS A O 1
ATOM 2345 N N . GLY A 1 300 ? 17.263 -9.300 -5.734 1.00 43.19 300 GLY A N 1
ATOM 2346 C CA . GLY A 1 300 ? 16.340 -10.402 -5.460 1.00 43.19 300 GLY A CA 1
ATOM 2347 C C . GLY A 1 300 ? 16.881 -11.776 -5.868 1.00 43.19 300 GLY A C 1
ATOM 2348 O O . GLY A 1 300 ? 16.218 -12.790 -5.597 1.00 43.19 300 GLY A O 1
ATOM 2349 N N . GLY A 1 301 ? 18.100 -11.830 -6.426 1.00 46.81 301 GLY A N 1
ATOM 2350 C CA . GLY A 1 301 ? 18.978 -12.980 -6.227 1.00 46.81 301 GLY A CA 1
ATOM 2351 C C . GLY A 1 301 ? 19.129 -13.226 -4.728 1.00 46.81 301 GLY A C 1
ATOM 2352 O O . GLY A 1 301 ? 18.665 -12.438 -3.907 1.00 46.81 301 GLY A O 1
ATOM 2353 N N . ASP A 1 302 ? 19.695 -14.343 -4.317 1.00 57.22 302 ASP A N 1
ATOM 2354 C CA . ASP A 1 302 ? 20.100 -14.477 -2.922 1.00 57.22 302 ASP A CA 1
ATOM 2355 C C . ASP A 1 302 ? 21.257 -13.506 -2.687 1.00 57.22 302 ASP A C 1
ATOM 2357 O O . ASP A 1 302 ? 22.408 -13.918 -2.721 1.00 57.22 302 ASP A O 1
ATOM 2361 N N . ASP A 1 303 ? 20.935 -12.212 -2.549 1.00 72.62 303 ASP A N 1
ATOM 2362 C CA . ASP A 1 303 ? 21.869 -11.119 -2.346 1.00 72.62 303 ASP A CA 1
ATOM 2363 C C . ASP A 1 303 ? 22.654 -11.488 -1.118 1.00 72.62 303 ASP A C 1
ATOM 2365 O O . ASP A 1 303 ? 22.140 -11.446 0.007 1.00 72.62 303 ASP A O 1
ATOM 2369 N N . VAL A 1 304 ? 23.857 -11.977 -1.386 1.00 81.69 304 VAL A N 1
ATOM 2370 C CA . VAL A 1 304 ? 24.808 -12.387 -0.383 1.00 81.69 304 VAL A CA 1
ATOM 2371 C C . VAL A 1 304 ? 25.158 -11.101 0.344 1.00 81.69 304 VAL A C 1
ATOM 2373 O O . VAL A 1 304 ? 25.920 -10.276 -0.149 1.00 81.69 304 VAL A O 1
ATOM 2376 N N . ILE A 1 305 ? 24.519 -10.893 1.492 1.00 89.81 305 ILE A N 1
ATOM 2377 C CA . ILE A 1 305 ? 24.762 -9.733 2.349 1.00 89.81 305 ILE A CA 1
ATOM 2378 C C . ILE A 1 305 ? 26.077 -9.896 3.106 1.00 89.81 305 ILE A C 1
ATOM 2380 O O . ILE A 1 305 ? 26.580 -8.932 3.677 1.00 89.81 305 ILE A O 1
ATOM 2384 N N . TRP A 1 306 ? 26.625 -11.116 3.134 1.00 94.44 306 TRP A N 1
ATOM 2385 C CA . TRP A 1 306 ? 27.887 -11.424 3.782 1.00 94.44 306 TRP A CA 1
ATOM 2386 C C . TRP A 1 306 ? 28.481 -12.749 3.303 1.00 94.44 306 TRP A C 1
ATOM 2388 O O . TRP A 1 306 ? 27.761 -13.736 3.132 1.00 94.44 306 TRP A O 1
ATOM 2398 N N . GLU A 1 307 ? 29.799 -12.756 3.120 1.00 94.81 307 GLU A N 1
ATOM 2399 C CA . GLU A 1 307 ? 30.589 -13.904 2.683 1.00 94.81 307 GLU A CA 1
ATOM 2400 C C . GLU A 1 307 ? 31.938 -13.904 3.412 1.00 94.81 307 GLU A C 1
ATOM 2402 O O . GLU A 1 307 ? 32.646 -12.895 3.417 1.00 94.81 307 GLU A O 1
ATOM 2407 N N . GLU A 1 308 ? 32.302 -15.036 4.014 1.00 95.31 308 GLU A N 1
ATOM 2408 C CA . GLU A 1 308 ? 33.633 -15.267 4.579 1.00 95.31 308 GLU A CA 1
ATOM 2409 C C . GLU A 1 308 ? 34.046 -16.726 4.340 1.00 95.31 308 GLU A C 1
ATOM 2411 O O . GLU A 1 308 ? 33.487 -17.671 4.904 1.00 95.31 308 GLU A O 1
ATOM 2416 N N . GLY A 1 309 ? 35.038 -16.933 3.472 1.00 93.88 309 GLY A N 1
ATOM 2417 C CA . GLY A 1 309 ? 35.478 -18.273 3.085 1.00 93.88 309 GLY A CA 1
ATOM 2418 C C . GLY A 1 309 ? 34.393 -19.036 2.318 1.00 93.88 309 GLY A C 1
ATOM 2419 O O . GLY A 1 309 ? 34.064 -18.670 1.198 1.00 93.88 309 GLY A O 1
ATOM 2420 N N . ASN A 1 310 ? 33.870 -20.115 2.909 1.00 92.81 310 ASN A N 1
ATOM 2421 C CA . ASN A 1 310 ? 32.795 -20.933 2.322 1.00 92.81 310 ASN A CA 1
ATOM 2422 C C . ASN A 1 310 ? 31.407 -20.594 2.889 1.00 92.81 310 ASN A C 1
ATOM 2424 O O . ASN A 1 310 ? 30.404 -21.147 2.434 1.00 92.81 310 ASN A O 1
ATOM 2428 N N . ASP A 1 311 ? 31.348 -19.745 3.915 1.00 94.81 311 ASP A N 1
ATOM 2429 C CA . ASP A 1 311 ? 30.104 -19.340 4.546 1.00 94.81 311 ASP A CA 1
ATOM 2430 C C . ASP A 1 311 ? 29.537 -18.140 3.772 1.00 94.81 311 ASP A C 1
ATOM 2432 O O . ASP A 1 311 ? 30.204 -17.121 3.599 1.00 94.81 311 ASP A O 1
ATOM 2436 N N . ARG A 1 312 ? 28.293 -18.263 3.303 1.00 93.31 312 ARG A N 1
ATOM 2437 C CA . ARG A 1 312 ? 27.558 -17.197 2.613 1.00 93.31 312 ARG A CA 1
ATOM 2438 C C . ARG A 1 312 ? 26.189 -17.039 3.242 1.00 93.31 312 ARG A C 1
ATOM 2440 O O . ARG A 1 312 ? 25.514 -18.032 3.508 1.00 93.31 312 ARG A O 1
ATOM 2447 N N . LEU A 1 313 ? 25.773 -15.799 3.452 1.00 94.06 313 LEU A N 1
ATOM 2448 C CA . LEU A 1 313 ? 24.455 -15.479 3.970 1.00 94.06 313 LEU A CA 1
ATOM 2449 C C . LEU A 1 313 ? 23.762 -14.509 3.034 1.00 94.06 313 LEU A C 1
ATOM 2451 O O . LEU A 1 313 ? 24.252 -13.409 2.794 1.00 94.06 313 LEU A O 1
ATOM 2455 N N . SER A 1 314 ? 22.592 -14.902 2.550 1.00 91.88 314 SER A N 1
ATOM 2456 C CA . SER A 1 314 ? 21.707 -14.005 1.824 1.00 91.88 314 SER A CA 1
ATOM 2457 C C . SER A 1 314 ? 20.727 -13.289 2.743 1.00 91.88 314 SER A C 1
ATOM 2459 O O . SER A 1 314 ? 20.354 -13.792 3.808 1.00 91.88 314 SER A O 1
ATOM 2461 N N . SER A 1 315 ? 20.241 -12.136 2.287 1.00 87.81 315 SER A N 1
ATOM 2462 C CA . SER A 1 315 ? 19.177 -11.396 2.974 1.00 87.81 315 SER A CA 1
ATOM 2463 C C . SER A 1 315 ? 17.954 -12.285 3.257 1.00 87.81 315 SER A C 1
ATOM 2465 O O . SER A 1 315 ? 17.456 -12.329 4.382 1.00 87.81 315 SER A O 1
ATOM 2467 N N . LYS A 1 316 ? 17.534 -13.110 2.284 1.00 84.75 316 LYS A N 1
ATOM 2468 C CA . LYS A 1 316 ? 16.397 -14.034 2.448 1.00 84.75 316 LYS A CA 1
ATOM 2469 C C . LYS A 1 316 ? 16.634 -15.085 3.525 1.00 84.75 316 LYS A C 1
ATOM 2471 O O . LYS A 1 316 ? 15.726 -15.343 4.313 1.00 84.75 316 LYS A O 1
ATOM 2476 N N . GLN A 1 317 ? 17.823 -15.685 3.563 1.00 92.06 317 GLN A N 1
ATOM 2477 C CA . GLN A 1 317 ? 18.182 -16.666 4.591 1.00 92.06 317 GLN A CA 1
ATOM 2478 C C . GLN A 1 317 ? 18.127 -16.043 5.985 1.00 92.06 317 GLN A C 1
ATOM 2480 O O . GLN A 1 317 ? 17.535 -16.624 6.894 1.00 92.06 317 GLN A O 1
ATOM 2485 N N . LEU A 1 318 ? 18.678 -14.835 6.139 1.00 94.50 318 LEU A N 1
ATOM 2486 C CA . LEU A 1 318 ? 18.663 -14.116 7.408 1.00 94.50 318 LEU A CA 1
ATOM 2487 C C . LEU A 1 318 ? 17.234 -13.773 7.851 1.00 94.50 318 LEU A C 1
ATOM 2489 O O . LEU A 1 318 ? 16.851 -14.084 8.979 1.00 94.50 318 LEU A O 1
ATOM 2493 N N . THR A 1 319 ? 16.424 -13.182 6.968 1.00 90.75 319 THR A N 1
ATOM 2494 C CA . THR A 1 319 ? 15.024 -12.851 7.274 1.00 90.75 319 THR A CA 1
ATOM 2495 C C . THR A 1 319 ? 14.212 -14.106 7.589 1.00 90.75 319 THR A C 1
ATOM 2497 O O . THR A 1 319 ? 13.459 -14.118 8.561 1.00 90.75 319 THR A O 1
ATOM 2500 N N . HIS A 1 320 ? 14.388 -15.188 6.824 1.00 90.44 320 HIS A N 1
ATOM 2501 C CA . HIS A 1 320 ? 13.726 -16.464 7.093 1.00 90.44 320 HIS A CA 1
ATOM 2502 C C . HIS A 1 320 ? 14.084 -16.992 8.482 1.00 90.44 320 HIS A C 1
ATOM 2504 O O . HIS A 1 320 ? 13.190 -17.324 9.262 1.00 90.44 320 HIS A O 1
ATOM 2510 N N . PHE A 1 321 ? 15.376 -17.004 8.815 1.00 95.25 321 PHE A N 1
ATOM 2511 C CA . PHE A 1 321 ? 15.850 -17.417 10.127 1.00 95.25 321 PHE A CA 1
ATOM 2512 C C . PHE A 1 321 ? 15.204 -16.587 11.239 1.00 95.25 321 PHE A C 1
ATOM 2514 O O . PHE A 1 321 ? 14.669 -17.178 12.175 1.00 95.25 321 PHE A O 1
ATOM 2521 N N . MET A 1 322 ? 15.130 -15.256 11.107 1.00 96.12 322 MET A N 1
ATOM 2522 C CA . MET A 1 322 ? 14.483 -14.389 12.106 1.00 96.12 322 MET A CA 1
ATOM 2523 C C . MET A 1 322 ? 13.004 -14.732 12.347 1.00 96.12 322 MET A C 1
ATOM 2525 O O . MET A 1 322 ? 12.500 -14.510 13.444 1.00 96.12 322 MET A O 1
ATOM 2529 N N . HIS A 1 323 ? 12.300 -15.312 11.374 1.00 92.56 323 HIS A N 1
ATOM 2530 C CA . HIS A 1 323 ? 10.906 -15.734 11.542 1.00 92.56 323 HIS A CA 1
ATOM 2531 C C . HIS A 1 323 ? 10.735 -17.137 12.140 1.00 92.56 323 HIS A C 1
ATOM 2533 O O . HIS A 1 323 ? 9.610 -17.531 12.457 1.00 92.56 323 HIS A O 1
ATOM 2539 N N . THR A 1 324 ? 11.816 -17.896 12.329 1.00 92.62 324 THR A N 1
ATOM 2540 C CA . THR A 1 324 ? 11.725 -19.214 12.966 1.00 92.62 324 THR A CA 1
ATOM 2541 C C . THR A 1 324 ? 11.440 -19.080 14.471 1.00 92.62 324 THR A C 1
ATOM 2543 O O . THR A 1 324 ? 11.992 -18.195 15.134 1.00 92.62 324 THR A O 1
ATOM 2546 N N . PRO A 1 325 ? 10.618 -19.968 15.068 1.00 90.44 325 PRO A N 1
ATOM 2547 C CA . PRO A 1 325 ? 10.319 -19.919 16.503 1.00 90.44 325 PRO A CA 1
ATOM 2548 C C . PRO A 1 325 ? 11.563 -20.035 17.397 1.00 90.44 325 PRO A C 1
ATOM 2550 O O . PRO A 1 325 ? 11.581 -19.523 18.516 1.00 90.44 325 PRO A O 1
ATOM 2553 N N . THR A 1 326 ? 12.607 -20.704 16.904 1.00 94.38 326 THR A N 1
ATOM 2554 C CA . THR A 1 326 ? 13.845 -20.998 17.635 1.00 94.38 326 THR A CA 1
ATOM 2555 C C . THR A 1 326 ? 14.885 -19.884 17.542 1.00 94.38 326 THR A C 1
ATOM 2557 O O . THR A 1 326 ? 15.687 -19.743 18.468 1.00 94.38 326 THR A O 1
ATOM 2560 N N . ALA A 1 327 ? 14.863 -19.043 16.499 1.00 96.12 327 ALA A N 1
ATOM 2561 C CA . ALA A 1 327 ? 15.886 -18.014 16.293 1.00 96.12 327 ALA A CA 1
ATOM 2562 C C . ALA A 1 327 ? 16.042 -17.076 17.489 1.00 96.12 327 ALA A C 1
ATOM 2564 O O . ALA A 1 327 ? 17.157 -16.827 17.946 1.00 96.12 327 ALA A O 1
ATOM 2565 N N . ARG A 1 328 ? 14.928 -16.604 18.062 1.00 96.62 328 ARG A N 1
ATOM 2566 C CA . ARG A 1 328 ? 14.978 -15.681 19.205 1.00 96.62 328 ARG A CA 1
ATOM 2567 C C . ARG A 1 328 ? 15.620 -16.326 20.432 1.00 96.62 328 ARG A C 1
ATOM 2569 O O . ARG A 1 328 ? 16.316 -15.644 21.179 1.00 96.62 328 ARG A O 1
ATOM 2576 N N . GLN A 1 329 ? 15.380 -17.618 20.650 1.00 96.25 329 GLN A N 1
ATOM 2577 C CA . GLN A 1 329 ? 15.955 -18.353 21.773 1.00 96.25 329 GLN A CA 1
ATOM 2578 C C . GLN A 1 329 ? 17.459 -18.567 21.577 1.00 96.25 329 GLN A C 1
ATOM 2580 O O . GLN A 1 329 ? 18.218 -18.294 22.503 1.00 96.25 329 GLN A O 1
ATOM 2585 N N . HIS A 1 330 ? 17.886 -18.994 20.385 1.00 95.75 330 HIS A N 1
ATOM 2586 C CA . HIS A 1 330 ? 19.305 -19.200 20.077 1.00 95.75 330 HIS A CA 1
ATOM 2587 C C . HIS A 1 330 ? 20.098 -17.890 20.170 1.00 95.75 330 HIS A C 1
ATOM 2589 O O . HIS A 1 330 ? 21.125 -17.839 20.841 1.00 95.75 330 HIS A O 1
ATOM 2595 N N . LEU A 1 331 ? 19.584 -16.798 19.591 1.00 97.25 331 LEU A N 1
ATOM 2596 C CA . LEU A 1 331 ? 20.278 -15.509 19.606 1.00 97.25 331 LEU A CA 1
ATOM 2597 C C . LEU A 1 331 ? 20.397 -14.912 21.015 1.00 97.25 331 LEU A C 1
ATOM 2599 O O . LEU A 1 331 ? 21.440 -14.357 21.346 1.00 97.25 331 LEU A O 1
ATOM 2603 N N . LYS A 1 332 ? 19.387 -15.079 21.883 1.00 97.00 332 LYS A N 1
ATOM 2604 C CA . LYS A 1 332 ? 19.441 -14.608 23.283 1.00 97.00 332 LYS A CA 1
ATOM 2605 C C . LYS A 1 332 ? 20.501 -15.300 24.140 1.00 97.00 332 LYS A C 1
ATOM 2607 O O . LYS A 1 332 ? 20.881 -14.752 25.168 1.00 97.00 332 LYS A O 1
ATOM 2612 N N . GLN A 1 333 ? 20.950 -16.496 23.762 1.00 96.81 333 GLN A N 1
ATOM 2613 C CA . GLN A 1 333 ? 22.017 -17.198 24.484 1.00 96.81 333 GLN A CA 1
ATOM 2614 C C . GLN A 1 333 ? 23.407 -16.644 24.151 1.00 96.81 333 GLN A C 1
ATOM 2616 O O . GLN A 1 333 ? 24.343 -16.856 24.917 1.00 96.81 333 GLN A O 1
ATOM 2621 N N . MET A 1 334 ? 23.542 -15.956 23.015 1.00 95.69 334 MET A N 1
ATOM 2622 C CA . MET A 1 334 ? 24.831 -15.573 22.437 1.00 95.69 334 MET A CA 1
ATOM 2623 C C . MET A 1 334 ? 25.021 -14.054 22.365 1.00 95.69 334 MET A C 1
ATOM 2625 O O . MET A 1 334 ? 26.151 -13.577 22.393 1.00 95.69 334 MET A O 1
ATOM 2629 N N . LEU A 1 335 ? 23.929 -13.291 22.273 1.00 96.62 335 LEU A N 1
ATOM 2630 C CA . LEU A 1 335 ? 23.942 -11.849 22.048 1.00 96.62 335 LEU A CA 1
ATOM 2631 C C . LEU A 1 335 ? 23.149 -11.114 23.142 1.00 96.62 335 LEU A C 1
ATOM 2633 O O . LEU A 1 335 ? 22.152 -11.644 23.642 1.00 96.62 335 LEU A O 1
ATOM 2637 N N . PRO A 1 336 ? 23.535 -9.873 23.495 1.00 97.25 336 PRO A N 1
ATOM 2638 C CA . PRO A 1 336 ? 22.760 -9.033 24.402 1.00 97.25 336 PRO A CA 1
ATOM 2639 C C . PRO A 1 336 ? 21.328 -8.803 23.901 1.00 97.25 336 PRO A C 1
ATOM 2641 O O . PRO A 1 336 ? 21.096 -8.650 22.700 1.00 97.25 336 PRO A O 1
ATOM 2644 N N . SER A 1 337 ? 20.370 -8.710 24.828 1.00 96.69 337 SER A N 1
ATOM 2645 C CA . SER A 1 337 ? 18.939 -8.566 24.518 1.00 96.69 337 SER A CA 1
ATOM 2646 C C . SER A 1 337 ? 18.621 -7.410 23.567 1.00 96.69 337 SER A C 1
ATOM 2648 O O . SER A 1 337 ? 17.773 -7.570 22.692 1.00 96.69 337 SER A O 1
ATOM 2650 N N . ASP A 1 338 ? 19.304 -6.273 23.703 1.00 95.81 338 ASP A N 1
ATOM 2651 C CA . ASP A 1 338 ? 19.061 -5.088 22.871 1.00 95.81 338 ASP A CA 1
ATOM 2652 C C . ASP A 1 338 ? 19.419 -5.343 21.405 1.00 95.81 338 ASP A C 1
ATOM 2654 O O . ASP A 1 338 ? 18.682 -4.960 20.499 1.00 95.81 338 ASP A O 1
ATOM 2658 N N . LEU A 1 339 ? 20.504 -6.083 21.176 1.00 95.81 339 LEU A N 1
ATOM 2659 C CA . LEU A 1 339 ? 20.969 -6.444 19.844 1.00 95.81 339 LEU A CA 1
ATOM 2660 C C . LEU A 1 339 ? 20.055 -7.489 19.200 1.00 95.81 339 LEU A C 1
ATOM 2662 O O . LEU A 1 339 ? 19.748 -7.395 18.014 1.00 95.81 339 LEU A O 1
ATOM 2666 N N . VAL A 1 340 ? 19.548 -8.440 19.992 1.00 97.31 340 VAL A N 1
ATOM 2667 C CA . VAL A 1 340 ? 18.519 -9.383 19.529 1.00 97.31 340 VAL A CA 1
ATOM 2668 C C . VAL A 1 340 ? 17.242 -8.638 19.146 1.00 97.31 340 VAL A C 1
ATOM 2670 O O . VAL A 1 340 ? 16.672 -8.906 18.095 1.00 97.31 340 VAL A O 1
ATOM 2673 N N . ASN A 1 341 ? 16.787 -7.686 19.961 1.00 93.19 341 ASN A N 1
ATOM 2674 C CA . ASN A 1 341 ? 15.605 -6.890 19.633 1.00 93.19 341 ASN A CA 1
ATOM 2675 C C . ASN A 1 341 ? 15.819 -6.073 18.348 1.00 93.19 341 ASN A C 1
ATOM 2677 O O . ASN A 1 341 ? 14.920 -6.035 17.510 1.00 93.19 341 ASN A O 1
ATOM 2681 N N . GLY A 1 342 ? 17.015 -5.502 18.164 1.00 92.31 342 GLY A N 1
ATOM 2682 C CA . GLY A 1 342 ? 17.421 -4.832 16.928 1.00 92.31 342 GLY A CA 1
ATOM 2683 C C . GLY A 1 342 ? 17.349 -5.756 15.711 1.00 92.31 342 GLY A C 1
ATOM 2684 O O . GLY A 1 342 ? 16.667 -5.424 14.748 1.00 92.31 342 GLY A O 1
ATOM 2685 N N . LEU A 1 343 ? 17.956 -6.947 15.780 1.00 95.62 343 LEU A N 1
ATOM 2686 C CA . LEU A 1 343 ? 17.942 -7.935 14.689 1.00 95.62 343 LEU A CA 1
ATOM 2687 C C . LEU A 1 343 ? 16.527 -8.378 14.285 1.00 95.62 343 LEU A C 1
ATOM 2689 O O . LEU A 1 343 ? 16.293 -8.685 13.125 1.00 95.62 343 LEU A O 1
ATOM 2693 N N . PHE A 1 344 ? 15.571 -8.420 15.216 1.00 94.94 344 PHE A N 1
ATOM 2694 C CA . PHE A 1 344 ? 14.174 -8.749 14.897 1.00 94.94 344 PHE A CA 1
ATOM 2695 C C . PHE A 1 344 ? 13.375 -7.567 14.336 1.00 94.94 344 PHE A C 1
ATOM 2697 O O . PHE A 1 344 ? 12.299 -7.782 13.781 1.00 94.94 344 PHE A O 1
ATOM 2704 N N . SER A 1 345 ? 13.865 -6.342 14.520 1.00 88.81 345 SER A N 1
ATOM 2705 C CA . SER A 1 345 ? 13.255 -5.134 13.968 1.00 88.81 345 SER A CA 1
ATOM 2706 C C . SER A 1 345 ? 13.793 -4.832 12.572 1.00 88.81 345 SER A C 1
ATOM 2708 O O . SER A 1 345 ? 13.011 -4.525 11.680 1.00 88.81 345 SER A O 1
ATOM 2710 N N . ASP A 1 346 ? 15.111 -4.923 12.395 1.00 88.50 346 ASP A N 1
ATOM 2711 C CA . ASP A 1 346 ? 15.807 -4.651 11.139 1.00 88.50 346 ASP A CA 1
ATOM 2712 C C . ASP A 1 346 ? 16.987 -5.628 10.964 1.00 88.50 346 ASP A C 1
ATOM 2714 O O . ASP A 1 346 ? 18.119 -5.343 11.369 1.00 88.50 346 ASP A O 1
ATOM 2718 N N . PRO A 1 347 ? 16.727 -6.837 10.430 1.00 93.56 347 PRO A N 1
ATOM 2719 C CA . PRO A 1 347 ? 17.718 -7.905 10.413 1.00 93.56 347 PRO A CA 1
ATOM 2720 C C . PRO A 1 347 ? 18.983 -7.547 9.636 1.00 93.56 347 PRO A C 1
ATOM 2722 O O . PRO A 1 347 ? 20.077 -7.857 10.095 1.00 93.56 347 PRO A O 1
ATOM 2725 N N . VAL A 1 348 ? 18.842 -6.913 8.469 1.00 91.94 348 VAL A N 1
ATOM 2726 C CA . VAL A 1 348 ? 19.944 -6.722 7.515 1.00 91.94 348 VAL A CA 1
ATOM 2727 C C . VAL A 1 348 ? 20.874 -5.604 7.970 1.00 91.94 348 VAL A C 1
ATOM 2729 O O . VAL A 1 348 ? 22.090 -5.811 8.023 1.00 91.94 348 VAL A O 1
ATOM 2732 N N . ASP A 1 349 ? 20.325 -4.454 8.359 1.00 85.31 349 ASP A N 1
ATOM 2733 C CA . ASP A 1 349 ? 21.136 -3.307 8.770 1.00 85.31 349 ASP A CA 1
ATOM 2734 C C . ASP A 1 349 ? 21.841 -3.587 10.100 1.00 85.31 349 ASP A C 1
ATOM 2736 O O . ASP A 1 349 ? 23.048 -3.355 10.241 1.00 85.31 349 ASP A O 1
ATOM 2740 N N . VAL A 1 350 ? 21.127 -4.187 11.063 1.00 94.12 350 VAL A N 1
ATOM 2741 C CA . VAL A 1 350 ? 21.727 -4.558 12.349 1.00 94.12 350 VAL A CA 1
ATOM 2742 C C . VAL A 1 350 ? 22.804 -5.615 12.144 1.00 94.12 350 VAL A C 1
ATOM 2744 O O . VAL A 1 350 ? 23.902 -5.434 12.665 1.00 94.12 350 VAL A O 1
ATOM 2747 N N . PHE A 1 351 ? 22.554 -6.662 11.350 1.00 96.88 351 PHE A N 1
ATOM 2748 C CA . PHE A 1 351 ? 23.561 -7.678 11.032 1.00 96.88 351 PHE A CA 1
ATOM 2749 C C . PHE A 1 351 ? 24.813 -7.070 10.387 1.00 96.88 351 PHE A C 1
ATOM 2751 O O . PHE A 1 351 ? 25.930 -7.389 10.796 1.00 96.88 351 PHE A O 1
ATOM 2758 N N . SER A 1 352 ? 24.646 -6.141 9.442 1.00 93.38 352 SER A N 1
ATOM 2759 C CA . SER A 1 352 ? 25.752 -5.469 8.745 1.00 93.38 352 SER A CA 1
ATOM 2760 C C . SER A 1 352 ? 26.650 -4.658 9.688 1.00 93.38 352 SER A C 1
ATOM 2762 O O . SER A 1 352 ? 27.854 -4.547 9.448 1.00 93.38 352 SER A O 1
ATOM 2764 N N . SER A 1 353 ? 26.099 -4.165 10.800 1.00 94.88 353 SER A N 1
ATOM 2765 C CA . SER A 1 353 ? 26.837 -3.428 11.836 1.00 94.88 353 SER A CA 1
ATOM 2766 C C . SER A 1 353 ? 27.610 -4.307 12.832 1.00 94.88 353 SER A C 1
ATOM 2768 O O . SER A 1 353 ? 28.405 -3.790 13.620 1.00 94.88 353 SER A O 1
ATOM 2770 N N . LEU A 1 354 ? 27.399 -5.629 12.826 1.00 96.25 354 LEU A N 1
ATOM 2771 C CA . LEU A 1 354 ? 28.016 -6.525 13.806 1.00 96.25 354 LEU A CA 1
ATOM 2772 C C . LEU A 1 354 ? 29.507 -6.783 13.525 1.00 96.25 354 LEU A C 1
ATOM 2774 O O . LEU A 1 354 ? 29.928 -6.794 12.366 1.00 96.25 354 LEU A O 1
ATOM 2778 N N . PRO A 1 355 ? 30.305 -7.081 14.568 1.00 96.75 355 PRO A N 1
ATOM 2779 C CA . PRO A 1 355 ? 31.629 -7.671 14.398 1.00 96.75 355 PRO A CA 1
ATOM 2780 C C . PRO A 1 355 ? 31.566 -9.021 13.667 1.00 96.75 355 PRO A C 1
ATOM 2782 O O . PRO A 1 355 ? 30.632 -9.800 13.883 1.00 96.75 355 PRO A O 1
ATOM 2785 N N . ASP A 1 356 ? 32.595 -9.334 12.879 1.00 96.62 356 ASP A N 1
ATOM 2786 C CA . ASP A 1 356 ? 32.654 -10.545 12.043 1.00 96.62 356 ASP A CA 1
ATOM 2787 C C . ASP A 1 356 ? 32.396 -11.864 12.798 1.00 96.62 356 ASP A C 1
ATOM 2789 O O . ASP A 1 356 ? 31.619 -12.678 12.295 1.00 96.62 356 ASP A O 1
ATOM 2793 N N . PRO A 1 357 ? 32.882 -12.074 14.044 1.00 97.06 357 PRO A N 1
ATOM 2794 C CA . PRO A 1 357 ? 32.569 -13.295 14.793 1.00 97.06 357 PRO A CA 1
ATOM 2795 C C . PRO A 1 357 ? 31.066 -13.518 15.013 1.00 97.06 357 PRO A C 1
ATOM 2797 O O . PRO A 1 357 ? 30.591 -14.654 14.988 1.00 97.06 357 PRO A O 1
ATOM 2800 N N .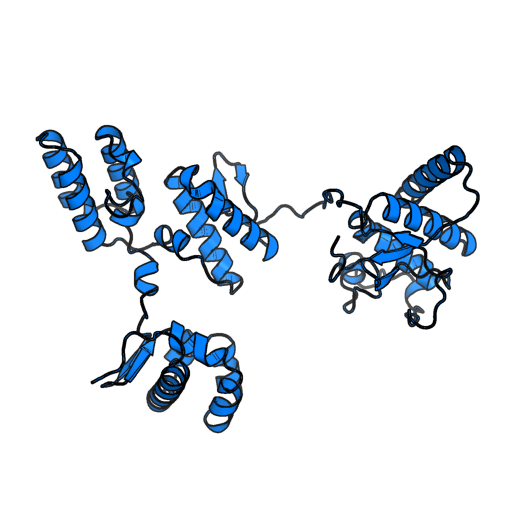 HIS A 1 358 ? 30.297 -12.441 15.210 1.00 96.94 358 HIS A N 1
ATOM 2801 C CA . HIS A 1 358 ? 28.846 -12.531 15.365 1.00 96.94 358 HIS A CA 1
ATOM 2802 C C . HIS A 1 358 ? 28.151 -12.743 14.019 1.00 96.94 358 HIS A C 1
ATOM 2804 O O . HIS A 1 358 ? 27.186 -13.507 13.958 1.00 96.94 358 HIS A O 1
ATOM 2810 N N . LYS A 1 359 ? 28.647 -12.112 12.946 1.00 97.69 359 LYS A N 1
ATOM 2811 C CA . LYS A 1 359 ? 28.123 -12.306 11.587 1.00 97.69 359 LYS A CA 1
ATOM 2812 C C . LYS A 1 359 ? 28.263 -13.756 11.145 1.00 97.69 359 LYS A C 1
ATOM 2814 O O . LYS A 1 359 ? 27.259 -14.362 10.786 1.00 97.69 359 LYS A O 1
ATOM 2819 N N . LEU A 1 360 ? 29.456 -14.336 11.284 1.00 97.06 360 LEU A N 1
ATOM 2820 C CA . LEU A 1 360 ? 29.737 -15.736 10.954 1.00 97.06 360 LEU A CA 1
ATOM 2821 C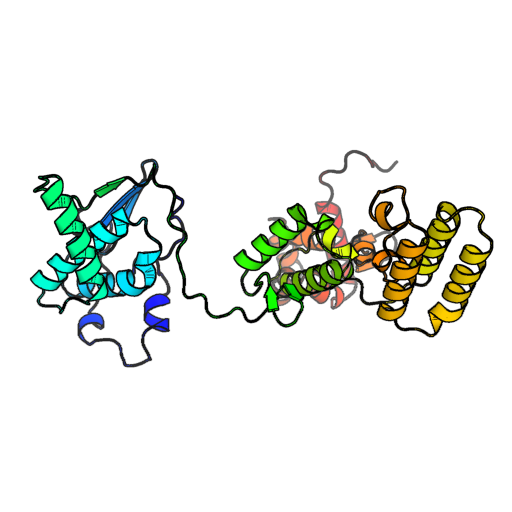 C . LEU A 1 360 ? 28.828 -16.703 11.724 1.00 97.06 360 LEU A C 1
ATOM 2823 O O . LEU A 1 360 ? 28.250 -17.628 11.153 1.00 97.06 360 LEU A O 1
ATOM 2827 N N . MET A 1 361 ? 28.661 -16.475 13.027 1.00 97.19 361 MET A N 1
ATOM 2828 C CA . MET A 1 361 ? 27.789 -17.289 13.873 1.00 97.19 361 MET A CA 1
ATOM 2829 C C . MET A 1 361 ? 26.323 -17.235 13.414 1.00 97.19 361 MET A C 1
ATOM 2831 O O . MET A 1 361 ? 25.685 -18.277 13.262 1.00 97.19 361 MET A O 1
ATOM 2835 N N . ILE A 1 362 ? 25.784 -16.033 13.177 1.00 97.44 362 ILE A N 1
ATOM 2836 C CA . ILE A 1 362 ? 24.405 -15.854 12.700 1.00 97.44 362 ILE A CA 1
ATOM 2837 C C . ILE A 1 362 ? 24.244 -16.430 11.289 1.00 97.44 362 ILE A C 1
ATOM 2839 O O . ILE A 1 362 ? 23.232 -17.072 11.021 1.00 97.44 362 ILE A O 1
ATOM 2843 N N . ALA A 1 363 ? 25.233 -16.249 10.412 1.00 96.62 363 ALA A N 1
ATOM 2844 C CA . ALA A 1 363 ? 25.231 -16.775 9.052 1.00 96.62 363 ALA A CA 1
ATOM 2845 C C . ALA A 1 363 ? 25.107 -18.299 9.027 1.00 96.62 363 ALA A C 1
ATOM 2847 O O . ALA A 1 363 ? 24.271 -18.832 8.297 1.00 96.62 363 ALA A O 1
ATOM 2848 N N . ARG A 1 364 ? 25.864 -18.998 9.880 1.00 96.06 364 ARG A N 1
ATOM 2849 C CA . ARG A 1 364 ? 25.770 -20.457 10.029 1.00 96.06 364 ARG A CA 1
ATOM 2850 C C . ARG A 1 364 ? 24.414 -20.893 10.562 1.00 96.06 364 ARG A C 1
ATOM 2852 O O . ARG A 1 364 ? 23.767 -21.730 9.945 1.00 96.06 364 ARG A O 1
ATOM 2859 N N . LEU A 1 365 ? 23.926 -20.256 11.631 1.00 95.88 365 LEU A N 1
ATOM 2860 C CA . LEU A 1 365 ? 22.596 -20.552 12.177 1.00 95.88 365 LEU A CA 1
ATOM 2861 C C . LEU A 1 365 ? 21.493 -20.349 11.134 1.00 95.88 365 LEU A C 1
ATOM 2863 O O . LEU A 1 365 ? 20.605 -21.191 11.004 1.00 95.88 365 LEU A O 1
ATOM 2867 N N . ALA A 1 366 ? 21.543 -19.247 10.389 1.00 95.19 366 ALA A N 1
ATOM 2868 C CA . ALA A 1 366 ? 20.558 -18.948 9.366 1.00 95.19 366 ALA A CA 1
ATOM 2869 C C . ALA A 1 366 ? 20.629 -19.940 8.202 1.00 95.19 366 ALA A C 1
ATOM 2871 O O . ALA A 1 366 ? 19.589 -20.411 7.753 1.00 95.19 366 ALA A O 1
ATOM 2872 N N . THR A 1 367 ? 21.835 -20.308 7.766 1.00 92.69 367 THR A N 1
ATOM 2873 C CA . THR A 1 367 ? 22.048 -21.282 6.688 1.00 92.69 367 THR A CA 1
ATOM 2874 C C . THR A 1 367 ? 21.573 -22.678 7.087 1.00 92.69 367 THR A C 1
ATOM 2876 O O . THR A 1 367 ? 20.810 -23.284 6.338 1.00 92.69 367 THR A O 1
ATOM 2879 N N . ASP A 1 368 ? 21.919 -23.150 8.288 1.00 92.19 368 ASP A N 1
ATOM 2880 C CA . ASP A 1 368 ? 21.511 -24.464 8.808 1.00 92.19 368 ASP A CA 1
ATOM 2881 C C . ASP A 1 368 ? 19.986 -24.582 8.949 1.00 92.19 368 ASP A C 1
ATOM 2883 O O . ASP A 1 368 ? 19.402 -25.631 8.675 1.00 92.19 368 ASP A O 1
ATOM 2887 N N . ASN A 1 369 ? 19.317 -23.492 9.343 1.00 87.81 369 ASN A N 1
ATOM 2888 C CA . ASN A 1 369 ? 17.859 -23.451 9.494 1.00 87.81 369 ASN A CA 1
ATOM 2889 C C . ASN A 1 369 ? 17.116 -23.134 8.186 1.00 87.81 369 ASN A C 1
ATOM 2891 O O . ASN A 1 369 ? 15.891 -23.226 8.150 1.00 87.81 369 ASN A O 1
ATOM 2895 N N . TYR A 1 370 ? 17.827 -22.782 7.113 1.00 82.06 370 TYR A N 1
ATOM 2896 C CA . TYR A 1 370 ? 17.239 -22.541 5.794 1.00 82.06 370 TYR A CA 1
ATOM 2897 C C . TYR A 1 370 ? 17.055 -23.831 4.980 1.00 82.06 370 TYR A C 1
ATOM 2899 O O . TYR A 1 370 ? 16.389 -23.825 3.944 1.00 82.06 370 TYR A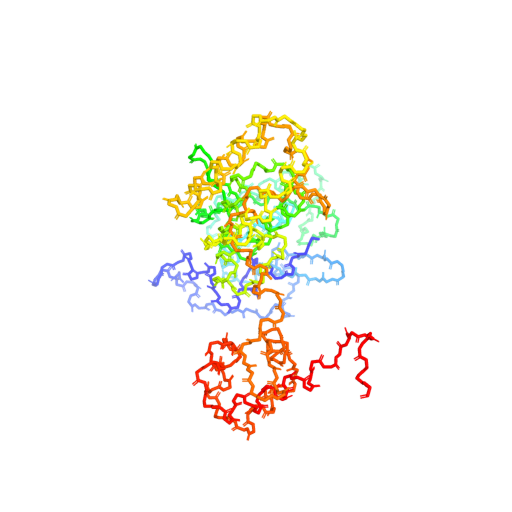 O 1
ATOM 2907 N N . ILE A 1 371 ? 17.615 -24.958 5.439 1.00 61.91 371 ILE A N 1
ATOM 2908 C CA . ILE A 1 371 ? 17.533 -26.261 4.766 1.00 61.91 371 ILE A CA 1
ATOM 2909 C C . ILE A 1 371 ? 16.115 -26.831 4.937 1.00 61.91 371 ILE A C 1
ATOM 2911 O O . ILE A 1 371 ? 15.830 -27.666 5.792 1.00 61.91 371 ILE A O 1
ATOM 2915 N N . GLY A 1 372 ? 15.191 -26.338 4.112 1.00 54.78 372 GLY A N 1
ATOM 2916 C CA . GLY A 1 372 ? 13.781 -26.697 4.153 1.00 54.78 372 GLY A CA 1
ATOM 2917 C C . GLY A 1 372 ? 13.027 -26.290 2.888 1.00 54.78 372 GLY A C 1
ATOM 2918 O O . GLY A 1 372 ? 12.250 -25.341 2.926 1.00 54.78 372 GLY A O 1
ATOM 2919 N N . ARG A 1 373 ? 13.182 -27.111 1.831 1.00 45.34 373 ARG A N 1
ATOM 2920 C CA . ARG A 1 373 ? 12.451 -27.164 0.536 1.00 45.34 373 ARG A CA 1
ATOM 2921 C C . ARG A 1 373 ? 13.129 -26.521 -0.684 1.00 45.34 373 ARG A C 1
ATOM 2923 O O . ARG A 1 373 ? 12.526 -25.688 -1.349 1.00 45.34 373 ARG A O 1
ATOM 2930 N N . ASP A 1 374 ? 14.282 -27.044 -1.090 1.00 45.88 374 ASP A N 1
ATOM 2931 C CA . ASP A 1 374 ? 14.477 -27.293 -2.526 1.00 45.88 374 ASP A CA 1
ATOM 2932 C C . ASP A 1 374 ? 15.073 -28.701 -2.725 1.00 45.88 374 ASP A C 1
ATOM 2934 O O . ASP A 1 374 ? 16.230 -28.934 -2.372 1.00 45.88 374 ASP A O 1
ATOM 2938 N N . PRO A 1 375 ? 14.286 -29.700 -3.173 1.00 44.50 375 PRO A N 1
ATOM 2939 C CA . PRO A 1 375 ? 14.716 -31.100 -3.238 1.00 44.50 375 PRO A CA 1
ATOM 2940 C C . PRO A 1 375 ? 15.762 -31.397 -4.328 1.00 44.50 375 PRO A C 1
ATOM 2942 O O . PRO A 1 375 ? 16.108 -32.559 -4.530 1.00 44.50 375 PRO A O 1
ATOM 2945 N N . THR A 1 376 ? 16.262 -30.398 -5.057 1.00 47.34 376 THR A N 1
ATOM 2946 C CA . THR A 1 376 ? 17.077 -30.625 -6.258 1.00 47.34 376 THR A CA 1
ATOM 2947 C C . THR A 1 376 ? 18.583 -30.524 -6.059 1.00 47.34 376 THR A C 1
ATOM 2949 O O . THR A 1 376 ? 19.309 -30.921 -6.968 1.00 47.34 376 THR A O 1
ATOM 2952 N N . HIS A 1 377 ? 19.093 -30.050 -4.919 1.00 44.53 377 HIS A N 1
ATOM 2953 C CA . HIS A 1 377 ? 20.541 -29.930 -4.694 1.00 44.53 377 HIS A CA 1
ATOM 2954 C C . HIS A 1 377 ? 20.981 -30.603 -3.394 1.00 44.53 377 HIS A C 1
ATOM 2956 O O . HIS A 1 377 ? 21.139 -29.972 -2.354 1.00 44.53 377 HIS A O 1
ATOM 2962 N N . SER A 1 378 ? 21.223 -31.911 -3.491 1.00 31.00 378 SER A N 1
ATOM 2963 C CA . SER A 1 378 ? 22.095 -32.616 -2.554 1.00 31.00 378 SER A CA 1
ATOM 2964 C C . SER A 1 378 ? 23.547 -32.375 -2.995 1.00 31.00 378 SER A C 1
ATOM 2966 O O . SER A 1 378 ? 23.855 -32.666 -4.155 1.00 31.00 378 SER A O 1
ATOM 2968 N N . PRO A 1 379 ? 24.435 -31.831 -2.146 1.00 42.03 379 PRO A N 1
ATOM 2969 C CA . PRO A 1 379 ? 25.855 -31.750 -2.470 1.00 42.03 379 PRO A CA 1
ATOM 2970 C C . PRO A 1 379 ? 26.468 -33.159 -2.501 1.00 42.03 379 PRO A C 1
ATOM 2972 O O . PRO A 1 379 ? 26.061 -34.030 -1.727 1.00 42.03 379 PRO A O 1
ATOM 2975 N N . ALA A 1 380 ? 27.387 -33.364 -3.449 1.00 41.44 380 ALA A N 1
ATOM 2976 C CA . ALA A 1 380 ? 28.138 -34.600 -3.674 1.00 41.44 380 ALA A CA 1
ATOM 2977 C C . ALA A 1 380 ? 29.238 -34.826 -2.630 1.00 41.44 380 ALA A C 1
ATOM 2979 O O . ALA A 1 380 ? 29.784 -33.815 -2.130 1.00 41.44 380 ALA A O 1
#

Radius of gyration: 30.2 Å; chains: 1; bounding box: 83×53×78 Å

Foldseek 3Di:
DPCPQAQQAPVSCPPCVLVPVVDDVPRPDPLQVPDDDDDPVVDDLLQALAWEDAPNDIDGAQGLVDQNSLVRRLSSCVRRVLQDALVLNLSSLLSSQVSCVVHVNDRDPVSVVSPVVSVVVCVVVVHPDSDNYDYCHPDDGDPRPPPDPPAPAALFADPNDGHQHLNDPVSLVVLLVVCVVCVVVDDLVSLLSNLLRSCVSCVVVVHDRDLVSLLNNFDDWDLVLQVLLLVQCVVQLDDDPVLVVLSVVLNVCLVPDDLVVQLVSVQVSCVVSVQPVQDPVPVHRDRSSSSTGDRSCVLVPQNFLDDDDPQTHGPVLLLVLLPDPCNLVVCVVPDPPVLSVVCNVPVSVSLNPDDPVVVRVSSVSSVVVVPDDDPPDDDD

Sequence (380 aa):
MKLAGVVLDQHDDYSAQVIRQALRPGEVPELWKTASLPDPTSLLDEEFALVLKEGGTVLRKYATADAVSTAISAFYFMQCGGKLPLEAQKTAALNLTRALCDYDLGVPDPLKKLAQAKMLEDNLAGLNKVANIIDVSSSSAPTSYKHQRPATEYALVKEGQAYYPIDTFEQLREATRYYSQYEDQFDLADRRQYCTKVAARARLLGEPVPQRMLRYVGIEKDAQAIEVGLYWRRKHAGAEEIYGRVLDGIASDAPYHEPEFLVGLLAEFDKAAGLTHLWDQGRGVPNPIASVYKTAMEHGGDDVIWEEGNDRLSSKQLTHFMHTPTARQHLKQMLPSDLVNGLFSDPVDVFSSLPDPHKLMIARLATDNYIGRDPTHSPA

Secondary structure (DSSP, 8-state):
---TT---STTT-TT-HHHHHHS-TT---HHHHT-----TTTS-GGGEEEEEEETTEEEEEEE-SSHHHHHHHHHHHHHHGGGS-HHHHHHHHHHHHHHHHHTT-PPPHHHHHHHHHHHHHHHHHT------EEE-TTPPPP-----PPPPS-EEEEETTEEEEE-SSHHHHHHHHHHHHHHGGGS-HHHHHHHHHHHHHHHHHHTPPPPHHHHTT---SB-HHHHHHHHHHHHHHS-S-HHHHHHHHHHHHHGGGS-HHHHHHHHHHHHHHTT-GGGTT-TTSPPPTTTTTB--GGGGGS--EEEEETTEEEEHHHHHHHHHSTTHHHHHHHHS-HHHHHHHHH-HHHHHHTS-HHHHHHHHHHHHHHT-SS-TT----